Protein AF-0000000083313001 (afdb_homodimer)

Sequence (660 aa):
MSRSTLVTWAVFTALLSMALFVAACSSDLSGPALVGAEPVQAASQEAAEPAAADPAPQEEVAAEAAAEEEFPDEHFANLLELDPSQFDHATTIDNPWKPLKPGTQYVYEGITVENGEEIPHRIIFTVTDLTKVINGVRTVVILDQDISDDALVEAELTFFAQDNEGNVWHLGQYRETYDETEFVGGRVWLVDLPEGAKAGIMMKAHPEQDSSDYSQGYAPAPFNWTDRARVYEVGQQTCVPYDCFDNVLVIEEYNQEEPGAFQLKYYAQGVGVVRVGWRGDDSQQETLELVEVIELDEEALAEVRAHALELEERAYMYSRTQPAELLPAQMSRSTLVTWAVFTALLSMALFVAACSSDLSGPALVGAEPVQAASQEAAEPAAADPAPQEEVAAEAAAEEEFPDEHFANLLELDPSQFDHATTIDNPWKPLKPGTQYVYEGITVENGEEIPHRIIFTVTDLTKVINGVRTVVILDQDISDDALVEAELTFFAQDNEGNVWHLGQYRETYDETEFVGGRVWLVDLPEGAKAGIMMKAHPEQDSSDYSQGYAPAPFNWTDRARVYEVGQQTCVPYDCFDNVLVIEEYNQEEPGAFQLKYYAQGVGVVRVGWRGDDSQQETLELVEVIELDEEALAEVRAHALELEERAYMYSRTQPAELLPAQ

Foldseek 3Di:
DPCPPPPPPPDPPPPPPPPPCVDDDDDDDDDDDDDDDPPDDPDPPPPPPPPPPDPDPPPPPPQPVPPLPADDPVLLVPFDDDDQVQAPPWAQQPQQFDGQDAQKKWKKWDWKAAPNDTWIKMKIKHFAPDWDDAPNHIWTWIWIFIAINNATAKIKIWTWTAGNQNFIKTFWMKMWGDDRPDTPDIDIDGDCVPPPKGMWTPGDSDADQDPDKTFRIDDDPPVFRRKIKGFHDWQDWDAFQQGTATGKTWMWMDGNVDGQKIKIFITGGPPHTAWIAIGGPDNTTDIIGTNDMDRHDPVRSVVVVVVVVVSVCVVCVVVVDDDDDDDPDD/DPCPVPPPPPPPPPPPPPPPDPDDDDDDDDDDDDDDDPPDPPDCPPPPDPPPPPPDPPPPPPQPVPPLPADDPVLLVPFDDDDQVQAPPWAQQPQQFDGQDAQKKWKKWDWKAAPNDTWTKMKIKHFAPDWDDAPNHIWTWIWIFIAINNATAKIKIWTWTAGNQNFIKTFWMKMWGDDRPDTPDIDIDGDCVPPPKGMWTPGDSDADQDPDKTFRIDDDPPVFRRKIKGFHDWQDWDAFQVGTATGKTWMWMDGNVDGQKIKIFITGTPPHTAWIAIGGDDNTTDIIGTNDMDRHDPVRSVVVVVVVVVSVCVVCVVVVDDDDDDDPDD

Solvent-accessible surface area (backbone atoms only — not comparable to full-atom values): 36544 Å² total; per-residue (Å²): 135,72,82,66,76,58,80,72,82,79,78,82,79,82,78,81,76,80,76,78,77,70,83,75,86,81,87,83,86,82,79,88,84,78,87,76,82,74,73,78,80,74,78,71,76,75,75,75,69,76,75,72,73,68,76,71,74,73,73,70,74,71,77,65,79,68,73,78,63,75,76,59,76,72,66,77,62,64,69,56,83,89,59,52,86,44,37,84,54,16,58,62,31,70,34,55,52,52,41,51,54,64,34,36,33,40,34,30,43,40,34,32,33,51,94,86,39,78,36,50,30,36,37,42,42,29,29,35,56,36,22,32,52,55,85,76,33,50,17,34,34,29,42,37,36,36,28,46,72,89,30,56,39,33,41,29,43,36,33,34,30,16,36,76,80,35,32,31,30,26,42,35,38,41,36,35,36,33,56,74,78,36,54,58,14,39,38,71,41,31,46,54,34,55,81,79,12,26,32,17,51,72,40,63,57,75,79,55,77,38,91,62,66,47,35,37,24,35,32,56,80,52,61,62,38,51,38,29,34,27,36,67,44,66,66,36,72,52,75,38,82,60,49,72,43,66,60,20,36,31,36,38,32,38,39,78,91,43,67,37,24,34,40,32,40,31,26,30,71,75,61,10,76,41,34,35,37,61,46,72,67,42,71,56,39,41,38,34,27,28,52,45,79,42,78,49,50,72,69,57,39,50,53,51,44,53,52,49,50,51,55,50,49,62,51,37,50,63,54,77,48,62,76,68,38,70,55,70,84,127,134,72,82,65,75,60,77,66,77,79,77,80,74,80,75,79,71,78,72,82,74,76,82,86,78,88,80,88,87,82,81,83,80,84,83,76,81,75,74,76,80,74,79,74,75,79,74,77,69,76,77,74,76,72,75,74,74,75,72,72,74,70,78,64,79,67,70,77,61,74,76,60,75,72,65,77,62,68,69,55,82,88,58,52,86,44,37,85,55,17,59,63,31,71,34,55,51,54,41,53,56,62,32,35,35,39,35,31,43,40,34,33,34,51,95,87,40,77,38,50,31,36,37,42,41,29,30,36,58,36,23,33,51,54,85,78,34,52,16,34,34,30,41,38,38,36,28,48,73,91,31,56,39,32,41,29,42,36,32,36,29,17,37,76,81,35,30,32,31,27,42,35,37,42,36,36,36,32,56,74,78,34,52,58,15,37,37,70,40,30,47,54,34,54,80,80,14,27,32,17,51,72,40,61,58,75,78,56,77,39,91,62,68,45,36,37,25,35,30,55,80,51,61,63,38,50,38,28,35,26,36,67,43,67,67,35,70,54,74,40,81,60,50,71,44,66,59,22,36,30,35,37,31,38,41,76,90,44,65,38,25,33,39,32,39,31,24,30,72,75,62,10,76,42,34,36,38,62,47,71,66,44,72,56,39,40,39,35,28,28,53,46,78,43,77,49,50,72,70,57,39,49,52,52,44,52,51,49,48,52,54,51,50,62,49,38,48,64,53,77,47,63,77,69,38,68,56,72,84,127

Organism: NCBI:txid1204385

Secondary structure (DSSP, 8-state):
---------------------------------------------------------------------PPPGGGGG--PPP-GGG-TTTT----TTS---TTEEEEEEEEEEETTEEEEEEEEEEEEEEEEEETTEEEEEEEEEEEETTEEEEEEEEEEEE-TTSPEEEEEEEEEEEETTEEEEEEEEETTBSTT-EEEEEE-SS----S--EESEEB-TTT-B--EEEEEEEEEEEEETTEEEEEEEEEEEE-SSSTTEEEEEEEETTTEEEEEEEEES-TT-EEEEEEEEEE--HHHHHHHHHHHHHHHHHHHGGGGSPPPEEPP--/---------------------------------------------------------------------PPPGGGGG--PPP-GGG-TTTT----TTS---TTEEEEEEEEEEETTEEEEEEEEEEEEEEEEEETTEEEEEEEEEEEETTEEEEEEEEEEEE-TTSPEEEEEEEEEEEETTEEEEEEEEETTBSTT-EEEEEE-SS----S--EESEEB-TTT-B--EEEEEEEEEEEEETTEEEEEEEEEEEE-SSSTTEEEEEEEETTTEEEEEEEEES-TT-EEEEEEEEEE--HHHHHHHHHHHHHHHHHHHGGGGSPPPEEPP--

Nearest PDB structures (foldseek):
  3iaq-assembly1_C  TM=2.498E-01  e=2.245E+00  Escherichia coli K-12
  3t2o-assembly1_B  TM=2.637E-01  e=3.783E+00  Escherichia coli K-12
  3i3e-assembly1_C  TM=2.592E-01  e=6.375E+00  Escherichia coli K-12
  3muz-assembly1_4  TM=2.576E-01  e=7.456E+00  Escherichia coli K-12
  3iap-assembly1_C  TM=2.568E-01  e=8.276E+00  Escherichia coli K-12

pLDDT: mean 80.99, std 28.74, range [15.64, 99.0]

Structure (mmCIF, N/CA/C/O backbone):
data_AF-0000000083313001-model_v1
#
loop_
_entity.id
_entity.type
_entity.pdbx_description
1 polymer 'Uncharacterized protein'
#
loop_
_atom_site.group_PDB
_atom_site.id
_atom_site.type_symbol
_atom_site.label_atom_id
_atom_site.label_alt_id
_atom_site.label_comp_id
_atom_site.label_asym_id
_atom_site.label_entity_id
_atom_site.label_seq_id
_atom_site.pdbx_PDB_ins_code
_atom_site.Cartn_x
_atom_site.Cartn_y
_atom_site.Cartn_z
_atom_site.occupancy
_atom_site.B_iso_or_equiv
_atom_site.auth_seq_id
_atom_site.auth_comp_id
_atom_site.auth_asym_id
_atom_site.auth_atom_id
_atom_site.pdbx_PDB_model_num
ATOM 1 N N . MET A 1 1 ? -3.209 16.25 7.668 1 27.38 1 MET A N 1
ATOM 2 C CA . MET A 1 1 ? -4.609 16.141 7.277 1 27.38 1 MET A CA 1
ATOM 3 C C . MET A 1 1 ? -4.766 16.266 5.766 1 27.38 1 MET A C 1
ATOM 5 O O . MET A 1 1 ? -4.918 17.375 5.242 1 27.38 1 MET A O 1
ATOM 9 N N . SER A 1 2 ? -3.816 15.664 5.062 1 25.88 2 SER A N 1
ATOM 10 C CA . SER A 1 2 ? -3.729 15.766 3.607 1 25.88 2 SER A CA 1
ATOM 11 C C . SER A 1 2 ? -4.973 15.188 2.938 1 25.88 2 SER A C 1
ATOM 13 O O . SER A 1 2 ? -5.645 14.328 3.504 1 25.88 2 SER A O 1
ATOM 15 N N . ARG A 1 3 ? -5.535 16 2 1 31.22 3 ARG A N 1
ATOM 16 C CA . ARG A 1 3 ? -6.75 15.648 1.278 1 31.22 3 ARG A CA 1
ATOM 17 C C . ARG A 1 3 ? -6.621 14.273 0.633 1 31.22 3 ARG A C 1
ATOM 19 O O . ARG A 1 3 ? -5.844 14.094 -0.306 1 31.22 3 ARG A O 1
ATOM 26 N N . SER A 1 4 ? -6.551 13.328 1.381 1 28.05 4 SER A N 1
ATOM 27 C CA . SER A 1 4 ? -6.664 12.047 0.691 1 28.05 4 SER A CA 1
ATOM 28 C C . SER A 1 4 ? -7.945 11.977 -0.131 1 28.05 4 SER A C 1
ATOM 30 O O . SER A 1 4 ? -9.031 12.273 0.373 1 28.05 4 SER A O 1
ATOM 32 N N . THR A 1 5 ? -7.801 12.312 -1.338 1 28.53 5 THR A N 1
ATOM 33 C CA . THR A 1 5 ? -8.922 12.203 -2.266 1 28.53 5 THR A CA 1
ATOM 34 C C . THR A 1 5 ? -9.664 10.883 -2.07 1 28.53 5 THR A C 1
ATOM 36 O O . THR A 1 5 ? -9.086 9.812 -2.248 1 28.53 5 THR A O 1
ATOM 39 N N . LEU A 1 6 ? -10.555 10.953 -1.183 1 28.72 6 LEU A N 1
ATOM 40 C CA . LEU A 1 6 ? -11.445 9.805 -1.073 1 28.72 6 LEU A CA 1
ATOM 41 C C . LEU A 1 6 ? -12.133 9.516 -2.404 1 28.72 6 LEU A C 1
ATOM 43 O O . LEU A 1 6 ? -12.75 10.406 -2.99 1 28.72 6 LEU A O 1
ATOM 47 N N . VAL A 1 7 ? -11.547 8.695 -3.18 1 26.52 7 VAL A N 1
ATOM 48 C CA . VAL A 1 7 ? -12.031 8.242 -4.477 1 26.52 7 VAL A CA 1
ATOM 49 C C . VAL A 1 7 ? -13.461 7.715 -4.34 1 26.52 7 VAL A C 1
ATOM 51 O O . VAL A 1 7 ? -13.695 6.715 -3.66 1 26.52 7 VAL A O 1
ATOM 54 N N . THR A 1 8 ? -14.359 8.688 -4.316 1 26.62 8 THR A N 1
ATOM 55 C CA . THR A 1 8 ? -15.773 8.336 -4.312 1 26.62 8 THR A CA 1
ATOM 56 C C . THR A 1 8 ? -16.172 7.629 -5.605 1 26.62 8 THR A C 1
ATOM 58 O O . THR A 1 8 ? -16 8.18 -6.695 1 26.62 8 THR A O 1
ATOM 61 N N . TRP A 1 9 ? -16.047 6.352 -5.746 1 27.31 9 TRP A N 1
ATOM 62 C CA . TRP A 1 9 ? -16.453 5.535 -6.883 1 27.31 9 TRP A CA 1
ATOM 63 C C . TRP A 1 9 ? -17.953 5.668 -7.129 1 27.31 9 TRP A C 1
ATOM 65 O O . TRP A 1 9 ? -18.766 5.406 -6.234 1 27.31 9 TRP A O 1
ATOM 75 N N . ALA A 1 10 ? -18.422 6.621 -8.008 1 24.86 10 ALA A N 1
ATOM 76 C CA . ALA A 1 10 ? -19.781 6.965 -8.461 1 24.86 10 ALA A CA 1
ATOM 77 C C . ALA A 1 10 ? -20.469 5.758 -9.094 1 24.86 10 ALA A C 1
ATOM 79 O O . ALA A 1 10 ? -19.969 5.207 -10.086 1 24.86 10 ALA A O 1
ATOM 80 N N . VAL A 1 11 ? -21.156 4.93 -8.414 1 24.27 11 VAL A N 1
ATOM 81 C CA . VAL A 1 11 ? -21.953 3.785 -8.844 1 24.27 11 VAL A CA 1
ATOM 82 C C . VAL A 1 11 ? -23.125 4.266 -9.711 1 24.27 11 VAL A C 1
ATOM 84 O O . VAL A 1 11 ? -23.922 5.086 -9.273 1 24.27 11 VAL A O 1
ATOM 87 N N . PHE A 1 12 ? -23.031 4.277 -11.055 1 24.78 12 PHE A N 1
ATOM 88 C CA . PHE A 1 12 ? -23.969 4.621 -12.109 1 24.78 12 PHE A CA 1
ATOM 89 C C . PHE A 1 12 ? -25.203 3.734 -12.055 1 24.78 12 PHE A C 1
ATOM 91 O O . PHE A 1 12 ? -25.109 2.51 -12.141 1 24.78 12 PHE A O 1
ATOM 98 N N . THR A 1 13 ? -26.234 4.062 -11.305 1 22.67 13 THR A N 1
ATOM 99 C CA . THR A 1 13 ? -27.531 3.404 -11.203 1 22.67 13 THR A CA 1
ATOM 100 C C . THR A 1 13 ? -28.281 3.506 -12.523 1 22.67 13 THR A C 1
ATOM 102 O O . THR A 1 13 ? -28.531 4.605 -13.023 1 22.67 13 THR A O 1
ATOM 105 N N . ALA A 1 14 ? -28.156 2.494 -13.406 1 24.78 14 ALA A N 1
ATOM 106 C CA . ALA A 1 14 ? -28.828 2.277 -14.688 1 24.78 14 ALA A CA 1
ATOM 107 C C . ALA A 1 14 ? -30.344 2.275 -14.531 1 24.78 14 ALA A C 1
ATOM 109 O O . ALA A 1 14 ? -30.906 1.398 -13.867 1 24.78 14 ALA A O 1
ATOM 110 N N . LEU A 1 15 ? -31.016 3.428 -14.414 1 22.33 15 LEU A N 1
ATOM 111 C CA . LEU A 1 15 ? -32.469 3.486 -14.344 1 22.33 15 LEU A CA 1
ATOM 112 C C . LEU A 1 15 ? -33.094 3.035 -15.656 1 22.33 15 LEU A C 1
ATOM 114 O O . LEU A 1 15 ? -32.812 3.607 -16.719 1 22.33 15 LEU A O 1
ATOM 118 N N . LEU A 1 16 ? -33.438 1.769 -15.836 1 23.16 16 LEU A N 1
ATOM 119 C CA . LEU A 1 16 ? -34.094 1.031 -16.906 1 23.16 16 LEU A CA 1
ATOM 120 C C . LEU A 1 16 ? -35.469 1.65 -17.219 1 23.16 16 LEU A C 1
ATOM 122 O O . LEU A 1 16 ? -36.375 1.573 -16.406 1 23.16 16 LEU A O 1
ATOM 126 N N . SER A 1 17 ? -35.469 2.861 -17.797 1 19.02 17 SER A N 1
ATOM 127 C CA . SER A 1 17 ? -36.781 3.414 -18.094 1 19.02 17 SER A CA 1
ATOM 128 C C . SER A 1 17 ? -37.469 2.615 -19.188 1 19.02 17 SER A C 1
ATOM 130 O O . SER A 1 17 ? -36.875 2.357 -20.25 1 19.02 17 SER A O 1
ATOM 132 N N . MET A 1 18 ? -38.438 1.802 -18.922 1 21.3 18 MET A N 1
ATOM 133 C CA . MET A 1 18 ? -39.344 0.921 -19.641 1 21.3 18 MET A CA 1
ATOM 134 C C . MET A 1 18 ? -40.219 1.717 -20.594 1 21.3 18 MET A C 1
ATOM 136 O O . MET A 1 18 ? -41.125 2.43 -20.172 1 21.3 18 MET A O 1
ATOM 140 N N . ALA A 1 19 ? -39.562 2.512 -21.516 1 18.33 19 ALA A N 1
ATOM 141 C CA . ALA A 1 19 ? -40.531 3.318 -22.25 1 18.33 19 ALA A CA 1
ATOM 142 C C . ALA A 1 19 ? -41.406 2.439 -23.125 1 18.33 19 ALA A C 1
ATOM 144 O O . ALA A 1 19 ? -40.906 1.59 -23.859 1 18.33 19 ALA A O 1
ATOM 145 N N . LEU A 1 20 ? -42.688 2.385 -22.844 1 20.56 20 LEU A N 1
ATOM 146 C CA . LEU A 1 20 ? -43.906 1.7 -23.312 1 20.56 20 LEU A CA 1
ATOM 147 C C . LEU A 1 20 ? -44.281 2.166 -24.719 1 20.56 20 LEU A C 1
ATOM 149 O O . LEU A 1 20 ? -44.781 3.285 -24.891 1 20.56 20 LEU A O 1
ATOM 153 N N . PHE A 1 21 ? -43.281 2.088 -25.672 1 18.48 21 PHE A N 1
ATOM 154 C CA . PHE A 1 21 ? -43.688 2.707 -26.906 1 18.48 21 PHE A CA 1
ATOM 155 C C . PHE A 1 21 ? -44.844 1.926 -27.531 1 18.48 21 PHE A C 1
ATOM 157 O O . PHE A 1 21 ? -44.688 0.759 -27.891 1 18.48 21 PHE A O 1
ATOM 164 N N . VAL A 1 22 ? -46 2.352 -27.312 1 18.89 22 VAL A N 1
ATOM 165 C CA . VAL A 1 22 ? -47.281 1.75 -27.703 1 18.89 22 VAL A CA 1
ATOM 166 C C . VAL A 1 22 ? -47.5 1.945 -29.188 1 18.89 22 VAL A C 1
ATOM 168 O O . VAL A 1 22 ? -48.5 1.477 -29.734 1 18.89 22 VAL A O 1
ATOM 171 N N . ALA A 1 23 ? -46.469 2.412 -29.906 1 17.05 23 ALA A N 1
ATOM 172 C CA . ALA A 1 23 ? -47.156 3.078 -31.016 1 17.05 23 ALA A CA 1
ATOM 173 C C . ALA A 1 23 ? -47.938 2.076 -31.859 1 17.05 23 ALA A C 1
ATOM 175 O O . ALA A 1 23 ? -47.438 0.995 -32.188 1 17.05 23 ALA A O 1
ATOM 176 N N . ALA A 1 24 ? -49.094 2.654 -32.312 1 16.55 24 ALA A N 1
ATOM 177 C CA . ALA A 1 24 ? -50.406 2.174 -32.75 1 16.55 24 ALA A CA 1
ATOM 178 C C . ALA A 1 24 ? -50.344 1.574 -34.156 1 16.55 24 ALA A C 1
ATOM 180 O O . ALA A 1 24 ? -50.75 0.425 -34.375 1 16.55 24 ALA A O 1
ATOM 181 N N . CYS A 1 25 ? -50.531 2.467 -35.188 1 17.34 25 CYS A N 1
ATOM 182 C CA . CYS A 1 25 ? -51.812 2.324 -35.875 1 17.34 25 CYS A CA 1
ATOM 183 C C . CYS A 1 25 ? -51.688 1.417 -37.094 1 17.34 25 CYS A C 1
ATOM 185 O O . CYS A 1 25 ? -50.562 1.076 -37.5 1 17.34 25 CYS A O 1
ATOM 187 N N . SER A 1 26 ? -52.188 2.014 -38.25 1 15.64 26 SER A N 1
ATOM 188 C CA . SER A 1 26 ? -53.375 1.549 -38.938 1 15.64 26 SER A CA 1
ATOM 189 C C . SER A 1 26 ? -53 0.707 -40.156 1 15.64 26 SER A C 1
ATOM 191 O O . SER A 1 26 ? -53.469 -0.437 -40.281 1 15.64 26 SER A O 1
ATOM 193 N N . SER A 1 27 ? -52.719 1.424 -41.375 1 16.28 27 SER A N 1
ATOM 194 C CA . SER A 1 27 ? -53.75 1.297 -42.375 1 16.28 27 SER A CA 1
ATOM 195 C C . SER A 1 27 ? -53.438 0.157 -43.344 1 16.28 27 SER A C 1
ATOM 197 O O . SER A 1 27 ? -52.281 -0.266 -43.469 1 16.28 27 SER A O 1
ATOM 199 N N . ASP A 1 28 ? -54.344 0.052 -44.312 1 16.11 28 ASP A N 1
ATOM 200 C CA . ASP A 1 28 ? -55.156 -1.007 -44.938 1 16.11 28 ASP A CA 1
ATOM 201 C C . ASP A 1 28 ? -54.469 -1.565 -46.188 1 16.11 28 ASP A C 1
ATOM 203 O O . ASP A 1 28 ? -54.406 -2.781 -46.375 1 16.11 28 ASP A O 1
ATOM 207 N N . LEU A 1 29 ? -54.062 -0.638 -47.219 1 16.45 29 LEU A N 1
ATOM 208 C CA . LEU A 1 29 ? -54.938 -0.871 -48.375 1 16.45 29 LEU A CA 1
ATOM 209 C C . LEU A 1 29 ? -54.375 -2.004 -49.25 1 16.45 29 LEU A C 1
ATOM 211 O O . LEU A 1 29 ? -53.219 -2.346 -49.156 1 16.45 29 LEU A O 1
ATOM 215 N N . SER A 1 30 ? -54.906 -2.045 -50.594 1 15.8 30 SER A N 1
ATOM 216 C CA . SER A 1 30 ? -55.656 -3.059 -51.312 1 15.8 30 SER A CA 1
ATOM 217 C C . SER A 1 30 ? -54.75 -3.818 -52.281 1 15.8 30 SER A C 1
ATOM 219 O O . SER A 1 30 ? -54.812 -5.043 -52.406 1 15.8 30 SER A O 1
ATOM 221 N N . GLY A 1 31 ? -53.906 -3.076 -53.125 1 16.7 31 GLY A N 1
ATOM 222 C CA . GLY A 1 31 ? -54.438 -3.371 -54.469 1 16.7 31 GLY A CA 1
ATOM 223 C C . GLY A 1 31 ? -53.906 -4.676 -55.031 1 16.7 31 GLY A C 1
ATOM 224 O O . GLY A 1 31 ? -52.969 -5.258 -54.5 1 16.7 31 GLY A O 1
ATOM 225 N N . PRO A 1 32 ? -53.625 -4.613 -56.375 1 17.41 32 PRO A N 1
ATOM 226 C CA . PRO A 1 32 ? -54.156 -5.527 -57.406 1 17.41 32 PRO A CA 1
ATOM 227 C C . PRO A 1 32 ? -53.281 -6.754 -57.625 1 17.41 32 PRO A C 1
ATOM 229 O O . PRO A 1 32 ? -52.125 -6.789 -57.125 1 17.41 32 PRO A O 1
ATOM 232 N N . ALA A 1 33 ? -53.469 -7.32 -58.812 1 17.25 33 ALA A N 1
ATOM 233 C CA . ALA A 1 33 ? -53.875 -8.625 -59.312 1 17.25 33 ALA A CA 1
ATOM 234 C C . ALA A 1 33 ? -52.656 -9.531 -59.562 1 17.25 33 ALA A C 1
ATOM 236 O O . ALA A 1 33 ? -52.594 -10.648 -59.031 1 17.25 33 ALA A O 1
ATOM 237 N N . LEU A 1 34 ? -52.406 -9.734 -60.906 1 16.78 34 LEU A N 1
ATOM 238 C CA . LEU A 1 34 ? -52.781 -10.953 -61.594 1 16.78 34 LEU A CA 1
ATOM 239 C C . LEU A 1 34 ? -51.594 -11.898 -61.75 1 16.78 34 LEU A C 1
ATOM 241 O O . LEU A 1 34 ? -51.688 -13.086 -61.406 1 16.78 34 LEU A O 1
ATOM 245 N N . VAL A 1 35 ? -50.812 -11.688 -62.906 1 19.33 35 VAL A N 1
ATOM 246 C CA . VAL A 1 35 ? -50.938 -12.766 -63.875 1 19.33 35 VAL A CA 1
ATOM 247 C C . VAL A 1 35 ? -49.969 -13.891 -63.531 1 19.33 35 VAL A C 1
ATOM 249 O O . VAL A 1 35 ? -49.031 -13.695 -62.75 1 19.33 35 VAL A O 1
ATOM 252 N N . GLY A 1 36 ? -49.594 -14.664 -64.625 1 17.92 36 GLY A N 1
ATOM 253 C CA . GLY A 1 36 ? -49.781 -16.047 -65 1 17.92 36 GLY A CA 1
ATOM 254 C C . GLY A 1 36 ? -48.594 -16.922 -64.75 1 17.92 36 GLY A C 1
ATOM 255 O O . GLY A 1 36 ? -48.719 -18.141 -64.688 1 17.92 36 GLY A O 1
ATOM 256 N N . ALA A 1 37 ? -47.375 -16.172 -65.188 1 20.89 37 ALA A N 1
ATOM 257 C CA . ALA A 1 37 ? -46.531 -17.062 -66 1 20.89 37 ALA A CA 1
ATOM 258 C C . ALA A 1 37 ? -46.031 -18.219 -65.125 1 20.89 37 ALA A C 1
ATOM 260 O O . ALA A 1 37 ? -45.812 -18.062 -63.938 1 20.89 37 ALA A O 1
ATOM 261 N N . GLU A 1 38 ? -46.031 -19.5 -65.688 1 22.8 38 GLU A N 1
ATOM 262 C CA . GLU A 1 38 ? -46.062 -20.906 -65.312 1 22.8 38 GLU A CA 1
ATOM 263 C C . GLU A 1 38 ? -44.719 -21.344 -64.688 1 22.8 38 GLU A C 1
ATOM 265 O O . GLU A 1 38 ? -44.562 -22.516 -64.312 1 22.8 38 GLU A O 1
ATOM 270 N N . PRO A 1 39 ? -43.906 -20.469 -64.125 1 22.19 39 PRO A N 1
ATOM 271 C CA . PRO A 1 39 ? -42.5 -20.891 -64.188 1 22.19 39 PRO A CA 1
ATOM 272 C C . PRO A 1 39 ? -42.281 -22.297 -63.625 1 22.19 39 PRO A C 1
ATOM 274 O O . PRO A 1 39 ? -43.031 -22.75 -62.75 1 22.19 39 PRO A O 1
ATOM 277 N N . VAL A 1 40 ? -41.719 -23.094 -64.438 1 23.98 40 VAL A N 1
ATOM 278 C CA . VAL A 1 40 ? -41.375 -24.516 -64.312 1 23.98 40 VAL A CA 1
ATOM 279 C C . VAL A 1 40 ? -40.719 -24.766 -62.938 1 23.98 40 VAL A C 1
ATOM 281 O O . VAL A 1 40 ? -40 -23.906 -62.438 1 23.98 40 VAL A O 1
ATOM 284 N N . GLN A 1 41 ? -41.25 -25.781 -62.281 1 22.05 41 GLN A N 1
ATOM 285 C CA . GLN A 1 41 ? -41.219 -26.297 -60.906 1 22.05 41 GLN A CA 1
ATOM 286 C C . GLN A 1 41 ? -39.812 -26.812 -60.562 1 22.05 41 GLN A C 1
ATOM 288 O O . GLN A 1 41 ? -39.375 -27.844 -61.062 1 22.05 41 GLN A O 1
ATOM 293 N N . ALA A 1 42 ? -38.719 -25.984 -60.906 1 27.75 42 ALA A N 1
ATOM 294 C CA . ALA A 1 42 ? -37.438 -26.609 -60.562 1 27.75 42 ALA A CA 1
ATOM 295 C C . ALA A 1 42 ? -37.469 -27.188 -59.156 1 27.75 42 ALA A C 1
ATOM 297 O O . ALA A 1 42 ? -37.938 -26.547 -58.219 1 27.75 42 ALA A O 1
ATOM 298 N N . ALA A 1 43 ? -37.344 -28.531 -59.031 1 25.53 43 ALA A N 1
ATOM 299 C CA . ALA A 1 43 ? -37.375 -29.453 -57.906 1 25.53 43 ALA A CA 1
ATOM 300 C C . ALA A 1 43 ? -36.469 -29 -56.781 1 25.53 43 ALA A C 1
ATOM 302 O O . ALA A 1 43 ? -35.25 -28.812 -57 1 25.53 43 ALA A O 1
ATOM 303 N N . SER A 1 44 ? -36.844 -28.234 -55.844 1 24.28 44 SER A N 1
ATOM 304 C CA . SER A 1 44 ? -36.125 -27.641 -54.719 1 24.28 44 SER A CA 1
ATOM 305 C C . SER A 1 44 ? -35.5 -28.703 -53.844 1 24.28 44 SER A C 1
ATOM 307 O O . SER A 1 44 ? -36.219 -29.484 -53.188 1 24.28 44 SER A O 1
ATOM 309 N N . GLN A 1 45 ? -34.531 -29.516 -54.344 1 21.56 45 GLN A N 1
ATOM 310 C CA . GLN A 1 45 ? -34.031 -30.5 -53.375 1 21.56 45 GLN A CA 1
ATOM 311 C C . GLN A 1 45 ? -33.812 -29.875 -52 1 21.56 45 GLN A C 1
ATOM 313 O O . GLN A 1 45 ? -33.219 -28.797 -51.906 1 21.56 45 GLN A O 1
ATOM 318 N N . GLU A 1 46 ? -34.719 -30.094 -51.125 1 25.09 46 GLU A N 1
ATOM 319 C CA . GLU A 1 46 ? -34.781 -29.688 -49.719 1 25.09 46 GLU A CA 1
ATOM 320 C C . GLU A 1 46 ? -33.438 -29.906 -49.031 1 25.09 46 GLU A C 1
ATOM 322 O O . GLU A 1 46 ? -32.906 -31.031 -49.031 1 25.09 46 GLU A O 1
ATOM 327 N N . ALA A 1 47 ? -32.5 -28.891 -49.219 1 30.33 47 ALA A N 1
ATOM 328 C CA . ALA A 1 47 ? -31.297 -28.875 -48.406 1 30.33 47 ALA A CA 1
ATOM 329 C C . ALA A 1 47 ? -31.594 -29.25 -46.969 1 30.33 47 ALA A C 1
ATOM 331 O O . ALA A 1 47 ? -32.375 -28.547 -46.281 1 30.33 47 ALA A O 1
ATOM 332 N N . ALA A 1 48 ? -31.672 -30.562 -46.594 1 26.02 48 ALA A N 1
ATOM 333 C CA . ALA A 1 48 ? -31.875 -31 -45.219 1 26.02 48 ALA A CA 1
ATOM 334 C C . ALA A 1 48 ? -31.031 -30.172 -44.25 1 26.02 48 ALA A C 1
ATOM 336 O O . ALA A 1 48 ? -29.828 -30.031 -44.438 1 26.02 48 ALA A O 1
ATOM 337 N N . GLU A 1 49 ? -31.562 -29.094 -43.719 1 30.81 49 GLU A N 1
ATOM 338 C CA . GLU A 1 49 ? -30.906 -28.266 -42.719 1 30.81 49 GLU A CA 1
ATOM 339 C C . GLU A 1 49 ? -30.25 -29.125 -41.625 1 30.81 49 GLU A C 1
ATOM 341 O O . GLU A 1 49 ? -30.875 -30.031 -41.094 1 30.81 49 GLU A O 1
ATOM 346 N N . PRO A 1 50 ? -28.922 -29.312 -41.719 1 28.03 50 PRO A N 1
ATOM 347 C CA . PRO A 1 50 ? -28.344 -30.094 -40.625 1 28.03 50 PRO A CA 1
ATOM 348 C C . PRO A 1 50 ? -28.938 -29.719 -39.25 1 28.03 50 PRO A C 1
ATOM 350 O O . PRO A 1 50 ? -29.219 -28.547 -39 1 28.03 50 PRO A O 1
ATOM 353 N N . ALA A 1 51 ? -29.75 -30.609 -38.719 1 29.97 51 ALA A N 1
ATOM 354 C CA . ALA A 1 51 ? -30.297 -30.469 -37.375 1 29.97 51 ALA A CA 1
ATOM 355 C C . ALA A 1 51 ? -29.25 -29.875 -36.406 1 29.97 51 ALA A C 1
ATOM 357 O O . ALA A 1 51 ? -28.109 -30.344 -36.344 1 29.97 51 ALA A O 1
ATOM 358 N N . ALA A 1 52 ? -29.266 -28.562 -36.219 1 32.12 52 ALA A N 1
ATOM 359 C CA . ALA A 1 52 ? -28.531 -27.922 -35.125 1 32.12 52 ALA A CA 1
ATOM 360 C C . ALA A 1 52 ? -28.641 -28.734 -33.844 1 32.12 52 ALA A C 1
ATOM 362 O O . ALA A 1 52 ? -29.734 -28.984 -33.344 1 32.12 52 ALA A O 1
ATOM 363 N N . ALA A 1 53 ? -27.75 -29.719 -33.656 1 33.56 53 ALA A N 1
ATOM 364 C CA . ALA A 1 53 ? -27.734 -30.375 -32.344 1 33.56 53 ALA A CA 1
ATOM 365 C C . ALA A 1 53 ? -27.969 -29.375 -31.234 1 33.56 53 ALA A C 1
ATOM 367 O O . ALA A 1 53 ? -27.422 -28.266 -31.25 1 33.56 53 ALA A O 1
ATOM 368 N N . ASP A 1 54 ? -29.219 -29.328 -30.672 1 32.03 54 ASP A N 1
ATOM 369 C CA . ASP A 1 54 ? -29.562 -28.547 -29.484 1 32.03 54 ASP A CA 1
ATOM 370 C C . ASP A 1 54 ? -28.391 -28.484 -28.5 1 32.03 54 ASP A C 1
ATOM 372 O O . ASP A 1 54 ? -27.703 -29.484 -28.281 1 32.03 54 ASP A O 1
ATOM 376 N N . PRO A 1 55 ? -27.766 -27.328 -28.359 1 34.78 55 PRO A N 1
ATOM 377 C CA . PRO A 1 55 ? -26.75 -27.312 -27.297 1 34.78 55 PRO A CA 1
ATOM 378 C C . PRO A 1 55 ? -27.203 -28.062 -26.047 1 34.78 55 PRO A C 1
ATOM 380 O O . PRO A 1 55 ? -28.375 -27.984 -25.656 1 34.78 55 PRO A O 1
ATOM 383 N N . ALA A 1 56 ? -26.641 -29.281 -25.875 1 34.88 56 ALA A N 1
ATOM 384 C CA . ALA A 1 56 ? -26.891 -30.016 -24.641 1 34.88 56 ALA A CA 1
ATOM 385 C C . ALA A 1 56 ? -27.094 -29.062 -23.469 1 34.88 56 ALA A C 1
ATOM 387 O O . ALA A 1 56 ? -26.516 -27.984 -23.422 1 34.88 56 ALA A O 1
ATOM 388 N N . PRO A 1 57 ? -28.297 -29.094 -22.875 1 33.38 57 PRO A N 1
ATOM 389 C CA . PRO A 1 57 ? -28.547 -28.266 -21.703 1 33.38 57 PRO A CA 1
ATOM 390 C C . PRO A 1 57 ? -27.328 -28.203 -20.766 1 33.38 57 PRO A C 1
ATOM 392 O O . PRO A 1 57 ? -26.688 -29.219 -20.5 1 33.38 57 PRO A O 1
ATOM 395 N N . GLN A 1 58 ? -26.625 -27.078 -20.719 1 33.97 58 GLN A N 1
ATOM 396 C CA . GLN A 1 58 ? -25.75 -26.875 -19.578 1 33.97 58 GLN A CA 1
ATOM 397 C C . GLN A 1 58 ? -26.391 -27.375 -18.281 1 33.97 58 GLN A C 1
ATOM 399 O O . GLN A 1 58 ? -27.453 -26.891 -17.891 1 33.97 58 GLN A O 1
ATOM 404 N N . GLU A 1 59 ? -26.422 -28.703 -18.078 1 32.81 59 GLU A N 1
ATOM 405 C CA . GLU A 1 59 ? -26.891 -29.109 -16.75 1 32.81 59 GLU A CA 1
ATOM 406 C C . GLU A 1 59 ? -26.547 -28.047 -15.711 1 32.81 59 GLU A C 1
ATOM 408 O O . GLU A 1 59 ? -25.375 -27.672 -15.555 1 32.81 59 GLU A O 1
ATOM 413 N N . GLU A 1 60 ? -27.453 -27.125 -15.484 1 34.06 60 GLU A N 1
ATOM 414 C CA . GLU A 1 60 ? -27.312 -26.344 -14.25 1 34.06 60 GLU A CA 1
ATOM 415 C C . GLU A 1 60 ? -26.781 -27.203 -13.117 1 34.06 60 GLU A C 1
ATOM 417 O O . GLU A 1 60 ? -27.438 -28.141 -12.664 1 34.06 60 GLU A O 1
ATOM 422 N N . VAL A 1 61 ? -25.594 -27.438 -13.047 1 36.16 61 VAL A N 1
ATOM 423 C CA . VAL A 1 61 ? -25.094 -27.953 -11.773 1 36.16 61 VAL A CA 1
ATOM 424 C C . VAL A 1 61 ? -25.891 -27.344 -10.625 1 36.16 61 VAL A C 1
ATOM 426 O O . VAL A 1 61 ? -25.922 -26.125 -10.469 1 36.16 61 VAL A O 1
ATOM 429 N N . ALA A 1 62 ? -27.016 -27.938 -10.242 1 36.47 62 ALA A N 1
ATOM 430 C CA . ALA A 1 62 ? -27.734 -27.578 -9.023 1 36.47 62 ALA A CA 1
ATOM 431 C C . ALA A 1 62 ? -26.781 -27.125 -7.934 1 36.47 62 ALA A C 1
ATOM 433 O O . ALA A 1 62 ? -25.797 -27.812 -7.629 1 36.47 62 ALA A O 1
ATOM 434 N N . ALA A 1 63 ? -26.922 -25.922 -7.582 1 38.97 63 ALA A N 1
ATOM 435 C CA . ALA A 1 63 ? -26.266 -25.375 -6.398 1 38.97 63 ALA A CA 1
ATOM 436 C C . ALA A 1 63 ? -26.578 -26.219 -5.164 1 38.97 63 ALA A C 1
ATOM 438 O O . ALA A 1 63 ? -27.672 -26.125 -4.602 1 38.97 63 ALA A O 1
ATOM 439 N N . GLU A 1 64 ? -26.406 -27.594 -5.113 1 35.91 64 GLU A N 1
ATOM 440 C CA . GLU A 1 64 ? -26.547 -28.062 -3.738 1 35.91 64 GLU A CA 1
ATOM 441 C C . GLU A 1 64 ? -26.031 -27.016 -2.748 1 35.91 64 GLU A C 1
ATOM 443 O O . GLU A 1 64 ? -24.969 -26.438 -2.945 1 35.91 64 GLU A O 1
ATOM 448 N N . ALA A 1 65 ? -26.922 -26.578 -1.938 1 41.81 65 ALA A N 1
ATOM 449 C CA . ALA A 1 65 ? -26.531 -25.734 -0.819 1 41.81 65 ALA A CA 1
ATOM 450 C C . ALA A 1 65 ? -25.203 -26.188 -0.207 1 41.81 65 ALA A C 1
ATOM 452 O O . ALA A 1 65 ? -25.141 -27.266 0.388 1 41.81 65 ALA A O 1
ATOM 453 N N . ALA A 1 66 ? -24.141 -25.984 -0.859 1 43.88 66 ALA A N 1
ATOM 454 C CA . ALA A 1 66 ? -22.859 -26.203 -0.195 1 43.88 66 ALA A CA 1
ATOM 455 C C . ALA A 1 66 ? -22.938 -25.828 1.282 1 43.88 66 ALA A C 1
ATOM 457 O O . ALA A 1 66 ? -23.25 -24.688 1.623 1 43.88 66 ALA A O 1
ATOM 458 N N . ALA A 1 67 ? -23.125 -26.688 2.279 1 45.56 67 ALA A N 1
ATOM 459 C CA . ALA A 1 67 ? -22.953 -26.438 3.709 1 45.56 67 ALA A CA 1
ATOM 460 C C . ALA A 1 67 ? -21.781 -25.5 3.961 1 45.56 67 ALA A C 1
ATOM 462 O O . ALA A 1 67 ? -20.766 -25.562 3.268 1 45.56 67 ALA A O 1
ATOM 463 N N . GLU A 1 68 ? -21.953 -24.312 4.645 1 55.12 68 GLU A N 1
ATOM 464 C CA . GLU A 1 68 ? -20.953 -23.359 5.148 1 55.12 68 GLU A CA 1
ATOM 465 C C . GLU A 1 68 ? -19.766 -24.078 5.762 1 55.12 68 GLU A C 1
ATOM 467 O O . GLU A 1 68 ? -19.844 -24.562 6.895 1 55.12 68 GLU A O 1
ATOM 472 N N . GLU A 1 69 ? -19.047 -24.734 4.934 1 63.19 69 GLU A N 1
ATOM 473 C CA . GLU A 1 69 ? -17.859 -25.328 5.543 1 63.19 69 GLU A CA 1
ATOM 474 C C . GLU A 1 69 ? -16.984 -24.281 6.223 1 63.19 69 GLU A C 1
ATOM 476 O O . GLU A 1 69 ? -16.422 -23.406 5.559 1 63.19 69 GLU A O 1
ATOM 481 N N . GLU A 1 70 ? -17.203 -24 7.504 1 64.81 70 GLU A N 1
ATOM 482 C CA . GLU A 1 70 ? -16.328 -23.172 8.328 1 64.81 70 GLU A CA 1
ATOM 483 C C . GLU A 1 70 ? -15.117 -23.953 8.828 1 64.81 70 GLU A C 1
ATOM 485 O O . GLU A 1 70 ? -15.258 -25.094 9.281 1 64.81 70 GLU A O 1
ATOM 490 N N . PHE A 1 71 ? -13.938 -23.422 8.422 1 70.75 71 PHE A N 1
ATOM 491 C CA . PHE A 1 71 ? -12.703 -24.031 8.906 1 70.75 71 PHE A CA 1
ATOM 492 C C . PHE A 1 71 ? -12.25 -23.375 10.203 1 70.75 71 PHE A C 1
ATOM 494 O O . PHE A 1 71 ? -12.273 -22.141 10.328 1 70.75 71 PHE A O 1
ATOM 501 N N . PRO A 1 72 ? -11.93 -24.219 11.133 1 67.5 72 PRO A N 1
ATOM 502 C CA . PRO A 1 72 ? -11.383 -23.641 12.359 1 67.5 72 PRO A CA 1
ATOM 503 C C . PRO A 1 72 ? -10.047 -22.938 12.133 1 67.5 72 PRO A C 1
ATOM 505 O O . PRO A 1 72 ? -9.32 -23.266 11.195 1 67.5 72 PRO A O 1
ATOM 508 N N . ASP A 1 73 ? -9.672 -21.969 12.961 1 69.38 73 ASP A N 1
ATOM 509 C CA . ASP A 1 73 ? -8.445 -21.172 12.883 1 69.38 73 ASP A CA 1
ATOM 510 C C . ASP A 1 73 ? -7.215 -22.094 12.859 1 69.38 73 ASP A C 1
ATOM 512 O O . ASP A 1 73 ? -6.262 -21.828 12.125 1 69.38 73 ASP A O 1
ATOM 516 N N . GLU A 1 74 ? -7.258 -23.156 13.578 1 69.94 74 GLU A N 1
ATOM 517 C CA . GLU A 1 74 ? -6.148 -24.094 13.672 1 69.94 74 GLU A CA 1
ATOM 518 C C . GLU A 1 74 ? -5.848 -24.734 12.32 1 69.94 74 GLU A C 1
ATOM 520 O O . GLU A 1 74 ? -4.727 -25.172 12.07 1 69.94 74 GLU A O 1
ATOM 525 N N . HIS A 1 75 ? -6.836 -24.719 11.523 1 73.25 75 HIS A N 1
ATOM 526 C CA . HIS A 1 75 ? -6.707 -25.281 10.18 1 73.25 75 HIS A CA 1
ATOM 527 C C . HIS A 1 75 ? -5.668 -24.5 9.367 1 73.25 75 HIS A C 1
ATOM 529 O O . HIS A 1 75 ? -4.895 -25.109 8.617 1 73.25 75 HIS A O 1
ATOM 535 N N . PHE A 1 76 ? -5.586 -23.312 9.68 1 76.19 76 PHE A N 1
ATOM 536 C CA . PHE A 1 76 ? -4.727 -22.453 8.883 1 76.19 76 PHE A CA 1
ATOM 537 C C . PHE A 1 76 ? -3.326 -22.375 9.484 1 76.19 76 PHE A C 1
ATOM 539 O O . PHE A 1 76 ? -2.457 -21.688 8.961 1 76.19 76 PHE A O 1
ATOM 546 N N . ALA A 1 77 ? -3.07 -23.312 10.383 1 71.19 77 ALA A N 1
ATOM 547 C CA . ALA A 1 77 ? -1.763 -23.359 11.031 1 71.19 77 ALA A CA 1
ATOM 548 C C . ALA A 1 77 ? -0.892 -24.453 10.438 1 71.19 77 ALA A C 1
ATOM 550 O O . ALA A 1 77 ? 0.287 -24.578 10.773 1 71.19 77 ALA A O 1
ATOM 551 N N . ASN A 1 78 ? -1.412 -25.344 9.539 1 84.69 78 ASN A N 1
ATOM 552 C CA . ASN A 1 78 ? -0.608 -26.359 8.867 1 84.69 78 ASN A CA 1
ATOM 553 C C . ASN A 1 78 ? 0.238 -25.75 7.75 1 84.69 78 ASN A C 1
ATOM 555 O O . ASN A 1 78 ? -0.147 -25.781 6.582 1 84.69 78 ASN A O 1
ATOM 559 N N . LEU A 1 79 ? 1.337 -25.281 8.203 1 92.12 79 LEU A N 1
ATOM 560 C CA . LEU A 1 79 ? 2.223 -24.516 7.324 1 92.12 79 LEU A CA 1
ATOM 561 C C . LEU A 1 79 ? 3.461 -25.344 6.969 1 92.12 79 LEU A C 1
ATOM 563 O O . LEU A 1 79 ? 3.787 -26.312 7.652 1 92.12 79 LEU A O 1
ATOM 567 N N . LEU A 1 80 ? 4.008 -25.047 5.91 1 94.94 80 LEU A N 1
ATOM 568 C CA . LEU A 1 80 ? 5.152 -25.797 5.391 1 94.94 80 LEU A CA 1
ATOM 569 C C . LEU A 1 80 ? 6.461 -25.094 5.758 1 94.94 80 LEU A C 1
ATOM 571 O O . LEU A 1 80 ? 6.488 -23.875 5.965 1 94.94 80 LEU A O 1
ATOM 575 N N . GLU A 1 81 ? 7.488 -25.906 5.875 1 95.56 81 GLU A N 1
ATOM 576 C CA . GLU A 1 81 ? 8.836 -25.391 6.047 1 95.56 81 GLU A CA 1
ATOM 577 C C . GLU A 1 81 ? 9.633 -25.469 4.742 1 95.56 81 GLU A C 1
ATOM 579 O O . GLU A 1 81 ? 9.648 -26.5 4.082 1 95.56 81 GLU A O 1
ATOM 584 N N . LEU A 1 82 ? 10.234 -24.391 4.445 1 97.75 82 LEU A N 1
ATOM 585 C CA . LEU A 1 82 ? 11.055 -24.328 3.236 1 97.75 82 LEU A CA 1
ATOM 586 C C . LEU A 1 82 ? 12.469 -24.828 3.508 1 97.75 82 LEU A C 1
ATOM 588 O O . LEU A 1 82 ? 13.094 -24.422 4.492 1 97.75 82 LEU A O 1
ATOM 592 N N . ASP A 1 83 ? 12.914 -25.703 2.666 1 98.19 83 ASP A N 1
ATOM 593 C CA . ASP A 1 83 ? 14.297 -26.188 2.686 1 98.19 83 ASP A CA 1
ATOM 594 C C . ASP A 1 83 ? 15 -25.875 1.365 1 98.19 83 ASP A C 1
ATOM 596 O O . ASP A 1 83 ? 14.797 -26.578 0.371 1 98.19 83 ASP A O 1
ATOM 600 N N . PRO A 1 84 ? 15.875 -24.922 1.38 1 98.19 84 PRO A N 1
ATOM 601 C CA . PRO A 1 84 ? 16.5 -24.469 0.133 1 98.19 84 PRO A CA 1
ATOM 602 C C . PRO A 1 84 ? 17.312 -25.578 -0.543 1 98.19 84 PRO A C 1
ATOM 604 O O . PRO A 1 84 ? 17.531 -25.531 -1.756 1 98.19 84 PRO A O 1
ATOM 607 N N . SER A 1 85 ? 17.688 -26.562 0.179 1 98.44 85 SER A N 1
ATOM 608 C CA . SER A 1 85 ? 18.516 -27.625 -0.385 1 98.44 85 SER A CA 1
ATOM 609 C C . SER A 1 85 ? 17.688 -28.516 -1.306 1 98.44 85 SER A C 1
ATOM 611 O O . SER A 1 85 ? 18.25 -29.328 -2.049 1 98.44 85 SER A O 1
ATOM 613 N N . GLN A 1 86 ? 16.453 -28.375 -1.295 1 98.56 86 GLN A N 1
ATOM 614 C CA . GLN A 1 86 ? 15.586 -29.203 -2.115 1 98.56 86 GLN A CA 1
ATOM 615 C C . GLN A 1 86 ? 15.289 -28.547 -3.455 1 98.56 86 GLN A C 1
ATOM 617 O O . GLN A 1 86 ? 14.367 -28.953 -4.168 1 98.56 86 GLN A O 1
ATOM 622 N N . PHE A 1 87 ? 16.094 -27.547 -3.791 1 98.62 87 PHE A N 1
ATOM 623 C CA . PHE A 1 87 ? 15.844 -26.766 -4.996 1 98.62 87 PHE A CA 1
ATOM 624 C C . PHE A 1 87 ? 17.094 -26.688 -5.871 1 98.62 87 PHE A C 1
ATOM 626 O O . PHE A 1 87 ? 17.625 -25.609 -6.098 1 98.62 87 PHE A O 1
ATOM 633 N N . ASP A 1 88 ? 17.422 -27.766 -6.523 1 98.06 88 ASP A N 1
ATOM 634 C CA . ASP A 1 88 ? 18.641 -27.828 -7.312 1 98.06 88 ASP A CA 1
ATOM 635 C C . ASP A 1 88 ? 18.469 -27.125 -8.656 1 98.06 88 ASP A C 1
ATOM 637 O O . ASP A 1 88 ? 19.422 -26.547 -9.188 1 98.06 88 ASP A O 1
ATOM 641 N N . HIS A 1 89 ? 17.297 -27.172 -9.227 1 97.56 89 HIS A N 1
ATOM 642 C CA . HIS A 1 89 ? 16.953 -26.531 -10.492 1 97.56 89 HIS A CA 1
ATOM 643 C C . HIS A 1 89 ? 15.68 -25.703 -10.352 1 97.56 89 HIS A C 1
ATOM 645 O O . HIS A 1 89 ? 14.766 -25.844 -11.172 1 97.56 89 HIS A O 1
ATOM 651 N N . ALA A 1 90 ? 15.727 -24.828 -9.414 1 98.38 90 ALA A N 1
ATOM 652 C CA . ALA A 1 90 ? 14.531 -24.156 -8.891 1 98.38 90 ALA A CA 1
ATOM 653 C C . ALA A 1 90 ? 13.836 -23.359 -9.977 1 98.38 90 ALA A C 1
ATOM 655 O O . ALA A 1 90 ? 12.609 -23.219 -9.969 1 98.38 90 ALA A O 1
ATOM 656 N N . THR A 1 91 ? 14.531 -22.797 -10.984 1 98.44 91 THR A N 1
ATOM 657 C CA . THR A 1 91 ? 13.953 -21.844 -11.938 1 98.44 91 THR A CA 1
ATOM 658 C C . THR A 1 91 ? 13.453 -22.578 -13.188 1 98.44 91 THR A C 1
ATOM 660 O O . THR A 1 91 ? 12.836 -21.969 -14.055 1 98.44 91 THR A O 1
ATOM 663 N N . THR A 1 92 ? 13.844 -23.828 -13.297 1 98.31 92 THR A N 1
ATOM 664 C CA . THR A 1 92 ? 13.211 -24.656 -14.32 1 98.31 92 THR A CA 1
ATOM 665 C C . THR A 1 92 ? 11.891 -25.219 -13.812 1 98.31 92 THR A C 1
ATOM 667 O O . THR A 1 92 ? 11.859 -26.234 -13.117 1 98.31 92 THR A O 1
ATOM 670 N N . ILE A 1 93 ? 10.883 -24.547 -14.195 1 98.75 93 ILE A N 1
ATOM 671 C CA . ILE A 1 93 ? 9.562 -24.969 -13.727 1 98.75 93 ILE A CA 1
ATOM 672 C C . ILE A 1 93 ? 8.797 -25.641 -14.859 1 98.75 93 ILE A C 1
ATOM 674 O O . ILE A 1 93 ? 8.141 -24.969 -15.656 1 98.75 93 ILE A O 1
ATOM 678 N N . ASP A 1 94 ? 8.891 -26.922 -14.844 1 98.69 94 ASP A N 1
ATOM 679 C CA . ASP A 1 94 ? 8.305 -27.719 -15.914 1 98.69 94 ASP A CA 1
ATOM 680 C C . ASP A 1 94 ? 7.211 -28.641 -15.375 1 98.69 94 ASP A C 1
ATOM 682 O O . ASP A 1 94 ? 6.879 -29.641 -16 1 98.69 94 ASP A O 1
ATOM 686 N N . ASN A 1 95 ? 6.652 -28.344 -14.172 1 98.88 95 ASN A N 1
ATOM 687 C CA . ASN A 1 95 ? 5.484 -29.062 -13.695 1 98.88 95 ASN A CA 1
ATOM 688 C C . ASN A 1 95 ? 4.426 -29.219 -14.781 1 98.88 95 ASN A C 1
ATOM 690 O O . ASN A 1 95 ? 4.062 -28.234 -15.438 1 98.88 95 ASN A O 1
ATOM 694 N N . PRO A 1 96 ? 3.895 -30.359 -14.984 1 98.44 96 PRO A N 1
ATOM 695 C CA . PRO A 1 96 ? 2.99 -30.578 -16.125 1 98.44 96 PRO A CA 1
ATOM 696 C C . PRO A 1 96 ? 1.732 -29.719 -16.047 1 98.44 96 PRO A C 1
ATOM 698 O O . PRO A 1 96 ? 1.14 -29.391 -17.078 1 98.44 96 PRO A O 1
ATOM 701 N N . TRP A 1 97 ? 1.323 -29.359 -14.867 1 98.69 97 TRP A N 1
ATOM 702 C CA . TRP A 1 97 ? 0.073 -28.641 -14.672 1 98.69 97 TRP A CA 1
ATOM 703 C C . TRP A 1 97 ? 0.327 -27.141 -14.578 1 98.69 97 TRP A C 1
ATOM 705 O O . TRP A 1 97 ? -0.605 -26.328 -14.68 1 98.69 97 TRP A O 1
ATOM 715 N N . LYS A 1 98 ? 1.535 -26.734 -14.367 1 98.75 98 LYS A N 1
ATOM 716 C CA . LYS A 1 98 ? 1.864 -25.312 -14.211 1 98.75 98 LYS A CA 1
ATOM 717 C C . LYS A 1 98 ? 3.273 -25.016 -14.719 1 98.75 98 LYS A C 1
ATOM 719 O O . LYS A 1 98 ? 4.129 -24.562 -13.953 1 98.75 98 LYS A O 1
ATOM 724 N N . PRO A 1 99 ? 3.471 -25.297 -15.992 1 98.81 99 PRO A N 1
ATOM 725 C CA . PRO A 1 99 ? 4.758 -24.875 -16.547 1 98.81 99 PRO A CA 1
ATOM 726 C C . PRO A 1 99 ? 4.914 -23.359 -16.609 1 98.81 99 PRO A C 1
ATOM 728 O O . PRO A 1 99 ? 3.967 -22.641 -16.938 1 98.81 99 PRO A O 1
ATOM 731 N N . LEU A 1 100 ? 6.047 -22.859 -16.172 1 98.75 100 LEU A N 1
ATOM 732 C CA . LEU A 1 100 ? 6.316 -21.422 -16.172 1 98.75 100 LEU A CA 1
ATOM 733 C C . LEU A 1 100 ? 7.586 -21.109 -16.969 1 98.75 100 LEU A C 1
ATOM 735 O O . LEU A 1 100 ? 8.609 -20.75 -16.391 1 98.75 100 LEU A O 1
ATOM 739 N N . LYS A 1 101 ? 7.402 -21.203 -18.281 1 98.38 101 LYS A N 1
ATOM 740 C CA . LYS A 1 101 ? 8.516 -20.906 -19.188 1 98.38 101 LYS A CA 1
ATOM 741 C C . LYS A 1 101 ? 8.711 -19.406 -19.328 1 98.38 101 LYS A C 1
ATOM 743 O O . LYS A 1 101 ? 7.797 -18.688 -19.734 1 98.38 101 LYS A O 1
ATOM 748 N N . PRO A 1 102 ? 9.891 -18.922 -19.078 1 98.38 102 PRO A N 1
ATOM 749 C CA . PRO A 1 102 ? 10.141 -17.484 -19.25 1 98.38 102 PRO A CA 1
ATOM 750 C C . PRO A 1 102 ? 9.758 -16.984 -20.641 1 98.38 102 PRO A C 1
ATOM 752 O O . PRO A 1 102 ? 10.023 -17.641 -21.641 1 98.38 102 PRO A O 1
ATOM 755 N N . GLY A 1 103 ? 9.07 -15.812 -20.656 1 98.5 103 GLY A N 1
ATOM 756 C CA . GLY A 1 103 ? 8.672 -15.203 -21.922 1 98.5 103 GLY A CA 1
ATOM 757 C C . GLY A 1 103 ? 7.258 -15.578 -22.344 1 98.5 103 GLY A C 1
ATOM 758 O O . GLY A 1 103 ? 6.758 -15.078 -23.359 1 98.5 103 GLY A O 1
ATOM 759 N N . THR A 1 104 ? 6.594 -16.422 -21.609 1 98.88 104 THR A N 1
ATOM 760 C CA . THR A 1 104 ? 5.215 -16.797 -21.922 1 98.88 104 THR A CA 1
ATOM 761 C C . THR A 1 104 ? 4.234 -15.852 -21.219 1 98.88 104 THR A C 1
ATOM 763 O O . THR A 1 104 ? 4.383 -15.547 -20.031 1 98.88 104 THR A O 1
ATOM 766 N N . GLN A 1 105 ? 3.252 -15.344 -21.953 1 98.94 105 GLN A N 1
ATOM 767 C CA . GLN A 1 105 ? 2.203 -14.477 -21.438 1 98.94 105 GLN A CA 1
ATOM 768 C C . GLN A 1 105 ? 0.823 -15.094 -21.641 1 98.94 105 GLN A C 1
ATOM 770 O O . GLN A 1 105 ? 0.505 -15.57 -22.719 1 98.94 105 GLN A O 1
ATOM 775 N N . TYR A 1 106 ? 0.067 -15.148 -20.594 1 98.94 106 TYR A N 1
ATOM 776 C CA . TYR A 1 106 ? -1.312 -15.625 -20.625 1 98.94 106 TYR A CA 1
ATOM 777 C C . TYR A 1 106 ? -2.289 -14.469 -20.422 1 98.94 106 TYR A C 1
ATOM 779 O O . TYR A 1 106 ? -2.127 -13.664 -19.5 1 98.94 106 TYR A O 1
ATOM 787 N N . VAL A 1 107 ? -3.24 -14.383 -21.234 1 98.94 107 VAL A N 1
ATOM 788 C CA . VAL A 1 107 ? -4.277 -13.359 -21.125 1 98.94 107 VAL A CA 1
ATOM 789 C C . VAL A 1 107 ? -5.621 -14.016 -20.812 1 98.94 107 VAL A C 1
ATOM 791 O O . VAL A 1 107 ? -6.059 -14.922 -21.531 1 98.94 107 VAL A O 1
ATOM 794 N N . TYR A 1 108 ? -6.242 -13.602 -19.781 1 98.94 108 TYR A N 1
ATOM 795 C CA . TYR A 1 108 ? -7.562 -14.07 -19.375 1 98.94 108 TYR A CA 1
ATOM 796 C C . TYR A 1 108 ? -8.578 -12.938 -19.438 1 98.94 108 TYR A C 1
ATOM 798 O O . TYR A 1 108 ? -8.266 -11.789 -19.109 1 98.94 108 TYR A O 1
ATOM 806 N N . GLU A 1 109 ? -9.75 -13.266 -19.812 1 98.81 109 GLU A N 1
ATOM 807 C CA . GLU A 1 109 ? -10.852 -12.305 -19.828 1 98.81 109 GLU A CA 1
ATOM 808 C C . GLU A 1 109 ? -12.117 -12.906 -19.219 1 98.81 109 GLU A C 1
ATOM 810 O O . GLU A 1 109 ? -12.344 -14.117 -19.328 1 98.81 109 GLU A O 1
ATOM 815 N N . GLY A 1 110 ? -12.898 -12.062 -18.578 1 98.56 110 GLY A N 1
ATOM 816 C CA . GLY A 1 110 ? -14.164 -12.438 -17.969 1 98.56 110 GLY A CA 1
ATOM 817 C C . GLY A 1 110 ? -14.836 -11.289 -17.234 1 98.56 110 GLY A C 1
ATOM 818 O O . GLY A 1 110 ? -14.867 -10.164 -17.734 1 98.56 110 GLY A O 1
ATOM 819 N N . ILE A 1 111 ? -15.453 -11.664 -16.109 1 97.69 111 ILE A N 1
ATOM 820 C CA . ILE A 1 111 ? -16.188 -10.641 -15.383 1 97.69 111 ILE A CA 1
ATOM 821 C C . ILE A 1 111 ? -16.031 -10.875 -13.883 1 97.69 111 ILE A C 1
ATOM 823 O O . ILE A 1 111 ? -15.734 -11.984 -13.445 1 97.69 111 ILE A O 1
ATOM 827 N N . THR A 1 112 ? -16.172 -9.867 -13.195 1 96.38 112 THR A N 1
ATOM 828 C CA . THR A 1 112 ? -16.469 -9.906 -11.773 1 96.38 112 THR A CA 1
ATOM 829 C C . THR A 1 112 ? -17.875 -9.344 -11.5 1 96.38 112 THR A C 1
ATOM 831 O O . THR A 1 112 ? -18.344 -8.461 -12.219 1 96.38 112 THR A O 1
ATOM 834 N N . VAL A 1 113 ? -18.484 -9.93 -10.516 1 93.12 113 VAL A N 1
ATOM 835 C CA . VAL A 1 113 ? -19.797 -9.422 -10.117 1 93.12 113 VAL A CA 1
ATOM 836 C C . VAL A 1 113 ? -19.688 -8.719 -8.758 1 93.12 113 VAL A C 1
ATOM 838 O O . VAL A 1 113 ? -19.312 -9.344 -7.766 1 93.12 113 VAL A O 1
ATOM 841 N N . GLU A 1 114 ? -19.891 -7.496 -8.758 1 82.94 114 GLU A N 1
ATOM 842 C CA . GLU A 1 114 ? -19.906 -6.684 -7.551 1 82.94 114 GLU A CA 1
ATOM 843 C C . GLU A 1 114 ? -21.234 -5.953 -7.379 1 82.94 114 GLU A C 1
ATOM 845 O O . GLU A 1 114 ? -21.656 -5.219 -8.266 1 82.94 114 GLU A O 1
ATOM 850 N N . ASN A 1 115 ? -21.812 -6.145 -6.27 1 81.81 115 ASN A N 1
ATOM 851 C CA . ASN A 1 115 ? -23.109 -5.547 -5.996 1 81.81 115 ASN A CA 1
ATOM 852 C C . ASN A 1 115 ? -24.094 -5.797 -7.141 1 81.81 115 ASN A C 1
ATOM 854 O O . ASN A 1 115 ? -24.766 -4.875 -7.594 1 81.81 115 ASN A O 1
ATOM 858 N N . GLY A 1 116 ? -24.016 -6.926 -7.691 1 85.75 116 GLY A N 1
ATOM 859 C CA . GLY A 1 116 ? -24.938 -7.352 -8.727 1 85.75 116 GLY A CA 1
ATOM 860 C C . GLY A 1 116 ? -24.562 -6.859 -10.109 1 85.75 116 GLY A C 1
ATOM 861 O O . GLY A 1 116 ? -25.219 -7.176 -11.102 1 85.75 116 GLY A O 1
ATOM 862 N N . GLU A 1 117 ? -23.562 -6.098 -10.188 1 92 117 GLU A N 1
ATOM 863 C CA . GLU A 1 117 ? -23.125 -5.566 -11.477 1 92 117 GLU A CA 1
ATOM 864 C C . GLU A 1 117 ? -21.938 -6.355 -12.023 1 92 117 GLU A C 1
ATOM 866 O O . GLU A 1 117 ? -21 -6.652 -11.289 1 92 117 GLU A O 1
ATOM 871 N N . GLU A 1 118 ? -22.047 -6.656 -13.289 1 95.94 118 GLU A N 1
ATOM 872 C CA . GLU A 1 118 ? -20.938 -7.332 -13.961 1 95.94 118 GLU A CA 1
ATOM 873 C C . GLU A 1 118 ? -19.906 -6.328 -14.445 1 95.94 118 GLU A C 1
ATOM 875 O O . GLU A 1 118 ? -20.234 -5.379 -15.156 1 95.94 118 GLU A O 1
ATOM 880 N N . ILE A 1 119 ? -18.734 -6.512 -14.078 1 96.81 119 ILE A N 1
ATOM 881 C CA . ILE A 1 119 ? -17.625 -5.641 -14.461 1 96.81 119 ILE A CA 1
ATOM 882 C C . ILE A 1 119 ? -16.625 -6.426 -15.297 1 96.81 119 ILE A C 1
ATOM 884 O O . ILE A 1 119 ? -16.109 -7.461 -14.859 1 96.81 119 ILE A O 1
ATOM 888 N N . PRO A 1 120 ? -16.328 -5.906 -16.5 1 98.06 120 PRO A N 1
ATOM 889 C CA . PRO A 1 120 ? -15.305 -6.594 -17.297 1 98.06 120 PRO A CA 1
ATOM 890 C C . PRO A 1 120 ? -13.977 -6.719 -16.547 1 98.06 120 PRO A C 1
ATOM 892 O O . PRO A 1 120 ? -13.547 -5.777 -15.875 1 98.06 120 PRO A O 1
ATOM 895 N N . HIS A 1 121 ? -13.391 -7.84 -16.672 1 97.88 121 HIS A N 1
ATOM 896 C CA . HIS A 1 121 ? -12.172 -8.172 -15.953 1 97.88 121 HIS A CA 1
ATOM 897 C C . HIS A 1 121 ? -11.156 -8.852 -16.859 1 97.88 121 HIS A C 1
ATOM 899 O O . HIS A 1 121 ? -11.523 -9.719 -17.672 1 97.88 121 HIS A O 1
ATOM 905 N N . ARG A 1 122 ? -9.93 -8.438 -16.797 1 98.62 122 ARG A N 1
ATOM 906 C CA . ARG A 1 122 ? -8.836 -8.992 -17.578 1 98.62 122 ARG A CA 1
ATOM 907 C C . ARG A 1 122 ? -7.594 -9.211 -16.719 1 98.62 122 ARG A C 1
ATOM 909 O O . ARG A 1 122 ? -7.254 -8.367 -15.898 1 98.62 122 ARG A O 1
ATOM 916 N N . ILE A 1 123 ? -6.965 -10.336 -16.859 1 98.88 123 ILE A N 1
ATOM 917 C CA . ILE A 1 123 ? -5.707 -10.633 -16.188 1 98.88 123 ILE A CA 1
ATOM 918 C C . ILE A 1 123 ? -4.621 -10.906 -17.219 1 98.88 123 ILE A C 1
ATOM 920 O O . ILE A 1 123 ? -4.84 -11.648 -18.188 1 98.88 123 ILE A O 1
ATOM 924 N N . ILE A 1 124 ? -3.512 -10.289 -17.094 1 98.94 124 ILE A N 1
ATOM 925 C CA . ILE A 1 124 ? -2.324 -10.57 -17.891 1 98.94 124 ILE A CA 1
ATOM 926 C C . ILE A 1 124 ? -1.233 -11.164 -17 1 98.94 124 ILE A C 1
ATOM 928 O O . ILE A 1 124 ? -0.641 -10.453 -16.188 1 98.94 124 ILE A O 1
ATOM 932 N N . PHE A 1 125 ? -1.06 -12.438 -17.125 1 98.94 125 PHE A N 1
ATOM 933 C CA . PHE A 1 125 ? -0.077 -13.203 -16.375 1 98.94 125 PHE A CA 1
ATOM 934 C C . PHE A 1 125 ? 1.165 -13.469 -17.219 1 98.94 125 PHE A C 1
ATOM 936 O O . PHE A 1 125 ? 1.101 -14.195 -18.203 1 98.94 125 PHE A O 1
ATOM 943 N N . THR A 1 126 ? 2.326 -12.93 -16.828 1 99 126 THR A N 1
ATOM 944 C CA . THR A 1 126 ? 3.523 -13.047 -17.656 1 99 126 THR A CA 1
ATOM 945 C C . THR A 1 126 ? 4.664 -13.688 -16.859 1 99 126 THR A C 1
ATOM 947 O O . THR A 1 126 ? 5.004 -13.219 -15.773 1 99 126 THR A O 1
ATOM 950 N N . VAL A 1 127 ? 5.18 -14.734 -17.391 1 98.94 127 VAL A N 1
ATOM 951 C CA . VAL A 1 127 ? 6.441 -15.266 -16.891 1 98.94 127 VAL A CA 1
ATOM 952 C C . VAL A 1 127 ? 7.605 -14.438 -17.422 1 98.94 127 VAL A C 1
ATOM 954 O O . VAL A 1 127 ? 7.938 -14.516 -18.609 1 98.94 127 VAL A O 1
ATOM 957 N N . THR A 1 128 ? 8.234 -13.664 -16.578 1 98.88 128 THR A N 1
ATOM 958 C CA . THR A 1 128 ? 9.312 -12.797 -17.047 1 98.88 128 THR A CA 1
ATOM 959 C C . THR A 1 128 ? 10.602 -13.586 -17.219 1 98.88 128 THR A C 1
ATOM 961 O O . THR A 1 128 ? 10.617 -14.812 -17.047 1 98.88 128 THR A O 1
ATOM 964 N N . ASP A 1 129 ? 11.648 -12.844 -17.594 1 98.56 129 ASP A N 1
ATOM 965 C CA . ASP A 1 129 ? 12.977 -13.461 -17.641 1 98.56 129 ASP A CA 1
ATOM 966 C C . ASP A 1 129 ? 13.828 -13.016 -16.453 1 98.56 129 ASP A C 1
ATOM 968 O O . ASP A 1 129 ? 15.062 -13.07 -16.516 1 98.56 129 ASP A O 1
ATOM 972 N N . LEU A 1 130 ? 13.195 -12.539 -15.445 1 98.88 130 LEU A N 1
ATOM 973 C CA . LEU A 1 130 ? 13.867 -12.172 -14.203 1 98.88 130 LEU A CA 1
ATOM 974 C C . LEU A 1 130 ? 13.82 -13.32 -13.195 1 98.88 130 LEU A C 1
ATOM 976 O O . LEU A 1 130 ? 12.891 -14.133 -13.219 1 98.88 130 LEU A O 1
ATOM 980 N N . THR A 1 131 ? 14.82 -13.383 -12.352 1 98.75 131 THR A N 1
ATOM 981 C CA . THR A 1 131 ? 14.852 -14.25 -11.18 1 98.75 131 THR A CA 1
ATOM 982 C C . THR A 1 131 ? 15.18 -13.438 -9.922 1 98.75 131 THR A C 1
ATOM 984 O O . THR A 1 131 ? 15.656 -12.305 -10.008 1 98.75 131 THR A O 1
ATOM 987 N N . LYS A 1 132 ? 14.891 -14 -8.852 1 98.31 132 LYS A N 1
ATOM 988 C CA . LYS A 1 132 ? 15.172 -13.375 -7.559 1 98.31 132 LYS A CA 1
ATOM 989 C C . LYS A 1 132 ? 15.414 -14.43 -6.484 1 98.31 132 LYS A C 1
ATOM 991 O O . LYS A 1 132 ? 14.711 -15.438 -6.422 1 98.31 132 LYS A O 1
ATOM 996 N N . VAL A 1 133 ? 16.391 -14.18 -5.633 1 98.06 133 VAL A N 1
ATOM 997 C CA . VAL A 1 133 ? 16.656 -15.094 -4.527 1 98.06 133 VAL A CA 1
ATOM 998 C C . VAL A 1 133 ? 15.805 -14.719 -3.32 1 98.06 133 VAL A C 1
ATOM 1000 O O . VAL A 1 133 ? 15.883 -13.594 -2.824 1 98.06 133 VAL A O 1
ATOM 1003 N N . ILE A 1 134 ? 15.023 -15.609 -2.939 1 98 134 ILE A N 1
ATOM 1004 C CA . ILE A 1 134 ? 14.188 -15.477 -1.747 1 98 134 ILE A CA 1
ATOM 1005 C C . ILE A 1 134 ? 14.539 -16.578 -0.75 1 98 134 ILE A C 1
ATOM 1007 O O . ILE A 1 134 ? 14.312 -17.766 -1.019 1 98 134 ILE A O 1
ATOM 1011 N N . ASN A 1 135 ? 15.078 -16.172 0.394 1 96.88 135 ASN A N 1
ATOM 1012 C CA . ASN A 1 135 ? 15.438 -17.109 1.463 1 96.88 135 ASN A CA 1
ATOM 1013 C C . ASN A 1 135 ? 16.266 -18.266 0.938 1 96.88 135 ASN A C 1
ATOM 1015 O O . ASN A 1 135 ? 15.984 -19.422 1.24 1 96.88 135 ASN A O 1
ATOM 1019 N N . GLY A 1 136 ? 17.156 -18 0.067 1 97.38 136 GLY A N 1
ATOM 1020 C CA . GLY A 1 136 ? 18.141 -18.969 -0.392 1 97.38 136 GLY A CA 1
ATOM 1021 C C . GLY A 1 136 ? 17.688 -19.719 -1.629 1 97.38 136 GLY A C 1
ATOM 1022 O O . GLY A 1 136 ? 18.438 -20.531 -2.164 1 97.38 136 GLY A O 1
ATOM 1023 N N . VAL A 1 137 ? 16.516 -19.531 -2.135 1 98.44 137 VAL A N 1
ATOM 1024 C CA . VAL A 1 137 ? 15.992 -20.203 -3.318 1 98.44 137 VAL A CA 1
ATOM 1025 C C . VAL A 1 137 ? 15.875 -19.219 -4.469 1 98.44 137 VAL A C 1
ATOM 1027 O O . VAL A 1 137 ? 15.266 -18.156 -4.32 1 98.44 137 VAL A O 1
ATOM 1030 N N . ARG A 1 138 ? 16.422 -19.453 -5.59 1 98.19 138 ARG A N 1
ATOM 1031 C CA . ARG A 1 138 ? 16.219 -18.609 -6.766 1 98.19 138 ARG A CA 1
ATOM 1032 C C . ARG A 1 138 ? 14.859 -18.875 -7.402 1 98.19 138 ARG A C 1
ATOM 1034 O O . ARG A 1 138 ? 14.539 -20.016 -7.75 1 98.19 138 ARG A O 1
ATOM 1041 N N . THR A 1 139 ? 14.148 -17.875 -7.547 1 98.69 139 THR A N 1
ATOM 1042 C CA . THR A 1 139 ? 12.773 -17.984 -8.023 1 98.69 139 THR A CA 1
ATOM 1043 C C . THR A 1 139 ? 12.625 -17.375 -9.406 1 98.69 139 THR A C 1
ATOM 1045 O O . THR A 1 139 ? 13.445 -16.547 -9.82 1 98.69 139 THR A O 1
ATOM 1048 N N . VAL A 1 140 ? 11.602 -17.859 -10.117 1 98.81 140 VAL A N 1
ATOM 1049 C CA . VAL A 1 140 ? 11.125 -17.156 -11.305 1 98.81 140 VAL A CA 1
ATOM 1050 C C . VAL A 1 140 ? 10.188 -16.031 -10.898 1 98.81 140 VAL A C 1
ATOM 1052 O O . VAL A 1 140 ? 9.312 -16.203 -10.047 1 98.81 140 VAL A O 1
ATOM 1055 N N . VAL A 1 141 ? 10.391 -14.859 -11.539 1 98.94 141 VAL A N 1
ATOM 1056 C CA . VAL A 1 141 ? 9.57 -13.688 -11.234 1 98.94 141 VAL A CA 1
ATOM 1057 C C . VAL A 1 141 ? 8.406 -13.602 -12.211 1 98.94 141 VAL A C 1
ATOM 1059 O O . VAL A 1 141 ? 8.609 -13.578 -13.43 1 98.94 141 VAL A O 1
ATOM 1062 N N . ILE A 1 142 ? 7.215 -13.531 -11.68 1 98.94 142 ILE A N 1
ATOM 1063 C CA . ILE A 1 142 ? 6 -13.359 -12.469 1 98.94 142 ILE A CA 1
ATOM 1064 C C . ILE A 1 142 ? 5.516 -11.914 -12.359 1 98.94 142 ILE A C 1
ATOM 1066 O O . ILE A 1 142 ? 5.547 -11.32 -11.281 1 98.94 142 ILE A O 1
ATOM 1070 N N . LEU A 1 143 ? 5.094 -11.336 -13.453 1 98.94 143 LEU A N 1
ATOM 1071 C CA . LEU A 1 143 ? 4.312 -10.102 -13.445 1 98.94 143 LEU A CA 1
ATOM 1072 C C . LEU A 1 143 ? 2.844 -10.383 -13.742 1 98.94 143 LEU A C 1
ATOM 1074 O O . LEU A 1 143 ? 2.504 -10.844 -14.836 1 98.94 143 LEU A O 1
ATOM 1078 N N . ASP A 1 144 ? 2.041 -10.156 -12.758 1 98.88 144 ASP A N 1
ATOM 1079 C CA . ASP A 1 144 ? 0.598 -10.359 -12.852 1 98.88 144 ASP A CA 1
ATOM 1080 C C . ASP A 1 144 ? -0.151 -9.031 -12.781 1 98.88 144 ASP A C 1
ATOM 1082 O O . ASP A 1 144 ? -0.021 -8.289 -11.805 1 98.88 144 ASP A O 1
ATOM 1086 N N . GLN A 1 145 ? -0.916 -8.703 -13.82 1 98.75 145 GLN A N 1
ATOM 1087 C CA . GLN A 1 145 ? -1.649 -7.441 -13.906 1 98.75 145 GLN A CA 1
ATOM 1088 C C . GLN A 1 145 ? -3.156 -7.688 -13.953 1 98.75 145 GLN A C 1
ATOM 1090 O O . GLN A 1 145 ? -3.639 -8.461 -14.781 1 98.75 145 GLN A O 1
ATOM 1095 N N . ASP A 1 146 ? -3.834 -7.086 -13.102 1 98.38 146 ASP A N 1
ATOM 1096 C CA . ASP A 1 146 ? -5.285 -7.156 -12.977 1 98.38 146 ASP A CA 1
ATOM 1097 C C . ASP A 1 146 ? -5.941 -5.879 -13.5 1 98.38 146 ASP A C 1
ATOM 1099 O O . ASP A 1 146 ? -5.723 -4.797 -12.953 1 98.38 146 ASP A O 1
ATOM 1103 N N . ILE A 1 147 ? -6.711 -5.969 -14.492 1 97.81 147 ILE A N 1
ATOM 1104 C CA . ILE A 1 147 ? -7.371 -4.844 -15.156 1 97.81 147 ILE A CA 1
ATOM 1105 C C . ILE A 1 147 ? -8.883 -4.969 -14.992 1 97.81 147 ILE A C 1
ATOM 1107 O O . ILE A 1 147 ? -9.477 -5.98 -15.375 1 97.81 147 ILE A O 1
ATOM 1111 N N . SER A 1 148 ? -9.5 -4.086 -14.406 1 96.38 148 SER A N 1
ATOM 1112 C CA . SER A 1 148 ? -10.945 -4 -14.219 1 96.38 148 SER A CA 1
ATOM 1113 C C . SER A 1 148 ? -11.523 -2.795 -14.945 1 96.38 148 SER A C 1
ATOM 1115 O O . SER A 1 148 ? -11.102 -1.661 -14.719 1 96.38 148 SER A O 1
ATOM 1117 N N . ASP A 1 149 ? -12.492 -3.055 -15.82 1 94.75 149 ASP A N 1
ATOM 1118 C CA . ASP A 1 149 ? -13.117 -2 -16.609 1 94.75 149 ASP A CA 1
ATOM 1119 C C . ASP A 1 149 ? -12.062 -1.103 -17.25 1 94.75 149 ASP A C 1
ATOM 1121 O O . ASP A 1 149 ? -12.094 0.118 -17.094 1 94.75 149 ASP A O 1
ATOM 1125 N N . ASP A 1 150 ? -11.055 -1.701 -17.734 1 94.88 150 ASP A N 1
ATOM 1126 C CA . ASP A 1 150 ? -9.992 -1.134 -18.547 1 94.88 150 ASP A CA 1
ATOM 1127 C C . ASP A 1 150 ? -9.023 -0.311 -17.703 1 94.88 150 ASP A C 1
ATOM 1129 O O . ASP A 1 150 ? -8.211 0.449 -18.25 1 94.88 150 ASP A O 1
ATOM 1133 N N . ALA A 1 151 ? -9.094 -0.438 -16.406 1 96.19 151 ALA A N 1
ATOM 1134 C CA . ALA A 1 151 ? -8.148 0.232 -15.508 1 96.19 151 ALA A CA 1
ATOM 1135 C C . ALA A 1 151 ? -7.34 -0.781 -14.703 1 96.19 151 ALA A C 1
ATOM 1137 O O . ALA A 1 151 ? -7.891 -1.758 -14.188 1 96.19 151 ALA A O 1
ATOM 1138 N N . LEU A 1 152 ? -6.07 -0.514 -14.664 1 97.12 152 LEU A N 1
ATOM 1139 C CA . LEU A 1 152 ? -5.223 -1.352 -13.82 1 97.12 152 LEU A CA 1
ATOM 1140 C C . LEU A 1 152 ? -5.59 -1.199 -12.352 1 97.12 152 LEU A C 1
ATOM 1142 O O . LEU A 1 152 ? -5.543 -0.095 -11.805 1 97.12 152 LEU A O 1
ATOM 1146 N N . VAL A 1 153 ? -5.91 -2.273 -11.703 1 96.94 153 VAL A N 1
ATOM 1147 C CA . VAL A 1 153 ? -6.332 -2.156 -10.312 1 96.94 153 VAL A CA 1
ATOM 1148 C C . VAL A 1 153 ? -5.309 -2.84 -9.406 1 96.94 153 VAL A C 1
ATOM 1150 O O . VAL A 1 153 ? -5.238 -2.547 -8.211 1 96.94 153 VAL A O 1
ATOM 1153 N N . GLU A 1 154 ? -4.551 -3.75 -10.016 1 98 154 GLU A N 1
ATOM 1154 C CA . GLU A 1 154 ? -3.492 -4.426 -9.273 1 98 154 GLU A CA 1
ATOM 1155 C C . GLU A 1 154 ? -2.367 -4.875 -10.203 1 98 154 GLU A C 1
ATOM 1157 O O . GLU A 1 154 ? -2.617 -5.293 -11.336 1 98 154 GLU A O 1
ATOM 1162 N N . ALA A 1 155 ? -1.173 -4.777 -9.734 1 98.38 155 ALA A N 1
ATOM 1163 C CA . ALA A 1 155 ? 0.008 -5.387 -10.344 1 98.38 155 ALA A CA 1
ATOM 1164 C C . ALA A 1 155 ? 0.855 -6.105 -9.297 1 98.38 155 ALA A C 1
ATOM 1166 O O . ALA A 1 155 ? 1.062 -5.586 -8.195 1 98.38 155 ALA A O 1
ATOM 1167 N N . GLU A 1 156 ? 1.325 -7.25 -9.656 1 98.62 156 GLU A N 1
ATOM 1168 C CA . GLU A 1 156 ? 1.97 -8.078 -8.641 1 98.62 156 GLU A CA 1
ATOM 1169 C C . GLU A 1 156 ? 3.209 -8.773 -9.203 1 98.62 156 GLU A C 1
ATOM 1171 O O . GLU A 1 156 ? 3.191 -9.273 -10.328 1 98.62 156 GLU A O 1
ATOM 1176 N N . LEU A 1 157 ? 4.281 -8.695 -8.445 1 98.88 157 LEU A N 1
ATOM 1177 C CA . LEU A 1 157 ? 5.395 -9.617 -8.633 1 98.88 157 LEU A CA 1
ATOM 1178 C C . LEU A 1 157 ? 5.23 -10.852 -7.754 1 98.88 157 LEU A C 1
ATOM 1180 O O . LEU A 1 157 ? 5.141 -10.734 -6.527 1 98.88 157 LEU A O 1
ATOM 1184 N N . THR A 1 158 ? 5.145 -11.961 -8.352 1 98.88 158 THR A N 1
ATOM 1185 C CA . THR A 1 158 ? 5.031 -13.219 -7.625 1 98.88 158 THR A CA 1
ATOM 1186 C C . THR A 1 158 ? 6.266 -14.086 -7.855 1 98.88 158 THR A C 1
ATOM 1188 O O . THR A 1 158 ? 6.848 -14.078 -8.945 1 98.88 158 THR A O 1
ATOM 1191 N N . PHE A 1 159 ? 6.625 -14.906 -6.879 1 98.88 159 PHE A N 1
ATOM 1192 C CA . PHE A 1 159 ? 7.875 -15.648 -6.922 1 98.88 159 PHE A CA 1
ATOM 1193 C C . PHE A 1 159 ? 7.621 -17.141 -6.785 1 98.88 159 PHE A C 1
ATOM 1195 O O . PHE A 1 159 ? 7.184 -17.609 -5.73 1 98.88 159 PHE A O 1
ATOM 1202 N N . PHE A 1 160 ? 7.949 -17.891 -7.84 1 98.94 160 PHE A N 1
ATOM 1203 C CA . PHE A 1 160 ? 7.719 -19.328 -7.863 1 98.94 160 PHE A CA 1
ATOM 1204 C C . PHE A 1 160 ? 9.031 -20.078 -8.039 1 98.94 160 PHE A C 1
ATOM 1206 O O . PHE A 1 160 ? 9.961 -19.594 -8.688 1 98.94 160 PHE A O 1
ATOM 1213 N N . ALA A 1 161 ? 9.07 -21.25 -7.523 1 98.94 161 ALA A N 1
ATOM 1214 C CA . ALA A 1 161 ? 10.172 -22.203 -7.711 1 98.94 161 ALA A CA 1
ATOM 1215 C C . ALA A 1 161 ? 9.664 -23.641 -7.703 1 98.94 161 ALA A C 1
ATOM 1217 O O . ALA A 1 161 ? 8.641 -23.938 -7.086 1 98.94 161 ALA A O 1
ATOM 1218 N N . GLN A 1 162 ? 10.367 -24.453 -8.414 1 98.94 162 GLN A N 1
ATOM 1219 C CA . GLN A 1 162 ? 10.039 -25.875 -8.383 1 98.94 162 GLN A CA 1
ATOM 1220 C C . GLN A 1 162 ? 11.062 -26.672 -7.574 1 98.94 162 GLN A C 1
ATOM 1222 O O . GLN A 1 162 ? 12.266 -26.5 -7.754 1 98.94 162 GLN A O 1
ATOM 1227 N N . ASP A 1 163 ? 10.594 -27.5 -6.676 1 98.88 163 ASP A N 1
ATOM 1228 C CA . ASP A 1 163 ? 11.516 -28.297 -5.879 1 98.88 163 ASP A CA 1
ATOM 1229 C C . ASP A 1 163 ? 11.914 -29.578 -6.621 1 98.88 163 ASP A C 1
ATOM 1231 O O . ASP A 1 163 ? 11.445 -29.828 -7.734 1 98.88 163 ASP A O 1
ATOM 1235 N N . ASN A 1 164 ? 12.766 -30.344 -6.074 1 98.88 164 ASN A N 1
ATOM 1236 C CA . ASN A 1 164 ? 13.32 -31.547 -6.695 1 98.88 164 ASN A CA 1
ATOM 1237 C C . ASN A 1 164 ? 12.258 -32.594 -6.914 1 98.88 164 ASN A C 1
ATOM 1239 O O . ASN A 1 164 ? 12.414 -33.5 -7.762 1 98.88 164 ASN A O 1
ATOM 1243 N N . GLU A 1 165 ? 11.172 -32.562 -6.133 1 98.62 165 GLU A N 1
ATOM 1244 C CA . GLU A 1 165 ? 10.086 -33.531 -6.273 1 98.62 165 GLU A CA 1
ATOM 1245 C C . GLU A 1 165 ? 9.117 -33.125 -7.379 1 98.62 165 GLU A C 1
ATOM 1247 O O . GLU A 1 165 ? 8.25 -33.906 -7.77 1 98.62 165 GLU A O 1
ATOM 1252 N N . GLY A 1 166 ? 9.18 -31.906 -7.785 1 98.81 166 GLY A N 1
ATOM 1253 C CA . GLY A 1 166 ? 8.352 -31.438 -8.883 1 98.81 166 GLY A CA 1
ATOM 1254 C C . GLY A 1 166 ? 7.219 -30.531 -8.438 1 98.81 166 GLY A C 1
ATOM 1255 O O . GLY A 1 166 ? 6.387 -30.125 -9.242 1 98.81 166 GLY A O 1
ATOM 1256 N N . ASN A 1 167 ? 7.141 -30.203 -7.125 1 98.88 167 ASN A N 1
ATOM 1257 C CA . ASN A 1 167 ? 6.145 -29.25 -6.641 1 98.88 167 ASN A CA 1
ATOM 1258 C C . ASN A 1 167 ? 6.52 -27.812 -7.004 1 98.88 167 ASN A C 1
ATOM 1260 O O . ASN A 1 167 ? 7.688 -27.438 -6.922 1 98.88 167 ASN A O 1
ATOM 1264 N N . VAL A 1 168 ? 5.555 -27.062 -7.398 1 98.94 168 VAL A N 1
ATOM 1265 C CA . VAL A 1 168 ? 5.762 -25.625 -7.609 1 98.94 168 VAL A CA 1
ATOM 1266 C C . VAL A 1 168 ? 5.41 -24.859 -6.336 1 98.94 168 VAL A C 1
ATOM 1268 O O . VAL A 1 168 ? 4.273 -24.922 -5.859 1 98.94 168 VAL A O 1
ATOM 1271 N N . TRP A 1 169 ? 6.375 -24.156 -5.828 1 98.94 169 TRP A N 1
ATOM 1272 C CA . TRP A 1 169 ? 6.227 -23.422 -4.574 1 98.94 169 TRP A CA 1
ATOM 1273 C C . TRP A 1 169 ? 5.984 -21.938 -4.84 1 98.94 169 TRP A C 1
ATOM 1275 O O . TRP A 1 169 ? 6.559 -21.375 -5.766 1 98.94 169 TRP A O 1
ATOM 1285 N N . HIS A 1 170 ? 5.094 -21.391 -4.051 1 98.88 170 HIS A N 1
ATOM 1286 C CA . HIS A 1 170 ? 4.887 -19.953 -3.926 1 98.88 170 HIS A CA 1
ATOM 1287 C C . HIS A 1 170 ? 5.656 -19.375 -2.738 1 98.88 170 HIS A C 1
ATOM 1289 O O . HIS A 1 170 ? 5.344 -19.688 -1.586 1 98.88 170 HIS A O 1
ATOM 1295 N N . LEU A 1 171 ? 6.66 -18.531 -2.984 1 98.81 171 LEU A N 1
ATOM 1296 C CA . LEU A 1 171 ? 7.535 -18.109 -1.897 1 98.81 171 LEU A CA 1
ATOM 1297 C C . LEU A 1 171 ? 7.203 -16.688 -1.456 1 98.81 171 LEU A C 1
ATOM 1299 O O . LEU A 1 171 ? 7.844 -16.141 -0.548 1 98.81 171 LEU A O 1
ATOM 1303 N N . GLY A 1 172 ? 6.25 -16.078 -2.104 1 98.25 172 GLY A N 1
ATOM 1304 C CA . GLY A 1 172 ? 5.816 -14.75 -1.706 1 98.25 172 GLY A CA 1
ATOM 1305 C C . GLY A 1 172 ? 5.5 -13.844 -2.883 1 98.25 172 GLY A C 1
ATOM 1306 O O . GLY A 1 172 ? 5.512 -14.289 -4.031 1 98.25 172 GLY A O 1
ATOM 1307 N N . GLN A 1 173 ? 5.184 -12.578 -2.568 1 98.56 173 GLN A N 1
ATOM 1308 C CA . GLN A 1 173 ? 4.781 -11.633 -3.6 1 98.56 173 GLN A CA 1
ATOM 1309 C C . GLN A 1 173 ? 4.91 -10.195 -3.105 1 98.56 173 GLN A C 1
ATOM 1311 O O . GLN A 1 173 ? 4.926 -9.945 -1.898 1 98.56 173 GLN A O 1
ATOM 1316 N N . TYR A 1 174 ? 5.168 -9.328 -4.031 1 98.12 174 TYR A N 1
ATOM 1317 C CA . TYR A 1 174 ? 4.965 -7.887 -3.904 1 98.12 174 TYR A CA 1
ATOM 1318 C C . TYR A 1 174 ? 3.791 -7.426 -4.762 1 98.12 174 TYR A C 1
ATOM 1320 O O . TYR A 1 174 ? 3.814 -7.57 -5.984 1 98.12 174 TYR A O 1
ATOM 1328 N N . ARG A 1 175 ? 2.783 -6.809 -4.098 1 98.25 175 ARG A N 1
ATOM 1329 C CA . ARG A 1 175 ? 1.555 -6.418 -4.781 1 98.25 175 ARG A CA 1
ATOM 1330 C C . ARG A 1 175 ? 1.312 -4.918 -4.656 1 98.25 175 ARG A C 1
ATOM 1332 O O . ARG A 1 175 ? 1.403 -4.359 -3.561 1 98.25 175 ARG A O 1
ATOM 1339 N N . GLU A 1 176 ? 1.019 -4.305 -5.773 1 97.69 176 GLU A N 1
ATOM 1340 C CA . GLU A 1 176 ? 0.583 -2.91 -5.801 1 97.69 176 GLU A CA 1
ATOM 1341 C C . GLU A 1 176 ? -0.91 -2.805 -6.098 1 97.69 176 GLU A C 1
ATOM 1343 O O . GLU A 1 176 ? -1.437 -3.547 -6.93 1 97.69 176 GLU A O 1
ATOM 1348 N N . THR A 1 177 ? -1.517 -1.887 -5.449 1 97.75 177 THR A N 1
ATOM 1349 C CA . THR A 1 177 ? -2.924 -1.579 -5.676 1 97.75 177 THR A CA 1
ATOM 1350 C C . THR A 1 177 ? -3.084 -0.179 -6.262 1 97.75 177 THR A C 1
ATOM 1352 O O . THR A 1 177 ? -2.385 0.752 -5.859 1 97.75 177 THR A O 1
ATOM 1355 N N . TYR A 1 178 ? -4.039 -0.099 -7.156 1 95.88 178 TYR A N 1
ATOM 1356 C CA . TYR A 1 178 ? -4.316 1.166 -7.824 1 95.88 178 TYR A CA 1
ATOM 1357 C C . TYR A 1 178 ? -5.801 1.51 -7.754 1 95.88 178 TYR A C 1
ATOM 1359 O O . TYR A 1 178 ? -6.652 0.618 -7.762 1 95.88 178 TYR A O 1
ATOM 1367 N N . ASP A 1 179 ? -6.121 2.699 -7.66 1 91.38 179 ASP A N 1
ATOM 1368 C CA . ASP A 1 179 ? -7.457 3.27 -7.801 1 91.38 179 ASP A CA 1
ATOM 1369 C C . ASP A 1 179 ? -7.488 4.344 -8.883 1 91.38 179 ASP A C 1
ATOM 1371 O O . ASP A 1 179 ? -6.973 5.449 -8.688 1 91.38 179 ASP A O 1
ATOM 1375 N N . GLU A 1 180 ? -8.133 3.875 -9.984 1 82.19 180 GLU A N 1
ATOM 1376 C CA . GLU A 1 180 ? -8.078 4.734 -11.164 1 82.19 180 GLU A CA 1
ATOM 1377 C C . GLU A 1 180 ? -6.633 5.055 -11.547 1 82.19 180 GLU A C 1
ATOM 1379 O O . GLU A 1 180 ? -5.82 4.148 -11.734 1 82.19 180 GLU A O 1
ATOM 1384 N N . THR A 1 181 ? -6.227 6.305 -11.312 1 78.75 181 THR A N 1
ATOM 1385 C CA . THR A 1 181 ? -4.879 6.66 -11.742 1 78.75 181 THR A CA 1
ATOM 1386 C C . THR A 1 181 ? -3.947 6.797 -10.539 1 78.75 181 THR A C 1
ATOM 1388 O O . THR A 1 181 ? -2.754 7.062 -10.695 1 78.75 181 THR A O 1
ATOM 1391 N N . GLU A 1 182 ? -4.438 6.48 -9.414 1 86.81 182 GLU A N 1
ATOM 1392 C CA . GLU A 1 182 ? -3.633 6.691 -8.219 1 86.81 182 GLU A CA 1
ATOM 1393 C C . GLU A 1 182 ? -2.992 5.387 -7.746 1 86.81 182 GLU A C 1
ATOM 1395 O O . GLU A 1 182 ? -3.658 4.352 -7.68 1 86.81 182 GLU A O 1
ATOM 1400 N N . PHE A 1 183 ? -1.754 5.445 -7.52 1 95.06 183 PHE A N 1
ATOM 1401 C CA . PHE A 1 183 ? -1.043 4.387 -6.812 1 95.06 183 PHE A CA 1
ATOM 1402 C C . PHE A 1 183 ? -1.381 4.406 -5.324 1 95.06 183 PHE A C 1
ATOM 1404 O O . PHE A 1 183 ? -0.92 5.285 -4.59 1 95.06 183 PHE A O 1
ATOM 1411 N N . VAL A 1 184 ? -2.119 3.438 -4.871 1 95.5 184 VAL A N 1
ATOM 1412 C CA . VAL A 1 184 ? -2.59 3.387 -3.492 1 95.5 184 VAL A CA 1
ATOM 1413 C C . VAL A 1 184 ? -1.456 2.938 -2.574 1 95.5 184 VAL A C 1
ATOM 1415 O O . VAL A 1 184 ? -1.242 3.523 -1.51 1 95.5 184 VAL A O 1
ATOM 1418 N N . GLY A 1 185 ? -0.806 1.825 -3.012 1 96.81 185 GLY A N 1
ATOM 1419 C CA . GLY A 1 185 ? 0.321 1.355 -2.223 1 96.81 185 GLY A CA 1
ATOM 1420 C C . GLY A 1 185 ? 0.718 -0.074 -2.539 1 96.81 185 GLY A C 1
ATOM 1421 O O . GLY A 1 185 ? -0.024 -0.796 -3.207 1 96.81 185 GLY A O 1
ATOM 1422 N N . GLY A 1 186 ? 1.872 -0.364 -2.051 1 97.31 186 GLY A N 1
ATOM 1423 C CA . GLY A 1 186 ? 2.406 -1.708 -2.209 1 97.31 186 GLY A CA 1
ATOM 1424 C C . GLY A 1 186 ? 2.469 -2.482 -0.906 1 97.31 186 GLY A C 1
ATOM 1425 O O . GLY A 1 186 ? 2.637 -1.894 0.164 1 97.31 186 GLY A O 1
ATOM 1426 N N . ARG A 1 187 ? 2.336 -3.787 -1 1 96.25 187 ARG A N 1
ATOM 1427 C CA . ARG A 1 187 ? 2.52 -4.676 0.144 1 96.25 187 ARG A CA 1
ATOM 1428 C C . ARG A 1 187 ? 3.322 -5.914 -0.246 1 96.25 187 ARG A C 1
ATOM 1430 O O . ARG A 1 187 ? 3.225 -6.391 -1.377 1 96.25 187 ARG A O 1
ATOM 1437 N N . VAL A 1 188 ? 4.086 -6.355 0.737 1 95.88 188 VAL A N 1
ATOM 1438 C CA . VAL A 1 188 ? 4.941 -7.504 0.449 1 95.88 188 VAL A CA 1
ATOM 1439 C C . VAL A 1 188 ? 4.75 -8.578 1.519 1 95.88 188 VAL A C 1
ATOM 1441 O O . VAL A 1 188 ? 4.605 -8.258 2.703 1 95.88 188 VAL A O 1
ATOM 1444 N N . TRP A 1 189 ? 4.668 -9.766 1.133 1 95.25 189 TRP A N 1
ATOM 1445 C CA . TRP A 1 189 ? 5.027 -10.875 2.008 1 95.25 189 TRP A CA 1
ATOM 1446 C C . TRP A 1 189 ? 5.898 -11.891 1.272 1 95.25 189 TRP A C 1
ATOM 1448 O O . TRP A 1 189 ? 5.688 -12.156 0.086 1 95.25 189 TRP A O 1
ATOM 1458 N N . LEU A 1 190 ? 6.902 -12.344 1.844 1 97.75 190 LEU A N 1
ATOM 1459 C CA . LEU A 1 190 ? 7.824 -13.398 1.441 1 97.75 190 LEU A CA 1
ATOM 1460 C C . LEU A 1 190 ? 8.008 -14.414 2.562 1 97.75 190 LEU A C 1
ATOM 1462 O O . LEU A 1 190 ? 7.73 -14.117 3.729 1 97.75 190 LEU A O 1
ATOM 1466 N N . VAL A 1 191 ? 8.406 -15.57 2.152 1 97.69 191 VAL A N 1
ATOM 1467 C CA . VAL A 1 191 ? 8.727 -16.547 3.188 1 97.69 191 VAL A CA 1
ATOM 1468 C C . VAL A 1 191 ? 9.672 -15.93 4.215 1 97.69 191 VAL A C 1
ATOM 1470 O O . VAL A 1 191 ? 10.695 -15.352 3.854 1 97.69 191 VAL A O 1
ATOM 1473 N N . ASP A 1 192 ? 9.195 -15.953 5.434 1 94.69 192 ASP A N 1
ATOM 1474 C CA . ASP A 1 192 ? 9.883 -15.484 6.637 1 94.69 192 ASP A CA 1
ATOM 1475 C C . ASP A 1 192 ? 9.867 -13.961 6.715 1 94.69 192 ASP A C 1
ATOM 1477 O O . ASP A 1 192 ? 10.453 -13.375 7.629 1 94.69 192 ASP A O 1
ATOM 1481 N N . LEU A 1 193 ? 9.258 -13.328 5.711 1 94.94 193 LEU A N 1
ATOM 1482 C CA . LEU A 1 193 ? 9.094 -11.875 5.711 1 94.94 193 LEU A CA 1
ATOM 1483 C C . LEU A 1 193 ? 7.648 -11.492 5.414 1 94.94 193 LEU A C 1
ATOM 1485 O O . LEU A 1 193 ? 7.207 -11.562 4.266 1 94.94 193 LEU A O 1
ATOM 1489 N N . PRO A 1 194 ? 6.926 -11.023 6.457 1 94.38 194 PRO A N 1
ATOM 1490 C CA . PRO A 1 194 ? 7.34 -10.734 7.832 1 94.38 194 PRO A CA 1
ATOM 1491 C C . PRO A 1 194 ? 7.609 -12 8.641 1 94.38 194 PRO A C 1
ATOM 1493 O O . PRO A 1 194 ? 7.414 -13.109 8.148 1 94.38 194 PRO A O 1
ATOM 1496 N N . GLU A 1 195 ? 8.062 -11.781 9.852 1 93.12 195 GLU A N 1
ATOM 1497 C CA . GLU A 1 195 ? 8.273 -12.93 10.734 1 93.12 195 GLU A CA 1
ATOM 1498 C C . GLU A 1 195 ? 7.023 -13.805 10.805 1 93.12 195 GLU A C 1
ATOM 1500 O O . GLU A 1 195 ? 5.91 -13.289 10.938 1 93.12 195 GLU A O 1
ATOM 1505 N N . GLY A 1 196 ? 7.184 -15.086 10.57 1 94.38 196 GLY A N 1
ATOM 1506 C CA . GLY A 1 196 ? 6.082 -16.031 10.641 1 94.38 196 GLY A CA 1
ATOM 1507 C C . GLY A 1 196 ? 5.492 -16.359 9.289 1 94.38 196 GLY A C 1
ATOM 1508 O O . GLY A 1 196 ? 4.762 -17.344 9.141 1 94.38 196 GLY A O 1
ATOM 1509 N N . ALA A 1 197 ? 5.773 -15.617 8.312 1 96.69 197 ALA A N 1
ATOM 1510 C CA . ALA A 1 197 ? 5.289 -15.898 6.961 1 96.69 197 ALA A CA 1
ATOM 1511 C C . ALA A 1 197 ? 5.914 -17.172 6.41 1 96.69 197 ALA A C 1
ATOM 1513 O O . ALA A 1 197 ? 7.078 -17.469 6.684 1 96.69 197 ALA A O 1
ATOM 1514 N N . LYS A 1 198 ? 5.121 -17.906 5.621 1 98.06 198 LYS A N 1
ATOM 1515 C CA . LYS A 1 198 ? 5.547 -19.203 5.102 1 98.06 198 LYS A CA 1
ATOM 1516 C C . LYS A 1 198 ? 5.23 -19.328 3.613 1 98.06 198 LYS A C 1
ATOM 1518 O O . LYS A 1 198 ? 4.211 -18.812 3.146 1 98.06 198 LYS A O 1
ATOM 1523 N N . ALA A 1 199 ? 6.16 -19.984 2.979 1 98.38 199 ALA A N 1
ATOM 1524 C CA . ALA A 1 199 ? 5.883 -20.406 1.606 1 98.38 199 ALA A CA 1
ATOM 1525 C C . ALA A 1 199 ? 4.836 -21.516 1.571 1 98.38 199 ALA A C 1
ATOM 1527 O O . ALA A 1 199 ? 4.5 -22.094 2.607 1 98.38 199 ALA A O 1
ATOM 1528 N N . GLY A 1 200 ? 4.328 -21.734 0.381 1 98.38 200 GLY A N 1
ATOM 1529 C CA . GLY A 1 200 ? 3.359 -22.797 0.173 1 98.38 200 GLY A CA 1
ATOM 1530 C C . GLY A 1 200 ? 3.455 -23.438 -1.203 1 98.38 200 GLY A C 1
ATOM 1531 O O . GLY A 1 200 ? 4.324 -23.078 -1.998 1 98.38 200 GLY A O 1
ATOM 1532 N N . ILE A 1 201 ? 2.59 -24.438 -1.442 1 98.44 201 ILE A N 1
ATOM 1533 C CA . ILE A 1 201 ? 2.568 -25.156 -2.713 1 98.44 201 ILE A CA 1
ATOM 1534 C C . ILE A 1 201 ? 1.459 -24.594 -3.602 1 98.44 201 ILE A C 1
ATOM 1536 O O . ILE A 1 201 ? 0.291 -24.562 -3.207 1 98.44 201 ILE A O 1
ATOM 1540 N N . MET A 1 202 ? 1.833 -24.156 -4.75 1 98.69 202 MET A N 1
ATOM 1541 C CA . MET A 1 202 ? 0.851 -23.672 -5.723 1 98.69 202 MET A CA 1
ATOM 1542 C C . MET A 1 202 ? 0.331 -24.828 -6.578 1 98.69 202 MET A C 1
ATOM 1544 O O . MET A 1 202 ? -0.849 -24.859 -6.93 1 98.69 202 MET A O 1
ATOM 1548 N N . MET A 1 203 ? 1.212 -25.766 -6.863 1 98.81 203 MET A N 1
ATOM 1549 C CA . MET A 1 203 ? 0.856 -26.938 -7.637 1 98.81 203 MET A CA 1
ATOM 1550 C C . MET A 1 203 ? 1.715 -28.141 -7.234 1 98.81 203 MET A C 1
ATOM 1552 O O . MET A 1 203 ? 2.943 -28.062 -7.246 1 98.81 203 MET A O 1
ATOM 1556 N N . LYS A 1 204 ? 1.042 -29.219 -6.961 1 98.12 204 LYS A N 1
ATOM 1557 C CA . LYS A 1 204 ? 1.735 -30.453 -6.605 1 98.12 204 LYS A CA 1
ATOM 1558 C C . LYS A 1 204 ? 2.318 -31.125 -7.84 1 98.12 204 LYS A C 1
ATOM 1560 O O . LYS A 1 204 ? 1.771 -31.016 -8.938 1 98.12 204 LYS A O 1
ATOM 1565 N N . ALA A 1 205 ? 3.303 -31.891 -7.562 1 98.38 205 ALA A N 1
ATOM 1566 C CA . ALA A 1 205 ? 3.918 -32.688 -8.625 1 98.38 205 ALA A CA 1
ATOM 1567 C C . ALA A 1 205 ? 2.93 -33.688 -9.195 1 98.38 205 ALA A C 1
ATOM 1569 O O . ALA A 1 205 ? 2.895 -33.938 -10.406 1 98.38 205 ALA A O 1
ATOM 1570 N N . HIS A 1 206 ? 2.191 -34.281 -8.289 1 96.94 206 HIS A N 1
ATOM 1571 C CA . HIS A 1 206 ? 1.198 -35.281 -8.648 1 96.94 206 HIS A CA 1
ATOM 1572 C C . HIS A 1 206 ? -0.125 -35.031 -7.934 1 96.94 206 HIS A C 1
ATOM 1574 O O . HIS A 1 206 ? -0.469 -35.75 -6.984 1 96.94 206 HIS A O 1
ATOM 1580 N N . PRO A 1 207 ? -0.848 -34.062 -8.484 1 97.12 207 PRO A N 1
ATOM 1581 C CA . PRO A 1 207 ? -2.117 -33.781 -7.812 1 97.12 207 PRO A CA 1
ATOM 1582 C C . PRO A 1 207 ? -3.139 -34.906 -7.957 1 97.12 207 PRO A C 1
ATOM 1584 O O . PRO A 1 207 ? -3.373 -35.406 -9.07 1 97.12 207 PRO A O 1
ATOM 1587 N N . GLU A 1 208 ? -3.693 -35.312 -6.844 1 95 208 GLU A N 1
ATOM 1588 C CA . GLU A 1 208 ? -4.762 -36.312 -6.77 1 95 208 GLU A CA 1
ATOM 1589 C C . GLU A 1 208 ? -5.953 -35.781 -5.973 1 95 208 GLU A C 1
ATOM 1591 O O . GLU A 1 208 ? -5.781 -35 -5.043 1 95 208 GLU A O 1
ATOM 1596 N N . GLN A 1 209 ? -7.012 -36.219 -6.5 1 91.31 209 GLN A N 1
ATOM 1597 C CA . GLN A 1 209 ? -8.195 -35.781 -5.762 1 91.31 209 GLN A CA 1
ATOM 1598 C C . GLN A 1 209 ? -8.117 -36.219 -4.301 1 91.31 209 GLN A C 1
ATOM 1600 O O . GLN A 1 209 ? -7.844 -37.375 -4.004 1 91.31 209 GLN A O 1
ATOM 1605 N N . ASP A 1 210 ? -8.195 -35.219 -3.51 1 82.75 210 ASP A N 1
ATOM 1606 C CA . ASP A 1 210 ? -8.086 -35.406 -2.066 1 82.75 210 ASP A CA 1
ATOM 1607 C C . ASP A 1 210 ? -8.898 -34.344 -1.311 1 82.75 210 ASP A C 1
ATOM 1609 O O . ASP A 1 210 ? -9.047 -33.219 -1.775 1 82.75 210 ASP A O 1
ATOM 1613 N N . SER A 1 211 ? -9.508 -34.812 -0.179 1 83.31 211 SER A N 1
ATOM 1614 C CA . SER A 1 211 ? -10.258 -33.875 0.642 1 83.31 211 SER A CA 1
ATOM 1615 C C . SER A 1 211 ? -9.328 -33 1.48 1 83.31 211 SER A C 1
ATOM 1617 O O . SER A 1 211 ? -9.727 -31.938 1.973 1 83.31 211 SER A O 1
ATOM 1619 N N . SER A 1 212 ? -8.148 -33.469 1.559 1 89.81 212 SER A N 1
ATOM 1620 C CA . SER A 1 212 ? -7.203 -32.688 2.355 1 89.81 212 SER A CA 1
ATOM 1621 C C . SER A 1 212 ? -6.711 -31.484 1.59 1 89.81 212 SER A C 1
ATOM 1623 O O . SER A 1 212 ? -6.508 -31.547 0.376 1 89.81 212 SER A O 1
ATOM 1625 N N . ASP A 1 213 ? -6.578 -30.406 2.344 1 94 213 ASP A N 1
ATOM 1626 C CA . ASP A 1 213 ? -6.094 -29.188 1.722 1 94 213 ASP A CA 1
ATOM 1627 C C . ASP A 1 213 ? -4.617 -28.953 2.041 1 94 213 ASP A C 1
ATOM 1629 O O . ASP A 1 213 ? -3.994 -29.75 2.74 1 94 213 ASP A O 1
ATOM 1633 N N . TYR A 1 214 ? -4.012 -28.047 1.426 1 95.12 214 TYR A N 1
ATOM 1634 C CA . TYR A 1 214 ? -2.635 -27.609 1.641 1 95.12 214 TYR A CA 1
ATOM 1635 C C . TYR A 1 214 ? -2.512 -26.094 1.531 1 95.12 214 TYR A C 1
ATOM 1637 O O . TYR A 1 214 ? -3.334 -25.453 0.881 1 95.12 214 TYR A O 1
ATOM 1645 N N . SER A 1 215 ? -1.494 -25.531 2.236 1 97.5 215 SER A N 1
ATOM 1646 C CA . SER A 1 215 ? -1.251 -24.094 2.211 1 97.5 215 SER A CA 1
ATOM 1647 C C . SER A 1 215 ? -0.58 -23.672 0.91 1 97.5 215 SER A C 1
ATOM 1649 O O . SER A 1 215 ? 0.345 -24.328 0.437 1 97.5 215 SER A O 1
ATOM 1651 N N . GLN A 1 216 ? -1.039 -22.578 0.355 1 97.88 216 GLN A N 1
ATOM 1652 C CA . GLN A 1 216 ? -0.382 -21.953 -0.794 1 97.88 216 GLN A CA 1
ATOM 1653 C C . GLN A 1 216 ? 0.525 -20.812 -0.361 1 97.88 216 GLN A C 1
ATOM 1655 O O . GLN A 1 216 ? 1.072 -20.094 -1.201 1 97.88 216 GLN A O 1
ATOM 1660 N N . GLY A 1 217 ? 0.702 -20.656 0.938 1 97.25 217 GLY A N 1
ATOM 1661 C CA . GLY A 1 217 ? 1.426 -19.594 1.611 1 97.25 217 GLY A CA 1
ATOM 1662 C C . GLY A 1 217 ? 0.714 -19.078 2.846 1 97.25 217 GLY A C 1
ATOM 1663 O O . GLY A 1 217 ? -0.445 -19.422 3.092 1 97.25 217 GLY A O 1
ATOM 1664 N N . TYR A 1 218 ? 1.444 -18.312 3.566 1 96.56 218 TYR A N 1
ATOM 1665 C CA . TYR A 1 218 ? 0.876 -17.766 4.789 1 96.56 218 TYR A CA 1
ATOM 1666 C C . TYR A 1 218 ? 1.601 -16.484 5.195 1 96.56 218 TYR A C 1
ATOM 1668 O O . TYR A 1 218 ? 2.83 -16.406 5.133 1 96.56 218 TYR A O 1
ATOM 1676 N N . ALA A 1 219 ? 0.87 -15.508 5.543 1 94.75 219 ALA A N 1
ATOM 1677 C CA . ALA A 1 219 ? 1.386 -14.32 6.215 1 94.75 219 ALA A CA 1
ATOM 1678 C C . ALA A 1 219 ? 0.436 -13.859 7.316 1 94.75 219 ALA A C 1
ATOM 1680 O O . ALA A 1 219 ? -0.772 -13.742 7.094 1 94.75 219 ALA A O 1
ATOM 1681 N N . PRO A 1 220 ? 0.916 -13.602 8.516 1 92.06 220 PRO A N 1
ATOM 1682 C CA . PRO A 1 220 ? 0.058 -13.156 9.617 1 92.06 220 PRO A CA 1
ATOM 1683 C C . PRO A 1 220 ? -0.423 -11.719 9.445 1 92.06 220 PRO A C 1
ATOM 1685 O O . PRO A 1 220 ? -0.061 -11.047 8.477 1 92.06 220 PRO A O 1
ATOM 1688 N N . ALA A 1 221 ? -1.299 -11.32 10.312 1 89.25 221 ALA A N 1
ATOM 1689 C CA . ALA A 1 221 ? -1.738 -9.93 10.352 1 89.25 221 ALA A CA 1
ATOM 1690 C C . ALA A 1 221 ? -0.546 -8.984 10.43 1 89.25 221 ALA A C 1
ATOM 1692 O O . ALA A 1 221 ? 0.452 -9.281 11.086 1 89.25 221 ALA A O 1
ATOM 1693 N N . PRO A 1 222 ? -0.635 -7.844 9.797 1 90.38 222 PRO A N 1
ATOM 1694 C CA . PRO A 1 222 ? -1.831 -7.328 9.133 1 90.38 222 PRO A CA 1
ATOM 1695 C C . PRO A 1 222 ? -1.906 -7.738 7.66 1 90.38 222 PRO A C 1
ATOM 1697 O O . PRO A 1 222 ? -2.779 -7.266 6.93 1 90.38 222 PRO A O 1
ATOM 1700 N N . PHE A 1 223 ? -1.079 -8.578 7.195 1 90.25 223 PHE A N 1
ATOM 1701 C CA . PHE A 1 223 ? -1.038 -8.984 5.797 1 90.25 223 PHE A CA 1
ATOM 1702 C C . PHE A 1 223 ? -2.172 -9.953 5.48 1 90.25 223 PHE A C 1
ATOM 1704 O O . PHE A 1 223 ? -2.744 -9.914 4.391 1 90.25 223 PHE A O 1
ATOM 1711 N N . ASN A 1 224 ? -2.422 -10.844 6.387 1 89.81 224 ASN A N 1
ATOM 1712 C CA . ASN A 1 224 ? -3.547 -11.773 6.312 1 89.81 224 ASN A CA 1
ATOM 1713 C C . ASN A 1 224 ? -3.561 -12.531 4.988 1 89.81 224 ASN A C 1
ATOM 1715 O O . ASN A 1 224 ? -4.52 -12.438 4.223 1 89.81 224 ASN A O 1
ATOM 1719 N N . TRP A 1 225 ? -2.623 -13.242 4.691 1 92.81 225 TRP A N 1
ATOM 1720 C CA . TRP A 1 225 ? -2.553 -14.156 3.553 1 92.81 225 TRP A CA 1
ATOM 1721 C C . TRP A 1 225 ? -2.641 -15.609 4.012 1 92.81 225 TRP A C 1
ATOM 1723 O O . TRP A 1 225 ? -1.699 -16.141 4.609 1 92.81 225 TRP A O 1
ATOM 1733 N N . THR A 1 226 ? -3.764 -16.234 3.73 1 95.25 226 THR A N 1
ATOM 1734 C CA . THR A 1 226 ? -3.992 -17.562 4.305 1 95.25 226 THR A CA 1
ATOM 1735 C C . THR A 1 226 ? -4.508 -18.531 3.24 1 95.25 226 THR A C 1
ATOM 1737 O O . THR A 1 226 ? -5.238 -19.469 3.555 1 95.25 226 THR A O 1
ATOM 1740 N N . ASP A 1 227 ? -4.168 -18.297 2.043 1 95.75 227 ASP A N 1
ATOM 1741 C CA . ASP A 1 227 ? -4.723 -19.078 0.937 1 95.75 227 ASP A CA 1
ATOM 1742 C C . ASP A 1 227 ? -4.371 -20.562 1.07 1 95.75 227 ASP A C 1
ATOM 1744 O O . ASP A 1 227 ? -3.227 -20.906 1.363 1 95.75 227 ASP A O 1
ATOM 1748 N N . ARG A 1 228 ? -5.336 -21.359 0.768 1 96.75 228 ARG A N 1
ATOM 1749 C CA . ARG A 1 228 ? -5.227 -22.812 0.742 1 96.75 228 ARG A CA 1
ATOM 1750 C C . ARG A 1 228 ? -5.887 -23.391 -0.505 1 96.75 228 ARG A C 1
ATOM 1752 O O . ARG A 1 228 ? -6.691 -22.719 -1.153 1 96.75 228 ARG A O 1
ATOM 1759 N N . ALA A 1 229 ? -5.492 -24.609 -0.715 1 96.56 229 ALA A N 1
ATOM 1760 C CA . ALA A 1 229 ? -6.035 -25.266 -1.902 1 96.56 229 ALA A CA 1
ATOM 1761 C C . ALA A 1 229 ? -6.293 -26.734 -1.64 1 96.56 229 ALA A C 1
ATOM 1763 O O . ALA A 1 229 ? -5.719 -27.328 -0.717 1 96.56 229 ALA A O 1
ATOM 1764 N N . ARG A 1 230 ? -7.141 -27.312 -2.434 1 95.81 230 ARG A N 1
ATOM 1765 C CA . ARG A 1 230 ? -7.324 -28.75 -2.516 1 95.81 230 ARG A CA 1
ATOM 1766 C C . ARG A 1 230 ? -7.73 -29.172 -3.924 1 95.81 230 ARG A C 1
ATOM 1768 O O . ARG A 1 230 ? -8.297 -28.375 -4.676 1 95.81 230 ARG A O 1
ATOM 1775 N N . VAL A 1 231 ? -7.355 -30.391 -4.246 1 97.81 231 VAL A N 1
ATOM 1776 C CA . VAL A 1 231 ? -7.777 -30.953 -5.52 1 97.81 231 VAL A CA 1
ATOM 1777 C C . VAL A 1 231 ? -9.258 -31.312 -5.461 1 97.81 231 VAL A C 1
ATOM 1779 O O . VAL A 1 231 ? -9.641 -32.312 -4.832 1 97.81 231 VAL A O 1
ATOM 1782 N N . TYR A 1 232 ? -10.023 -30.594 -6.191 1 97.44 232 TYR A N 1
ATOM 1783 C CA . TYR A 1 232 ? -11.477 -30.672 -6.086 1 97.44 232 TYR A CA 1
ATOM 1784 C C . TYR A 1 232 ? -12.039 -31.703 -7.062 1 97.44 232 TYR A C 1
ATOM 1786 O O . TYR A 1 232 ? -12.859 -32.531 -6.688 1 97.44 232 TYR A O 1
ATOM 1794 N N . GLU A 1 233 ? -11.648 -31.609 -8.312 1 97.38 233 GLU A N 1
ATOM 1795 C CA . GLU A 1 233 ? -12.047 -32.562 -9.352 1 97.38 233 GLU A CA 1
ATOM 1796 C C . GLU A 1 233 ? -10.891 -32.875 -10.289 1 97.38 233 GLU A C 1
ATOM 1798 O O . GLU A 1 233 ? -9.969 -32.094 -10.438 1 97.38 233 GLU A O 1
ATOM 1803 N N . VAL A 1 234 ? -11 -34.062 -10.859 1 97.62 234 VAL A N 1
ATOM 1804 C CA . VAL A 1 234 ? -10.047 -34.469 -11.875 1 97.62 234 VAL A CA 1
ATOM 1805 C C . VAL A 1 234 ? -10.789 -35 -13.094 1 97.62 234 VAL A C 1
ATOM 1807 O O . VAL A 1 234 ? -11.961 -35.375 -13 1 97.62 234 VAL A O 1
ATOM 1810 N N . GLY A 1 235 ? -10.102 -34.969 -14.227 1 97.5 235 GLY A N 1
ATOM 1811 C CA . GLY A 1 235 ? -10.641 -35.562 -15.43 1 97.5 235 GLY A CA 1
ATOM 1812 C C . GLY A 1 235 ? -11.789 -34.781 -16.031 1 97.5 235 GLY A C 1
ATOM 1813 O O . GLY A 1 235 ?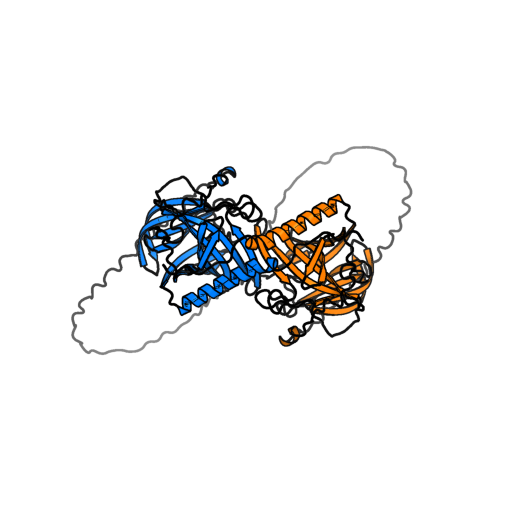 -12.656 -35.375 -16.703 1 97.5 235 GLY A O 1
ATOM 1814 N N . GLN A 1 236 ? -11.836 -33.562 -15.758 1 98 236 GLN A N 1
ATOM 1815 C CA . GLN A 1 236 ? -12.914 -32.75 -16.297 1 98 236 GLN A CA 1
ATOM 1816 C C . GLN A 1 236 ? -12.609 -32.312 -17.719 1 98 236 GLN A C 1
ATOM 1818 O O . GLN A 1 236 ? -11.547 -32.625 -18.266 1 98 236 GLN A O 1
ATOM 1823 N N . GLN A 1 237 ? -13.625 -31.672 -18.359 1 98.62 237 GLN A N 1
ATOM 1824 C CA . GLN A 1 237 ? -13.477 -31.062 -19.672 1 98.62 237 GLN A CA 1
ATOM 1825 C C . GLN A 1 237 ? -13.945 -29.609 -19.656 1 98.62 237 GLN A C 1
ATOM 1827 O O . GLN A 1 237 ? -14.859 -29.25 -18.922 1 98.62 237 GLN A O 1
ATOM 1832 N N . THR A 1 238 ? -13.266 -28.844 -20.406 1 98.56 238 THR A N 1
ATOM 1833 C CA . THR A 1 238 ? -13.711 -27.469 -20.562 1 98.56 238 THR A CA 1
ATOM 1834 C C . THR A 1 238 ? -13.266 -26.891 -21.891 1 98.56 238 THR A C 1
ATOM 1836 O O . THR A 1 238 ? -12.25 -27.328 -22.453 1 98.56 238 THR A O 1
ATOM 1839 N N . CYS A 1 239 ? -14.109 -25.938 -22.453 1 98.81 239 CYS A N 1
ATOM 1840 C CA . CYS A 1 239 ? -13.75 -25.188 -23.641 1 98.81 239 CYS A CA 1
ATOM 1841 C C . CYS A 1 239 ? -13.711 -23.688 -23.328 1 98.81 239 CYS A C 1
ATOM 1843 O O . CYS A 1 239 ? -14.633 -23.141 -22.719 1 98.81 239 CYS A O 1
ATOM 1845 N N . VAL A 1 240 ? -12.633 -23.094 -23.688 1 98.88 240 VAL A N 1
ATOM 1846 C CA . VAL A 1 240 ? -12.461 -21.641 -23.578 1 98.88 240 VAL A CA 1
ATOM 1847 C C . VAL A 1 240 ? -12.07 -21.078 -24.938 1 98.88 240 VAL A C 1
ATOM 1849 O O . VAL A 1 240 ? -11.797 -21.828 -25.891 1 98.88 240 VAL A O 1
ATOM 1852 N N . PRO A 1 241 ? -12.023 -19.75 -25.062 1 98.88 241 PRO A N 1
ATOM 1853 C CA . PRO A 1 241 ? -11.703 -19.172 -26.375 1 98.88 241 PRO A CA 1
ATOM 1854 C C . PRO A 1 241 ? -10.375 -19.672 -26.938 1 98.88 241 PRO A C 1
ATOM 1856 O O . PRO A 1 241 ? -10.227 -19.828 -28.141 1 98.88 241 PRO A O 1
ATOM 1859 N N . TYR A 1 242 ? -9.445 -19.969 -26.188 1 98.81 242 TYR A N 1
ATOM 1860 C CA . TYR A 1 242 ? -8.117 -20.406 -26.609 1 98.81 242 TYR A CA 1
ATOM 1861 C C . TYR A 1 242 ? -8.148 -21.812 -27.172 1 98.81 242 TYR A C 1
ATOM 1863 O O . TYR A 1 242 ? -7.461 -22.109 -28.156 1 98.81 242 TYR A O 1
ATOM 1871 N N . ASP A 1 243 ? -8.891 -22.703 -26.547 1 98.62 243 ASP A N 1
ATOM 1872 C CA . ASP A 1 243 ? -8.922 -24.094 -26.969 1 98.62 243 ASP A CA 1
ATOM 1873 C C . ASP A 1 243 ? -9.906 -24.906 -26.125 1 98.62 243 ASP A C 1
ATOM 1875 O O . ASP A 1 243 ? -10.57 -24.344 -25.25 1 98.62 243 ASP A O 1
ATOM 1879 N N . CYS A 1 244 ? -10.047 -26.172 -26.422 1 98.81 244 CYS A N 1
ATOM 1880 C CA . CYS A 1 244 ? -10.766 -27.125 -25.609 1 98.81 244 CYS A CA 1
ATOM 1881 C C . CYS A 1 244 ? -9.812 -28.141 -24.984 1 98.81 244 CYS A C 1
ATOM 1883 O O . CYS A 1 244 ? -8.844 -28.562 -25.609 1 98.81 244 CYS A O 1
ATOM 1885 N N . PHE A 1 245 ? -10.133 -28.5 -23.797 1 98.75 245 PHE A N 1
ATOM 1886 C CA . PHE A 1 245 ? -9.211 -29.344 -23.047 1 98.75 245 PHE A CA 1
ATOM 1887 C C . PHE A 1 245 ? -9.945 -30.516 -22.406 1 98.75 245 PHE A C 1
ATOM 1889 O O . PHE A 1 245 ? -11.055 -30.359 -21.906 1 98.75 245 PHE A O 1
ATOM 1896 N N . ASP A 1 246 ? -9.25 -31.609 -22.469 1 98 246 ASP A N 1
ATOM 1897 C CA . ASP A 1 246 ? -9.664 -32.812 -21.734 1 98 246 ASP A CA 1
ATOM 1898 C C . ASP A 1 246 ? -8.734 -33.062 -20.547 1 98 246 ASP A C 1
ATOM 1900 O O . ASP A 1 246 ? -7.695 -32.438 -20.422 1 98 246 ASP A O 1
ATOM 1904 N N . ASN A 1 247 ? -9.219 -33.875 -19.609 1 97.75 247 ASN A N 1
ATOM 1905 C CA . ASN A 1 247 ? -8.438 -34.281 -18.438 1 97.75 247 ASN A CA 1
ATOM 1906 C C . ASN A 1 247 ? -8.023 -33.062 -17.609 1 97.75 247 ASN A C 1
ATOM 1908 O O . ASN A 1 247 ? -6.859 -32.938 -17.234 1 97.75 247 ASN A O 1
ATOM 1912 N N . VAL A 1 248 ? -8.969 -32.219 -17.469 1 98.62 248 VAL A N 1
ATOM 1913 C CA . VAL A 1 248 ? -8.75 -30.969 -16.734 1 98.62 248 VAL A CA 1
ATOM 1914 C C . VAL A 1 248 ? -8.789 -31.219 -15.234 1 98.62 248 VAL A C 1
ATOM 1916 O O . VAL A 1 248 ? -9.641 -31.969 -14.75 1 98.62 248 VAL A O 1
ATOM 1919 N N . LEU A 1 249 ? -7.781 -30.625 -14.531 1 98.5 249 LEU A N 1
ATOM 1920 C CA . LEU A 1 249 ? -7.699 -30.625 -13.07 1 98.5 249 LEU A CA 1
ATOM 1921 C C . LEU A 1 249 ? -8.359 -29.375 -12.492 1 98.5 249 LEU A C 1
ATOM 1923 O O . LEU A 1 249 ? -8.078 -28.25 -12.93 1 98.5 249 LEU A O 1
ATOM 1927 N N . VAL A 1 250 ? -9.312 -29.547 -11.508 1 98.56 250 VAL A N 1
ATOM 1928 C CA . VAL A 1 250 ? -9.938 -28.391 -10.859 1 98.56 250 VAL A CA 1
ATOM 1929 C C . VAL A 1 250 ? -9.438 -28.281 -9.43 1 98.56 250 VAL A C 1
ATOM 1931 O O . VAL A 1 250 ? -9.633 -29.172 -8.609 1 98.56 250 VAL A O 1
ATOM 1934 N N . ILE A 1 251 ? -8.797 -27.188 -9.109 1 98.5 251 ILE A N 1
ATOM 1935 C CA . ILE A 1 251 ? -8.328 -26.859 -7.77 1 98.5 251 ILE A CA 1
ATOM 1936 C C . ILE A 1 251 ? -9.297 -25.875 -7.117 1 98.5 251 ILE A C 1
ATOM 1938 O O . ILE A 1 251 ? -9.695 -24.875 -7.738 1 98.5 251 ILE A O 1
ATOM 1942 N N . GLU A 1 252 ? -9.719 -26.172 -5.934 1 97.38 252 GLU A N 1
ATOM 1943 C CA . GLU A 1 252 ? -10.5 -25.25 -5.117 1 97.38 252 GLU A CA 1
ATOM 1944 C C . GLU A 1 252 ? -9.609 -24.469 -4.152 1 97.38 252 GLU A C 1
ATOM 1946 O O . GLU A 1 252 ? -8.82 -25.062 -3.414 1 97.38 252 GLU A O 1
ATOM 1951 N N . GLU A 1 253 ? -9.711 -23.203 -4.23 1 96.94 253 GLU A N 1
ATOM 1952 C CA . GLU A 1 253 ? -8.922 -22.312 -3.369 1 96.94 253 GLU A CA 1
ATOM 1953 C C . GLU A 1 253 ? -9.82 -21.516 -2.43 1 96.94 253 GLU A C 1
ATOM 1955 O O . GLU A 1 253 ? -10.914 -21.094 -2.818 1 96.94 253 GLU A O 1
ATOM 1960 N N . TYR A 1 254 ? -9.336 -21.328 -1.219 1 94.94 254 TYR A N 1
ATOM 1961 C CA . TYR A 1 254 ? -10.078 -20.578 -0.22 1 94.94 254 TYR A CA 1
ATOM 1962 C C . TYR A 1 254 ? -9.148 -20 0.838 1 94.94 254 TYR A C 1
ATOM 1964 O O . TYR A 1 254 ? -7.941 -20.234 0.804 1 94.94 254 TYR A O 1
ATOM 1972 N N . ASN A 1 255 ? -9.672 -19.141 1.674 1 93.75 255 ASN A N 1
ATOM 1973 C CA . ASN A 1 255 ? -8.867 -18.5 2.715 1 93.75 255 ASN A CA 1
ATOM 1974 C C . ASN A 1 255 ? -9.688 -18.266 3.984 1 93.75 255 ASN A C 1
ATOM 1976 O O . ASN A 1 255 ? -10.898 -18.5 4 1 93.75 255 ASN A O 1
ATOM 1980 N N . GLN A 1 256 ? -9.008 -17.875 5.043 1 90.81 256 GLN A N 1
ATOM 1981 C CA . GLN A 1 256 ? -9.625 -17.672 6.348 1 90.81 256 GLN A CA 1
ATOM 1982 C C . GLN A 1 256 ? -10.461 -16.391 6.363 1 90.81 256 GLN A C 1
ATOM 1984 O O . GLN A 1 256 ? -11.477 -16.328 7.062 1 90.81 256 GLN A O 1
ATOM 1989 N N . GLU A 1 257 ? -10.141 -15.422 5.59 1 87.88 257 GLU A N 1
ATOM 1990 C CA . GLU A 1 257 ? -10.734 -14.086 5.617 1 87.88 257 GLU A CA 1
ATOM 1991 C C . GLU A 1 257 ? -12.109 -14.078 4.953 1 87.88 257 GLU A C 1
ATOM 1993 O O . GLU A 1 257 ? -12.922 -13.188 5.211 1 87.88 257 GLU A O 1
ATOM 1998 N N . GLU A 1 258 ? -12.305 -15.016 4.105 1 89 258 GLU A N 1
ATOM 1999 C CA . GLU A 1 258 ? -13.57 -15.117 3.387 1 89 258 GLU A CA 1
ATOM 2000 C C . GLU A 1 258 ? -14.18 -16.516 3.537 1 89 258 GLU A C 1
ATOM 2002 O O . GLU A 1 258 ? -14.312 -17.25 2.555 1 89 258 GLU A O 1
ATOM 2007 N N . PRO A 1 259 ? -14.75 -16.75 4.637 1 89.31 259 PRO A N 1
ATOM 2008 C CA . PRO A 1 259 ? -15.297 -18.078 4.871 1 89.31 259 PRO A CA 1
ATOM 2009 C C . PRO A 1 259 ? -16.453 -18.422 3.936 1 89.31 259 PRO A C 1
ATOM 2011 O O . PRO A 1 259 ? -17.328 -17.594 3.707 1 89.31 259 PRO A O 1
ATOM 2014 N N . GLY A 1 260 ? -16.328 -19.578 3.33 1 92 260 GLY A N 1
ATOM 2015 C CA . GLY A 1 260 ? -17.406 -20.078 2.482 1 92 260 GLY A CA 1
ATOM 2016 C C . GLY A 1 260 ? -17.25 -19.688 1.027 1 92 260 GLY A C 1
ATOM 2017 O O . GLY A 1 260 ? -18 -20.156 0.166 1 92 260 GLY A O 1
ATOM 2018 N N . ALA A 1 261 ? -16.328 -18.812 0.798 1 94 261 ALA A N 1
ATOM 2019 C CA . ALA A 1 261 ? -16.031 -18.438 -0.582 1 94 261 ALA A CA 1
ATOM 2020 C C . ALA A 1 261 ? -14.945 -19.328 -1.175 1 94 261 ALA A C 1
ATOM 2022 O O . ALA A 1 261 ? -13.891 -19.516 -0.566 1 94 261 ALA A O 1
ATOM 2023 N N . PHE A 1 262 ? -15.219 -19.875 -2.402 1 96.19 262 PHE A N 1
ATOM 2024 C CA . PHE A 1 262 ? -14.258 -20.75 -3.064 1 96.19 262 PHE A CA 1
ATOM 2025 C C . PHE A 1 262 ? -14.008 -20.281 -4.496 1 96.19 262 PHE A C 1
ATOM 2027 O O . PHE A 1 262 ? -14.953 -20.016 -5.242 1 96.19 262 PHE A O 1
ATOM 2034 N N . GLN A 1 263 ? -12.789 -20.188 -4.812 1 97.62 263 GLN A N 1
ATOM 2035 C CA . GLN A 1 263 ? -12.398 -19.984 -6.207 1 97.62 263 GLN A CA 1
ATOM 2036 C C . GLN A 1 263 ? -11.992 -21.297 -6.855 1 97.62 263 GLN A C 1
ATOM 2038 O O . GLN A 1 263 ? -11.305 -22.125 -6.234 1 97.62 263 GLN A O 1
ATOM 2043 N N . LEU A 1 264 ? -12.461 -21.484 -8.055 1 98.19 264 LEU A N 1
ATOM 2044 C CA . LEU A 1 264 ? -12.125 -22.688 -8.805 1 98.19 264 LEU A CA 1
ATOM 2045 C C . LEU A 1 264 ? -11.156 -22.375 -9.938 1 98.19 264 LEU A C 1
ATOM 2047 O O . LEU A 1 264 ? -11.453 -21.531 -10.789 1 98.19 264 LEU A O 1
ATOM 2051 N N . LYS A 1 265 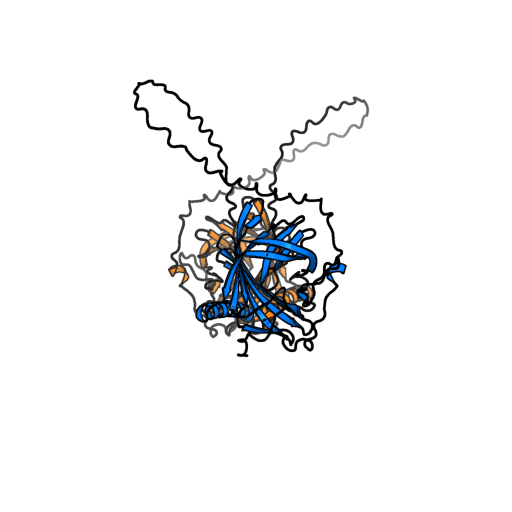? -10.055 -23.062 -9.945 1 98.81 265 LYS A N 1
ATOM 2052 C CA . LYS A 1 265 ? -9.086 -22.922 -11.023 1 98.81 265 LYS A CA 1
ATOM 2053 C C . LYS A 1 265 ? -8.984 -24.203 -11.852 1 98.81 265 LYS A C 1
ATOM 2055 O O . LYS A 1 265 ? -8.742 -25.281 -11.297 1 98.81 265 LYS A O 1
ATOM 2060 N N . TYR A 1 266 ? -9.195 -24.062 -13.109 1 98.88 266 TYR A N 1
ATOM 2061 C CA . TYR A 1 266 ? -9.102 -25.172 -14.047 1 98.88 266 TYR A CA 1
ATOM 2062 C C . TYR A 1 266 ? -7.734 -25.219 -14.719 1 98.88 266 TYR A C 1
ATOM 2064 O O . TYR A 1 266 ? -7.324 -24.25 -15.367 1 98.88 266 TYR A O 1
ATOM 2072 N N . TYR A 1 267 ? -7.094 -26.344 -14.523 1 98.88 267 TYR A N 1
ATOM 2073 C CA . TYR A 1 267 ? -5.746 -26.5 -15.062 1 98.88 267 TYR A CA 1
ATOM 2074 C C . TYR A 1 267 ? -5.734 -27.516 -16.203 1 98.88 267 TYR A C 1
ATOM 2076 O O . TYR A 1 267 ? -6.246 -28.641 -16.047 1 98.88 267 TYR A O 1
ATOM 2084 N N . ALA A 1 268 ? -5.121 -27.156 -17.297 1 98.81 268 ALA A N 1
ATOM 2085 C CA . ALA A 1 268 ? -4.855 -28.078 -18.406 1 98.81 268 ALA A CA 1
ATOM 2086 C C . ALA A 1 268 ? -3.377 -28.438 -18.469 1 98.81 268 ALA A C 1
ATOM 2088 O O . ALA A 1 268 ? -2.51 -27.578 -18.312 1 98.81 268 ALA A O 1
ATOM 2089 N N . GLN A 1 269 ? -3.135 -29.703 -18.688 1 98.25 269 GLN A N 1
ATOM 2090 C CA . GLN A 1 269 ? -1.752 -30.156 -18.797 1 98.25 269 GLN A CA 1
ATOM 2091 C C . GLN A 1 269 ? -1.02 -29.422 -19.922 1 98.25 269 GLN A C 1
ATOM 2093 O O . GLN A 1 269 ? -1.548 -29.281 -21.031 1 98.25 269 GLN A O 1
ATOM 2098 N N . GLY A 1 270 ? 0.177 -28.969 -19.562 1 98.06 270 GLY A N 1
ATOM 2099 C CA . GLY A 1 270 ? 1.026 -28.312 -20.547 1 98.06 270 GLY A CA 1
ATOM 2100 C C . GLY A 1 270 ? 0.735 -26.828 -20.688 1 98.06 270 GLY A C 1
ATOM 2101 O O . GLY A 1 270 ? 1.486 -26.094 -21.328 1 98.06 270 GLY A O 1
ATOM 2102 N N . VAL A 1 271 ? -0.32 -26.344 -20.062 1 98.62 271 VAL A N 1
ATOM 2103 C CA . VAL A 1 271 ? -0.721 -24.953 -20.219 1 98.62 271 VAL A CA 1
ATOM 2104 C C . VAL A 1 271 ? -0.752 -24.266 -18.859 1 98.62 271 VAL A C 1
ATOM 2106 O O . VAL A 1 271 ? -0.127 -23.219 -18.656 1 98.62 271 VAL A O 1
ATOM 2109 N N . GLY A 1 272 ? -1.392 -24.781 -17.922 1 98.81 272 GLY A N 1
ATOM 2110 C CA . GLY A 1 272 ? -1.676 -24.141 -16.641 1 98.81 272 GLY A CA 1
ATOM 2111 C C . GLY A 1 272 ? -3.143 -23.797 -16.469 1 98.81 272 GLY A C 1
ATOM 2112 O O . GLY A 1 272 ? -4.02 -24.594 -16.828 1 98.81 272 GLY A O 1
ATOM 2113 N N . VAL A 1 273 ? -3.428 -22.719 -15.859 1 98.94 273 VAL A N 1
ATOM 2114 C CA . VAL A 1 273 ? -4.801 -22.281 -15.625 1 98.94 273 VAL A CA 1
ATOM 2115 C C . VAL A 1 273 ? -5.461 -21.906 -16.953 1 98.94 273 VAL A C 1
ATOM 2117 O O . VAL A 1 273 ? -4.902 -21.141 -17.734 1 98.94 273 VAL A O 1
ATOM 2120 N N . VAL A 1 274 ? -6.688 -22.438 -17.188 1 98.94 274 VAL A N 1
ATOM 2121 C CA . VAL A 1 274 ? -7.359 -22.094 -18.438 1 98.94 274 VAL A CA 1
ATOM 2122 C C . VAL A 1 274 ? -8.719 -21.469 -18.125 1 98.94 274 VAL A C 1
ATOM 2124 O O . VAL A 1 274 ? -9.336 -20.859 -19 1 98.94 274 VAL A O 1
ATOM 2127 N N . ARG A 1 275 ? -9.18 -21.594 -16.969 1 98.88 275 ARG A N 1
ATOM 2128 C CA . ARG A 1 275 ? -10.461 -21.047 -16.516 1 98.88 275 ARG A CA 1
ATOM 2129 C C . ARG A 1 275 ? -10.461 -20.797 -15.016 1 98.88 275 ARG A C 1
ATOM 2131 O O . ARG A 1 275 ? -9.859 -21.562 -14.258 1 98.88 275 ARG A O 1
ATOM 2138 N N . VAL A 1 276 ? -11.086 -19.719 -14.602 1 98.75 276 VAL A N 1
ATOM 2139 C CA . VAL A 1 276 ? -11.367 -19.438 -13.203 1 98.75 276 VAL A CA 1
ATOM 2140 C C . VAL A 1 276 ? -12.875 -19.328 -12.984 1 98.75 276 VAL A C 1
ATOM 2142 O O . VAL A 1 276 ? -13.57 -18.672 -13.766 1 98.75 276 VAL A O 1
ATOM 2145 N N . GLY A 1 277 ? -13.359 -20.016 -12.039 1 98.06 277 GLY A N 1
ATOM 2146 C CA . GLY A 1 277 ? -14.742 -19.938 -11.602 1 98.06 277 GLY A CA 1
ATOM 2147 C C . GLY A 1 277 ? -14.883 -19.797 -10.094 1 98.06 277 GLY A C 1
ATOM 2148 O O . GLY A 1 277 ? -13.914 -19.438 -9.406 1 98.06 277 GLY A O 1
ATOM 2149 N N . TRP A 1 278 ? -16.125 -20 -9.625 1 96.44 278 TRP A N 1
ATOM 2150 C CA . TRP A 1 278 ? -16.375 -19.812 -8.195 1 96.44 278 TRP A CA 1
ATOM 2151 C C . TRP A 1 278 ? -17.5 -20.734 -7.727 1 96.44 278 TRP A C 1
ATOM 2153 O O . TRP A 1 278 ? -18.25 -21.266 -8.539 1 96.44 278 TRP A O 1
ATOM 2163 N N . ARG A 1 279 ? -17.531 -20.922 -6.461 1 94.94 279 ARG A N 1
ATOM 2164 C CA . ARG A 1 279 ? -18.656 -21.562 -5.797 1 94.94 279 ARG A CA 1
ATOM 2165 C C . ARG A 1 279 ? -18.828 -21.031 -4.375 1 94.94 279 ARG A C 1
ATOM 2167 O O . ARG A 1 279 ? -17.938 -20.359 -3.846 1 94.94 279 ARG A O 1
ATOM 2174 N N . GLY A 1 280 ? -19.953 -21.219 -3.795 1 93.62 280 GLY A N 1
ATOM 2175 C CA . GLY A 1 280 ? -20.234 -20.797 -2.432 1 93.62 280 GLY A CA 1
ATOM 2176 C C . GLY A 1 280 ? -20.625 -19.344 -2.322 1 93.62 280 GLY A C 1
ATOM 2177 O O . GLY A 1 280 ? -21.203 -18.781 -3.258 1 93.62 280 GLY A O 1
ATOM 2178 N N . ASP A 1 281 ? -20.453 -18.766 -1.11 1 87.25 281 ASP A N 1
ATOM 2179 C CA . ASP A 1 281 ? -20.828 -17.375 -0.812 1 87.25 281 ASP A CA 1
ATOM 2180 C C . ASP A 1 281 ? -19.688 -16.422 -1.155 1 87.25 281 ASP A C 1
ATOM 2182 O O . ASP A 1 281 ? -19.109 -15.781 -0.268 1 87.25 281 ASP A O 1
ATOM 2186 N N . ASP A 1 282 ? -19.469 -16.344 -2.396 1 83.56 282 ASP A N 1
ATOM 2187 C CA . ASP A 1 282 ? -18.391 -15.469 -2.863 1 83.56 282 ASP A CA 1
ATOM 2188 C C . ASP A 1 282 ? -18.938 -14.102 -3.277 1 83.56 282 ASP A C 1
ATOM 2190 O O . ASP A 1 282 ? -19.609 -13.977 -4.297 1 83.56 282 ASP A O 1
ATOM 2194 N N . SER A 1 283 ? -18.594 -13.094 -2.48 1 81.25 283 SER A N 1
ATOM 2195 C CA . SER A 1 283 ? -19.094 -11.75 -2.764 1 81.25 283 SER A CA 1
ATOM 2196 C C . SER A 1 283 ? -18.359 -11.133 -3.955 1 81.25 283 SER A C 1
ATOM 2198 O O . SER A 1 283 ? -18.812 -10.125 -4.508 1 81.25 283 SER A O 1
ATOM 2200 N N . GLN A 1 284 ? -17.328 -11.703 -4.348 1 81.5 284 GLN A N 1
ATOM 2201 C CA . GLN A 1 284 ? -16.562 -11.266 -5.512 1 81.5 284 GLN A CA 1
ATOM 2202 C C . GLN A 1 284 ? -16.516 -12.359 -6.582 1 81.5 284 GLN A C 1
ATOM 2204 O O . GLN A 1 284 ? -15.438 -12.727 -7.051 1 81.5 284 GLN A O 1
ATOM 2209 N N . GLN A 1 285 ? -17.594 -12.703 -6.996 1 91.88 285 GLN A N 1
ATOM 2210 C CA . GLN A 1 285 ? -17.688 -13.766 -7.996 1 91.88 285 GLN A CA 1
ATOM 2211 C C . GLN A 1 285 ? -16.906 -13.406 -9.258 1 91.88 285 GLN A C 1
ATOM 2213 O O . GLN A 1 285 ? -17.203 -12.406 -9.922 1 91.88 285 GLN A O 1
ATOM 2218 N N . GLU A 1 286 ? -15.938 -14.164 -9.5 1 96.44 286 GLU A N 1
ATOM 2219 C CA . GLU A 1 286 ? -15.07 -13.938 -10.648 1 96.44 286 GLU A CA 1
ATOM 2220 C C . GLU A 1 286 ? -15.109 -15.117 -11.617 1 96.44 286 GLU A C 1
ATOM 2222 O O . GLU A 1 286 ? -15.07 -16.281 -11.195 1 96.44 286 GLU A O 1
ATOM 2227 N N . THR A 1 287 ? -15.242 -14.828 -12.859 1 98.19 287 THR A N 1
ATOM 2228 C CA . THR A 1 287 ? -15.055 -15.805 -13.93 1 98.19 287 THR A CA 1
ATOM 2229 C C . THR A 1 287 ? -14.039 -15.297 -14.953 1 98.19 287 THR A C 1
ATOM 2231 O O . THR A 1 287 ? -14.094 -14.141 -15.375 1 98.19 287 THR A O 1
ATOM 2234 N N . LEU A 1 288 ? -13.133 -16.125 -15.273 1 98.88 288 LEU A N 1
ATOM 2235 C CA . LEU A 1 288 ? -12.117 -15.836 -16.281 1 98.88 288 LEU A CA 1
ATOM 2236 C C . LEU A 1 288 ? -11.922 -17.016 -17.219 1 98.88 288 LEU A C 1
ATOM 2238 O O . LEU A 1 288 ? -12.039 -18.172 -16.797 1 98.88 288 LEU A O 1
ATOM 2242 N N . GLU A 1 289 ? -11.578 -16.734 -18.406 1 98.94 289 GLU A N 1
ATOM 2243 C CA . GLU A 1 289 ? -11.219 -17.75 -19.406 1 98.94 289 GLU A CA 1
ATOM 2244 C C . GLU A 1 289 ? -9.953 -17.359 -20.156 1 98.94 289 GLU A C 1
ATOM 2246 O O . GLU A 1 289 ? -9.758 -16.188 -20.484 1 98.94 289 GLU A O 1
ATOM 2251 N N . LEU A 1 290 ? -9.141 -18.281 -20.422 1 98.94 290 LEU A N 1
ATOM 2252 C CA . LEU A 1 290 ? -7.938 -18.062 -21.219 1 98.94 290 LEU A CA 1
ATOM 2253 C C . LEU A 1 290 ? -8.297 -17.703 -22.656 1 98.94 290 LEU A C 1
ATOM 2255 O O . LEU A 1 290 ? -9.023 -18.438 -23.312 1 98.94 290 LEU A O 1
ATOM 2259 N N . VAL A 1 291 ? -7.746 -16.609 -23.109 1 98.88 291 VAL A N 1
ATOM 2260 C CA . VAL A 1 291 ? -8.102 -16.188 -24.469 1 98.88 291 VAL A CA 1
ATOM 2261 C C . VAL A 1 291 ? -6.875 -16.266 -25.375 1 98.88 291 VAL A C 1
ATOM 2263 O O . VAL A 1 291 ? -7.004 -16.484 -26.578 1 98.88 291 VAL A O 1
ATOM 2266 N N . GLU A 1 292 ? -5.707 -16.047 -24.781 1 98.81 292 GLU A N 1
ATOM 2267 C CA . GLU A 1 292 ? -4.492 -16.062 -25.594 1 98.81 292 GLU A CA 1
ATOM 2268 C C . GLU A 1 292 ? -3.287 -16.516 -24.781 1 98.81 292 GLU A C 1
ATOM 2270 O O . GLU A 1 292 ? -3.191 -16.234 -23.578 1 98.81 292 GLU A O 1
ATOM 2275 N N . VAL A 1 293 ? -2.416 -17.25 -25.422 1 98.88 293 VAL A N 1
ATOM 2276 C CA . VAL A 1 293 ? -1.067 -17.547 -24.938 1 98.88 293 VAL A CA 1
ATOM 2277 C C . VAL A 1 293 ? -0.04 -17.031 -25.938 1 98.88 293 VAL A C 1
ATOM 2279 O O . VAL A 1 293 ? -0.076 -17.375 -27.125 1 98.88 293 VAL A O 1
ATOM 2282 N N . ILE A 1 294 ? 0.849 -16.188 -25.438 1 98.81 294 ILE A N 1
ATOM 2283 C CA . ILE A 1 294 ? 1.779 -15.492 -26.312 1 98.81 294 ILE A CA 1
ATOM 2284 C C . ILE A 1 294 ? 3.215 -15.812 -25.906 1 98.81 294 ILE A C 1
ATOM 2286 O O . ILE A 1 294 ? 3.568 -15.719 -24.734 1 98.81 294 ILE A O 1
ATOM 2290 N N . GLU A 1 295 ? 3.99 -16.234 -26.812 1 98.75 295 GLU A N 1
ATOM 2291 C CA . GLU A 1 295 ? 5.438 -16.219 -26.625 1 98.75 295 GLU A CA 1
ATOM 2292 C C . GLU A 1 295 ? 6.023 -14.859 -27 1 98.75 295 GLU A C 1
ATOM 2294 O O . GLU A 1 295 ? 6.102 -14.508 -28.172 1 98.75 295 GLU A O 1
ATOM 2299 N N . LEU A 1 296 ? 6.465 -14.211 -26.016 1 98.75 296 LEU A N 1
ATOM 2300 C CA . LEU A 1 296 ? 6.906 -12.836 -26.234 1 98.75 296 LEU A CA 1
ATOM 2301 C C . LEU A 1 296 ? 8.219 -12.805 -27 1 98.75 296 LEU A C 1
ATOM 2303 O O . LEU A 1 296 ? 9.102 -13.625 -26.766 1 98.75 296 LEU A O 1
ATOM 2307 N N . ASP A 1 297 ? 8.312 -11.844 -27.906 1 98.31 297 ASP A N 1
ATOM 2308 C CA . ASP A 1 297 ? 9.609 -11.625 -28.531 1 98.31 297 ASP A CA 1
ATOM 2309 C C . ASP A 1 297 ? 10.516 -10.773 -27.641 1 98.31 297 ASP A C 1
ATOM 2311 O O . ASP A 1 297 ? 10.125 -10.398 -26.531 1 98.31 297 ASP A O 1
ATOM 2315 N N . GLU A 1 298 ? 11.633 -10.547 -28.141 1 97.56 298 GLU A N 1
ATOM 2316 C CA . GLU A 1 298 ? 12.672 -9.898 -27.344 1 97.56 298 GLU A CA 1
ATOM 2317 C C . GLU A 1 298 ? 12.227 -8.508 -26.891 1 97.56 298 GLU A C 1
ATOM 2319 O O . GLU A 1 298 ? 12.43 -8.133 -25.734 1 97.56 298 GLU A O 1
ATOM 2324 N N . GLU A 1 299 ? 11.656 -7.773 -27.781 1 98.31 299 GLU A N 1
ATOM 2325 C CA . GLU A 1 299 ? 11.242 -6.41 -27.469 1 98.31 299 GLU A CA 1
ATOM 2326 C C . GLU A 1 299 ? 10.125 -6.395 -26.422 1 98.31 299 GLU A C 1
ATOM 2328 O O . GLU A 1 299 ? 10.18 -5.637 -25.453 1 98.31 299 GLU A O 1
ATOM 2333 N N . ALA A 1 300 ? 9.094 -7.23 -26.625 1 98.56 300 ALA A N 1
ATOM 2334 C CA . ALA A 1 300 ? 7.977 -7.32 -25.688 1 98.56 300 ALA A CA 1
ATOM 2335 C C . ALA A 1 300 ? 8.445 -7.812 -24.328 1 98.56 300 ALA A C 1
ATOM 2337 O O . ALA A 1 300 ? 7.969 -7.336 -23.297 1 98.56 300 ALA A O 1
ATOM 2338 N N . LEU A 1 301 ? 9.32 -8.734 -24.359 1 98.31 301 LEU A N 1
ATOM 2339 C CA . LEU A 1 301 ? 9.859 -9.258 -23.109 1 98.31 301 LEU A CA 1
ATOM 2340 C C . LEU A 1 301 ? 10.648 -8.18 -22.375 1 98.31 301 LEU A C 1
ATOM 2342 O O . LEU A 1 301 ? 10.57 -8.086 -21.141 1 98.31 301 LEU A O 1
ATOM 2346 N N . ALA A 1 302 ? 11.383 -7.355 -23.094 1 98.25 302 ALA A N 1
ATOM 2347 C CA . ALA A 1 302 ? 12.125 -6.246 -22.484 1 98.25 302 ALA A CA 1
ATOM 2348 C C . ALA A 1 302 ? 11.172 -5.25 -21.828 1 98.25 302 ALA A C 1
ATOM 2350 O O . ALA A 1 302 ? 11.477 -4.695 -20.766 1 98.25 302 ALA A O 1
ATOM 2351 N N . GLU A 1 303 ? 10.062 -5.02 -22.469 1 98.62 303 GLU A N 1
ATOM 2352 C CA . GLU A 1 303 ? 9.062 -4.105 -21.906 1 98.62 303 GLU A CA 1
ATOM 2353 C C . GLU A 1 303 ? 8.477 -4.656 -20.609 1 98.62 303 GLU A C 1
ATOM 2355 O O . GLU A 1 303 ? 8.305 -3.914 -19.641 1 98.62 303 GLU A O 1
ATOM 2360 N N . VAL A 1 304 ? 8.148 -5.938 -20.609 1 98.69 304 VAL A N 1
ATOM 2361 C CA . VAL A 1 304 ? 7.621 -6.594 -19.422 1 98.69 304 VAL A CA 1
ATOM 2362 C C . VAL A 1 304 ? 8.664 -6.547 -18.297 1 98.69 304 VAL A C 1
ATOM 2364 O O . VAL A 1 304 ? 8.328 -6.258 -17.141 1 98.69 304 VAL A O 1
ATOM 2367 N N . ARG A 1 305 ? 9.883 -6.824 -18.641 1 98.62 305 ARG A N 1
ATOM 2368 C CA . ARG A 1 305 ? 10.984 -6.758 -17.688 1 98.62 305 ARG A CA 1
ATOM 2369 C C . ARG A 1 305 ? 11.094 -5.363 -17.078 1 98.62 305 ARG A C 1
ATOM 2371 O O . ARG A 1 305 ? 11.242 -5.219 -15.867 1 98.62 305 ARG A O 1
ATOM 2378 N N . ALA A 1 306 ? 11.031 -4.379 -17.906 1 98.56 306 ALA A N 1
ATOM 2379 C CA . ALA A 1 306 ? 11.133 -3 -17.438 1 98.56 306 ALA A CA 1
ATOM 2380 C C . ALA A 1 306 ? 10 -2.662 -16.484 1 98.56 306 ALA A C 1
ATOM 2382 O O . ALA A 1 306 ? 10.211 -1.996 -15.461 1 98.56 306 ALA A O 1
ATOM 2383 N N . HIS A 1 307 ? 8.812 -3.145 -16.781 1 98.44 307 HIS A N 1
ATOM 2384 C CA . HIS A 1 307 ? 7.66 -2.898 -15.922 1 98.44 307 HIS A CA 1
ATOM 2385 C C . HIS A 1 307 ? 7.828 -3.59 -14.57 1 98.44 307 HIS A C 1
ATOM 2387 O O . HIS A 1 307 ? 7.543 -2.998 -13.523 1 98.44 307 HIS A O 1
ATOM 2393 N N . ALA A 1 308 ? 8.242 -4.82 -14.594 1 98.81 308 ALA A N 1
ATOM 2394 C CA . ALA A 1 308 ? 8.492 -5.555 -13.359 1 98.81 308 ALA A CA 1
ATOM 2395 C C . ALA A 1 308 ? 9.531 -4.844 -12.492 1 98.81 308 ALA A C 1
ATOM 2397 O O . ALA A 1 308 ? 9.359 -4.715 -11.281 1 98.81 308 ALA A O 1
ATOM 2398 N N . LEU A 1 309 ? 10.547 -4.367 -13.109 1 98.56 309 LEU A N 1
ATOM 2399 C CA . LEU A 1 309 ? 11.625 -3.705 -12.391 1 98.56 309 LEU A CA 1
ATOM 2400 C C . LEU A 1 309 ? 11.172 -2.348 -11.859 1 98.56 309 LEU A C 1
ATOM 2402 O O . LEU A 1 309 ? 11.664 -1.885 -10.828 1 98.56 309 LEU A O 1
ATOM 2406 N N . GLU A 1 310 ? 10.281 -1.701 -12.531 1 97.25 310 GLU A N 1
ATOM 2407 C CA . GLU A 1 310 ? 9.695 -0.468 -12.008 1 97.25 310 GLU A CA 1
ATOM 2408 C C . GLU A 1 310 ? 8.961 -0.715 -10.695 1 97.25 310 GLU A C 1
ATOM 2410 O O . GLU A 1 310 ? 9.07 0.078 -9.758 1 97.25 310 GLU A O 1
ATOM 2415 N N . LEU A 1 311 ? 8.172 -1.815 -10.672 1 98.06 311 LEU A N 1
ATOM 2416 C CA . LEU A 1 311 ? 7.516 -2.184 -9.422 1 98.06 311 LEU A CA 1
ATOM 2417 C C . LEU A 1 311 ? 8.547 -2.418 -8.32 1 98.06 311 LEU A C 1
ATOM 2419 O O . LEU A 1 311 ? 8.391 -1.917 -7.203 1 98.06 311 LEU A O 1
ATOM 2423 N N . GLU A 1 312 ? 9.555 -3.176 -8.664 1 98.12 312 GLU A N 1
ATOM 2424 C CA . GLU A 1 312 ? 10.57 -3.492 -7.66 1 98.12 312 GLU A CA 1
ATOM 2425 C C . GLU A 1 312 ? 11.273 -2.23 -7.172 1 98.12 312 GLU A C 1
ATOM 2427 O O . GLU A 1 312 ? 11.57 -2.102 -5.98 1 98.12 312 GLU A O 1
ATOM 2432 N N . GLU A 1 313 ? 11.555 -1.327 -8.047 1 96.38 313 GLU A N 1
ATOM 2433 C CA . GLU A 1 313 ? 12.18 -0.069 -7.656 1 96.38 313 GLU A CA 1
ATOM 2434 C C . GLU A 1 313 ? 11.336 0.67 -6.621 1 96.38 313 GLU A C 1
ATOM 2436 O O . GLU A 1 313 ? 11.867 1.199 -5.645 1 96.38 313 GLU A O 1
ATOM 2441 N N . ARG A 1 314 ? 10.062 0.723 -6.84 1 95.81 314 ARG A N 1
ATOM 2442 C CA . ARG A 1 314 ? 9.18 1.388 -5.891 1 95.81 314 ARG A CA 1
ATOM 2443 C C . ARG A 1 314 ? 9.164 0.66 -4.551 1 95.81 314 ARG A C 1
ATOM 2445 O O . ARG A 1 314 ? 9.086 1.293 -3.496 1 95.81 314 ARG A O 1
ATOM 2452 N N . ALA A 1 315 ? 9.266 -0.671 -4.621 1 96.94 315 ALA A N 1
ATOM 2453 C CA . ALA A 1 315 ? 9.297 -1.473 -3.398 1 96.94 315 ALA A CA 1
ATOM 2454 C C . ALA A 1 315 ? 10.539 -1.162 -2.574 1 96.94 315 ALA A C 1
ATOM 2456 O O . ALA A 1 315 ? 10.516 -1.25 -1.344 1 96.94 315 ALA A O 1
ATOM 2457 N N . TYR A 1 316 ? 11.641 -0.766 -3.219 1 96.69 316 TYR A N 1
ATOM 2458 C CA . TYR A 1 316 ? 12.914 -0.499 -2.566 1 96.69 316 TYR A CA 1
ATOM 2459 C C . TYR A 1 316 ? 13.008 0.955 -2.117 1 96.69 316 TYR A C 1
ATOM 2461 O O . TYR A 1 316 ? 13.922 1.329 -1.387 1 96.69 316 TYR A O 1
ATOM 2469 N N . MET A 1 317 ? 12.094 1.775 -2.484 1 95.06 317 MET A N 1
ATOM 2470 C CA . MET A 1 317 ? 12.281 3.223 -2.479 1 95.06 317 MET A CA 1
ATOM 2471 C C . MET A 1 317 ? 12.555 3.73 -1.067 1 95.06 317 MET A C 1
ATOM 2473 O O . MET A 1 317 ? 13.508 4.488 -0.85 1 95.06 317 MET A O 1
ATOM 2477 N N . TYR A 1 318 ? 11.781 3.289 -0.061 1 96.38 318 TYR A N 1
ATOM 2478 C CA . TYR A 1 318 ? 11.93 3.805 1.295 1 96.38 318 TYR A CA 1
ATOM 2479 C C . TYR A 1 318 ? 13.297 3.447 1.864 1 96.38 318 TYR A C 1
ATOM 2481 O O . TYR A 1 318 ? 13.82 4.156 2.727 1 96.38 318 TYR A O 1
ATOM 2489 N N . SER A 1 319 ? 13.852 2.432 1.356 1 95.06 319 SER A N 1
ATOM 2490 C CA . SER A 1 319 ? 15.102 1.923 1.911 1 95.06 319 SER A CA 1
ATOM 2491 C C . SER A 1 319 ? 16.281 2.803 1.511 1 95.06 319 SER A C 1
ATOM 2493 O O . SER A 1 319 ? 17.406 2.594 1.977 1 95.06 319 SER A O 1
ATOM 2495 N N . ARG A 1 320 ? 16.031 3.752 0.718 1 93.75 320 ARG A N 1
ATOM 2496 C CA . ARG A 1 320 ? 17.078 4.707 0.346 1 93.75 320 ARG A CA 1
ATOM 2497 C C . ARG A 1 320 ? 17.25 5.77 1.426 1 93.75 320 ARG A C 1
ATOM 2499 O O . ARG A 1 320 ? 18.031 6.707 1.259 1 93.75 320 ARG A O 1
ATOM 2506 N N . THR A 1 321 ? 16.609 5.672 2.453 1 95.25 321 THR A N 1
ATOM 2507 C CA . THR A 1 321 ? 16.734 6.562 3.604 1 95.25 321 THR A CA 1
ATOM 2508 C C . THR A 1 321 ? 17.344 5.828 4.793 1 95.25 321 THR A C 1
ATOM 2510 O O . THR A 1 321 ? 17.375 4.598 4.82 1 95.25 321 THR A O 1
ATOM 2513 N N . GLN A 1 322 ? 17.812 6.648 5.75 1 94.81 322 GLN A N 1
ATOM 2514 C CA . GLN A 1 322 ? 18.281 6.09 7.012 1 94.81 322 GLN A CA 1
ATOM 2515 C C . GLN A 1 322 ? 17.109 5.879 7.98 1 94.81 322 GLN A C 1
ATOM 2517 O O . GLN A 1 322 ? 16.109 6.578 7.902 1 94.81 322 GLN A O 1
ATOM 2522 N N . PRO A 1 323 ? 17.234 4.871 8.867 1 97.19 323 PRO A N 1
ATOM 2523 C CA . PRO A 1 323 ? 16.172 4.652 9.852 1 97.19 323 PRO A CA 1
ATOM 2524 C C . PRO A 1 323 ? 15.953 5.863 10.758 1 97.19 323 PRO A C 1
ATOM 2526 O O . PRO A 1 323 ? 16.875 6.648 10.984 1 97.19 323 PRO A O 1
ATOM 2529 N N . ALA A 1 324 ? 14.797 5.969 11.25 1 98.25 324 ALA A N 1
ATOM 2530 C CA . ALA A 1 324 ? 14.477 6.988 12.25 1 98.25 324 ALA A CA 1
ATOM 2531 C C . ALA A 1 324 ? 15.227 6.734 13.555 1 98.25 324 ALA A C 1
ATOM 2533 O O . ALA A 1 324 ? 15.547 5.59 13.883 1 98.25 324 ALA A O 1
ATOM 2534 N N . GLU A 1 325 ? 15.477 7.832 14.211 1 97.44 325 GLU A N 1
ATOM 2535 C CA . GLU A 1 325 ? 16.188 7.785 15.484 1 97.44 325 GLU A CA 1
ATOM 2536 C C . GLU A 1 325 ? 15.523 8.664 16.531 1 97.44 325 GLU A C 1
ATOM 2538 O O . GLU A 1 325 ? 14.812 9.617 16.188 1 97.44 325 GLU A O 1
ATOM 2543 N N . LEU A 1 326 ? 15.758 8.312 17.734 1 96.19 326 LEU A N 1
ATOM 2544 C CA . LEU A 1 326 ? 15.25 9.133 18.828 1 96.19 326 LEU A CA 1
ATOM 2545 C C . LEU A 1 326 ? 15.859 10.531 18.781 1 96.19 326 LEU A C 1
ATOM 2547 O O . LEU A 1 326 ? 17.047 10.688 18.453 1 96.19 326 LEU A O 1
ATOM 2551 N N . LEU A 1 327 ? 14.977 11.445 19.078 1 88.69 327 LEU A N 1
ATOM 2552 C CA . LEU A 1 327 ? 15.461 12.812 19.219 1 88.69 327 LEU A CA 1
ATOM 2553 C C . LEU A 1 327 ? 16.547 12.891 20.281 1 88.69 327 LEU A C 1
ATOM 2555 O O . LEU A 1 327 ? 16.375 12.367 21.391 1 88.69 327 LEU A O 1
ATOM 2559 N N . PRO A 1 328 ? 17.672 13.367 19.859 1 76.38 328 PRO A N 1
ATOM 2560 C CA . PRO A 1 328 ? 18.719 13.484 20.859 1 76.38 328 PRO A CA 1
ATOM 2561 C C . PRO A 1 328 ? 18.312 14.367 22.047 1 76.38 328 PRO A C 1
ATOM 2563 O O . PRO A 1 328 ? 17.578 15.328 21.859 1 76.38 328 PRO A O 1
ATOM 2566 N N . ALA A 1 329 ? 18.469 13.82 23.25 1 63.59 329 ALA A N 1
ATOM 2567 C CA . ALA A 1 329 ? 18.234 14.625 24.453 1 63.59 329 ALA A CA 1
ATOM 2568 C C . ALA A 1 329 ? 18.859 16.016 24.312 1 63.59 329 ALA A C 1
ATOM 2570 O O . ALA A 1 329 ? 19.984 16.141 23.812 1 63.59 329 ALA A O 1
ATOM 2571 N N . GLN A 1 330 ? 17.984 17.109 24.141 1 49.69 330 GLN A N 1
ATOM 2572 C CA . GLN A 1 330 ? 18.562 18.438 24.172 1 49.69 330 GLN A CA 1
ATOM 2573 C C . GLN A 1 330 ? 19.344 18.672 25.469 1 49.69 330 GLN A C 1
ATOM 2575 O O . GLN A 1 330 ? 19.016 18.094 26.5 1 49.69 330 GLN A O 1
ATOM 2580 N N . MET B 1 1 ? -3.234 -15.633 -9.688 1 27.22 1 MET B N 1
ATOM 2581 C CA . MET B 1 1 ? -4.668 -15.367 -9.664 1 27.22 1 MET B CA 1
ATOM 2582 C C . MET B 1 1 ? -5.215 -15.43 -8.242 1 27.22 1 MET B C 1
ATOM 2584 O O . MET B 1 1 ? -5.645 -16.5 -7.789 1 27.22 1 MET B O 1
ATOM 2588 N N . SER B 1 2 ? -4.391 -14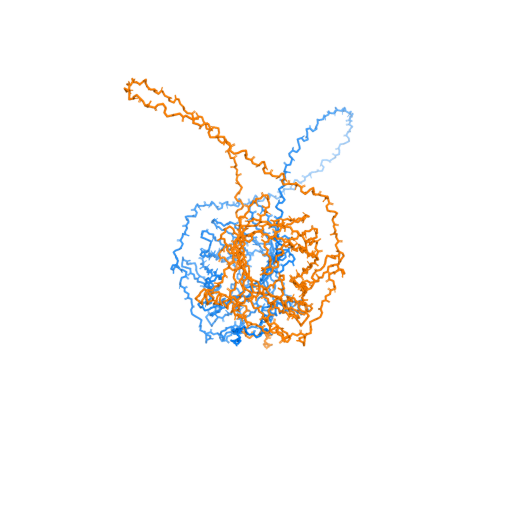.977 -7.312 1 25.45 2 SER B N 1
ATOM 2589 C CA . SER B 1 2 ? -4.699 -15.047 -5.891 1 25.45 2 SER B CA 1
ATOM 2590 C C . SER B 1 2 ? -5.965 -14.266 -5.559 1 25.45 2 SER B C 1
ATOM 2592 O O . SER B 1 2 ? -6.332 -13.328 -6.277 1 25.45 2 SER B O 1
ATOM 2594 N N . ARG B 1 3 ? -6.852 -14.969 -4.82 1 31.45 3 ARG B N 1
ATOM 2595 C CA . ARG B 1 3 ? -8.141 -14.406 -4.43 1 31.45 3 ARG B CA 1
ATOM 2596 C C . ARG B 1 3 ? -7.961 -13.047 -3.762 1 31.45 3 ARG B C 1
ATOM 2598 O O . ARG B 1 3 ? -7.434 -12.961 -2.65 1 31.45 3 ARG B O 1
ATOM 2605 N N . SER B 1 4 ? -7.48 -12.18 -4.457 1 28.03 4 SER B N 1
ATOM 2606 C CA . SER B 1 4 ? -7.574 -10.883 -3.797 1 28.03 4 SER B CA 1
ATOM 2607 C C . SER B 1 4 ? -9 -10.594 -3.342 1 28.03 4 SER B C 1
ATOM 2609 O O . SER B 1 4 ? -9.945 -10.734 -4.121 1 28.03 4 SER B O 1
ATOM 2611 N N . THR B 1 5 ? -9.195 -10.945 -2.154 1 28.11 5 THR B N 1
ATOM 2612 C CA . THR B 1 5 ? -10.484 -10.641 -1.546 1 28.11 5 THR B CA 1
ATOM 2613 C C . THR B 1 5 ? -10.938 -9.234 -1.913 1 28.11 5 THR B C 1
ATOM 2615 O O . THR B 1 5 ? -10.266 -8.25 -1.578 1 28.11 5 THR B O 1
ATOM 2618 N N . LEU B 1 6 ? -11.492 -9.211 -3.039 1 28.2 6 LEU B N 1
ATOM 2619 C CA . LEU B 1 6 ? -12.141 -7.941 -3.355 1 28.2 6 LEU B CA 1
ATOM 2620 C C . LEU B 1 6 ? -13.094 -7.527 -2.242 1 28.2 6 LEU B C 1
ATOM 2622 O O . LEU B 1 6 ? -13.969 -8.305 -1.848 1 28.2 6 LEU B O 1
ATOM 2626 N N . VAL B 1 7 ? -12.555 -6.812 -1.35 1 26.31 7 VAL B N 1
ATOM 2627 C CA . VAL B 1 7 ? -13.297 -6.258 -0.223 1 26.31 7 VAL B CA 1
ATOM 2628 C C . VAL B 1 7 ? -14.539 -5.531 -0.732 1 26.31 7 VAL B C 1
ATOM 2630 O O . VAL B 1 7 ? -14.438 -4.523 -1.433 1 26.31 7 VAL B O 1
ATOM 2633 N N . THR B 1 8 ? -15.469 -6.371 -1.063 1 26.31 8 THR B N 1
ATOM 2634 C CA . THR B 1 8 ? -16.766 -5.828 -1.434 1 26.31 8 THR B CA 1
ATOM 2635 C C . THR B 1 8 ? -17.359 -5.023 -0.282 1 26.31 8 THR B C 1
ATOM 2637 O O . THR B 1 8 ? -17.578 -5.559 0.807 1 26.31 8 THR B O 1
ATOM 2640 N N . TRP B 1 9 ? -17 -3.807 -0.136 1 26.2 9 TRP B N 1
ATOM 2641 C CA . TRP B 1 9 ? -17.594 -2.916 0.852 1 26.2 9 TRP B CA 1
ATOM 2642 C C . TRP B 1 9 ? -19.109 -2.828 0.659 1 26.2 9 TRP B C 1
ATOM 2644 O O . TRP B 1 9 ? -19.578 -2.48 -0.426 1 26.2 9 TRP B O 1
ATOM 2654 N N . ALA B 1 10 ? -19.875 -3.707 1.34 1 24.47 10 ALA B N 1
ATOM 2655 C CA . ALA B 1 10 ? -21.328 -3.852 1.402 1 24.47 10 ALA B CA 1
ATOM 2656 C C . ALA B 1 10 ? -21.984 -2.525 1.747 1 24.47 10 ALA B C 1
ATOM 2658 O O . ALA B 1 10 ? -21.719 -1.941 2.799 1 24.47 10 ALA B O 1
ATOM 2659 N N . VAL B 1 11 ? -22.281 -1.699 0.856 1 23.78 11 VAL B N 1
ATOM 2660 C CA . VAL B 1 11 ? -23.062 -0.479 1.006 1 23.78 11 VAL B CA 1
ATOM 2661 C C . VAL B 1 11 ? -24.453 -0.824 1.511 1 23.78 11 VAL B C 1
ATOM 2663 O O . VAL B 1 11 ? -25.188 -1.584 0.869 1 23.78 11 VAL B O 1
ATOM 2666 N N . PHE B 1 12 ? -24.672 -0.834 2.818 1 24.56 12 PHE B N 1
ATOM 2667 C CA . PHE B 1 12 ? -25.891 -1.063 3.572 1 24.56 12 PHE B CA 1
ATOM 2668 C C . PHE B 1 12 ? -26.984 -0.083 3.148 1 24.56 12 PHE B C 1
ATOM 2670 O O . PHE B 1 12 ? -26.812 1.132 3.277 1 24.56 12 PHE B O 1
ATOM 2677 N N . THR B 1 13 ? -27.594 -0.284 2.074 1 22.69 13 THR B N 1
ATOM 2678 C CA . THR B 1 13 ? -28.766 0.477 1.636 1 22.69 13 THR B CA 1
ATOM 2679 C C . THR B 1 13 ? -29.906 0.361 2.648 1 22.69 13 THR B C 1
ATOM 2681 O O . THR B 1 13 ? -30.344 -0.744 2.967 1 22.69 13 THR B O 1
ATOM 2684 N N . ALA B 1 14 ? -29.953 1.376 3.525 1 24.53 14 ALA B N 1
ATOM 2685 C CA . ALA B 1 14 ? -30.969 1.588 4.551 1 24.53 14 ALA B CA 1
ATOM 2686 C C . ALA B 1 14 ? -32.375 1.642 3.938 1 24.53 14 ALA B C 1
ATOM 2688 O O . ALA B 1 14 ? -32.688 2.58 3.207 1 24.53 14 ALA B O 1
ATOM 2689 N N . LEU B 1 15 ? -32.875 0.59 3.408 1 22.59 15 LEU B N 1
ATOM 2690 C CA . LEU B 1 15 ? -34.281 0.617 2.949 1 22.59 15 LEU B CA 1
ATOM 2691 C C . LEU B 1 15 ? -35.219 0.874 4.113 1 22.59 15 LEU B C 1
ATOM 2693 O O . LEU B 1 15 ? -35.25 0.1 5.07 1 22.59 15 LEU B O 1
ATOM 2697 N N . LEU B 1 16 ? -35.531 2.158 4.363 1 23.19 16 LEU B N 1
ATOM 2698 C CA . LEU B 1 16 ? -36.469 2.717 5.328 1 23.19 16 LEU B CA 1
ATOM 2699 C C . LEU B 1 16 ? -37.844 2.125 5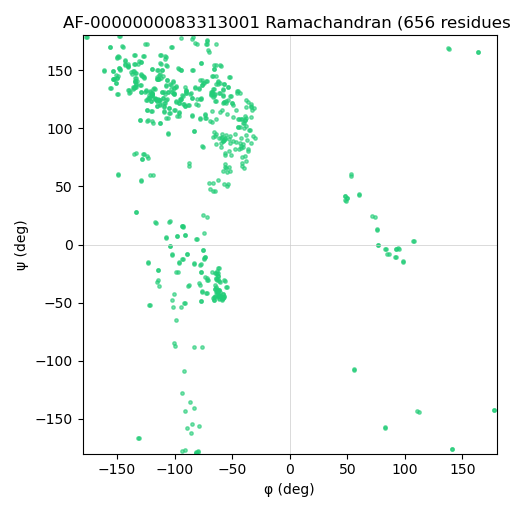.137 1 23.19 16 LEU B C 1
ATOM 2701 O O . LEU B 1 16 ? -38.531 2.406 4.141 1 23.19 16 LEU B O 1
ATOM 2705 N N . SER B 1 17 ? -38 0.882 5.367 1 19.45 17 SER B N 1
ATOM 2706 C CA . SER B 1 17 ? -39.344 0.34 5.238 1 19.45 17 SER B CA 1
ATOM 2707 C C . SER B 1 17 ? -40.281 0.953 6.266 1 19.45 17 SER B C 1
ATOM 2709 O O . SER B 1 17 ? -39.938 1.091 7.438 1 19.45 17 SER B O 1
ATOM 2711 N N . MET B 1 18 ? -41.188 1.802 5.879 1 21.84 18 MET B N 1
ATOM 2712 C CA . MET B 1 18 ? -42.312 2.52 6.484 1 21.84 18 MET B CA 1
ATOM 2713 C C . MET B 1 18 ? -43.281 1.556 7.18 1 21.84 18 MET B C 1
ATOM 2715 O O . MET B 1 18 ? -44.062 0.862 6.523 1 21.84 18 MET B O 1
ATOM 2719 N N . ALA B 1 19 ? -42.719 0.688 8.031 1 19.02 19 ALA B N 1
ATOM 2720 C CA . ALA B 1 19 ? -43.75 -0.251 8.461 1 19.02 19 ALA B CA 1
ATOM 2721 C C . ALA B 1 19 ? -44.781 0.441 9.344 1 19.02 19 ALA B C 1
ATOM 2723 O O . ALA B 1 19 ? -44.438 1.142 10.297 1 19.02 19 ALA B O 1
ATOM 2724 N N . LEU B 1 20 ? -46 0.691 8.812 1 21.94 20 LEU B N 1
ATOM 2725 C CA . LEU B 1 20 ? -47.281 1.185 9.312 1 21.94 20 LEU B CA 1
ATOM 2726 C C . LEU B 1 20 ? -47.75 0.35 10.492 1 21.94 20 LEU B C 1
ATOM 2728 O O . LEU B 1 20 ? -48.156 -0.808 10.32 1 21.94 20 LEU B O 1
ATOM 2732 N N . PHE B 1 21 ? -46.906 0.377 11.633 1 17.27 21 PHE B N 1
ATOM 2733 C CA . PHE B 1 21 ? -47.406 -0.526 12.672 1 17.27 21 PHE B CA 1
ATOM 2734 C C . PHE B 1 21 ? -48.719 -0.029 13.242 1 17.27 21 PHE B C 1
ATOM 2736 O O . PHE B 1 21 ? -48.906 1.172 13.453 1 17.27 21 PHE B O 1
ATOM 2743 N N . VAL B 1 22 ? -49.688 -0.834 13.312 1 19.66 22 VAL B N 1
ATOM 2744 C CA . VAL B 1 22 ? -51.094 -0.98 13.617 1 19.66 22 VAL B CA 1
ATOM 2745 C C . VAL B 1 22 ? -51.312 -0.951 15.133 1 19.66 22 VAL B C 1
ATOM 2747 O O . VAL B 1 22 ? -52.406 -1.171 15.617 1 19.66 22 VAL B O 1
ATOM 2750 N N . ALA B 1 23 ? -50.375 -0.281 15.93 1 16.62 23 ALA B N 1
ATOM 2751 C CA . ALA B 1 23 ? -50.625 -0.879 17.234 1 16.62 23 ALA B CA 1
ATOM 2752 C C . ALA B 1 23 ? -52.031 -0.568 17.75 1 16.62 23 ALA B C 1
ATOM 2754 O O . ALA B 1 23 ? -52.594 0.476 17.422 1 16.62 23 ALA B O 1
ATOM 2755 N N . ALA B 1 24 ? -52.312 -1.314 18.969 1 17.17 24 ALA B N 1
ATOM 2756 C CA . ALA B 1 24 ? -53.438 -2.002 19.625 1 17.17 24 ALA B CA 1
ATOM 2757 C C . ALA B 1 24 ? -54.188 -1.054 20.531 1 17.17 24 ALA B C 1
ATOM 2759 O O . ALA B 1 24 ? -53.688 -0.006 20.922 1 17.17 24 ALA B O 1
ATOM 2760 N N . CYS B 1 25 ? -55.188 -1.552 21.234 1 18.47 25 CYS B N 1
ATOM 2761 C CA . CYS B 1 25 ? -56.562 -1.455 21.75 1 18.47 25 CYS B CA 1
ATOM 2762 C C . CYS B 1 25 ? -56.562 -0.951 23.188 1 18.47 25 CYS B C 1
ATOM 2764 O O . CYS B 1 25 ? -57.594 -0.526 23.688 1 18.47 25 CYS B O 1
ATOM 2766 N N . SER B 1 26 ? -55.438 -1.084 24.078 1 16.78 26 SER B N 1
ATOM 2767 C CA . SER B 1 26 ? -56.125 -1.712 25.203 1 16.78 26 SER B CA 1
ATOM 2768 C C . SER B 1 26 ? -56.844 -0.678 26.062 1 16.78 26 SER B C 1
ATOM 2770 O O . SER B 1 26 ? -56.5 0.51 26.016 1 16.78 26 SER B O 1
ATOM 2772 N N . SER B 1 27 ? -57.5 -1.198 27.172 1 17.14 27 SER B N 1
ATOM 2773 C CA . SER B 1 27 ? -58.781 -1.162 27.906 1 17.14 27 SER B CA 1
ATOM 2774 C C . SER B 1 27 ? -58.688 -0.224 29.109 1 17.14 27 SER B C 1
ATOM 2776 O O . SER B 1 27 ? -59.594 0.594 29.312 1 17.14 27 SER B O 1
ATOM 2778 N N . ASP B 1 28 ? -57.875 -0.466 30.156 1 16.81 28 ASP B N 1
ATOM 2779 C CA . ASP B 1 28 ? -58.656 -0.785 31.344 1 16.81 28 ASP B CA 1
ATOM 2780 C C . ASP B 1 28 ? -58.969 0.472 32.156 1 16.81 28 ASP B C 1
ATOM 2782 O O . ASP B 1 28 ? -58.312 1.504 31.984 1 16.81 28 ASP B O 1
ATOM 2786 N N . LEU B 1 29 ? -58.938 0.269 33.625 1 17.47 29 LEU B N 1
ATOM 2787 C CA . LEU B 1 29 ? -59.844 0.261 34.75 1 17.47 29 LEU B CA 1
ATOM 2788 C C . LEU B 1 29 ? -59.625 1.488 35.625 1 17.47 29 LEU B C 1
ATOM 2790 O O . LEU B 1 29 ? -58.5 2.031 35.688 1 17.47 29 LEU B O 1
ATOM 2794 N N . SER B 1 30 ? -60.562 1.945 36.5 1 17.33 30 SER B N 1
ATOM 2795 C CA . SER B 1 30 ? -61.281 3.074 37.062 1 17.33 30 SER B CA 1
ATOM 2796 C C . SER B 1 30 ? -60.656 3.545 38.375 1 17.33 30 SER B C 1
ATOM 2798 O O . SER B 1 30 ? -60.844 4.691 38.781 1 17.33 30 SER B O 1
ATOM 2800 N N . GLY B 1 31 ? -59.875 2.666 39.156 1 18.12 31 GLY B N 1
ATOM 2801 C CA . GLY B 1 31 ? -60.5 2.766 40.469 1 18.12 31 GLY B CA 1
ATOM 2802 C C . GLY B 1 31 ? -60.094 4.02 41.219 1 18.12 31 GLY B C 1
ATOM 2803 O O . GLY B 1 31 ? -59.125 4.699 40.844 1 18.12 31 GLY B O 1
ATOM 2804 N N . PRO B 1 32 ? -60.188 4.016 42.594 1 18.2 32 PRO B N 1
ATOM 2805 C CA . PRO B 1 32 ? -60.906 4.93 43.469 1 18.2 32 PRO B CA 1
ATOM 2806 C C . PRO B 1 32 ? -59.969 5.953 44.125 1 18.2 32 PRO B C 1
ATOM 2808 O O . PRO B 1 32 ? -60.312 7.129 44.25 1 18.2 32 PRO B O 1
ATOM 2811 N N . ALA B 1 33 ? -58.875 5.48 44.812 1 17.75 33 ALA B N 1
ATOM 2812 C CA . ALA B 1 33 ? -59.062 5.801 46.219 1 17.75 33 ALA B CA 1
ATOM 2813 C C . ALA B 1 33 ? -58.625 7.227 46.531 1 17.75 33 ALA B C 1
ATOM 2815 O O . ALA B 1 33 ? -59.375 8.008 47.125 1 17.75 33 ALA B O 1
ATOM 2816 N N . LEU B 1 34 ? -57.25 7.371 46.875 1 17.52 34 LEU B N 1
ATOM 2817 C CA . LEU B 1 34 ? -56.875 7.66 48.281 1 17.52 34 LEU B CA 1
ATOM 2818 C C . LEU B 1 34 ? -56.719 9.164 48.5 1 17.52 34 LEU B C 1
ATOM 2820 O O . LEU B 1 34 ? -56.438 9.914 47.562 1 17.52 34 LEU B O 1
ATOM 2824 N N . VAL B 1 35 ? -56.438 9.5 49.688 1 19.89 35 VAL B N 1
ATOM 2825 C CA . VAL B 1 35 ? -56.812 10.422 50.75 1 19.89 35 VAL B CA 1
ATOM 2826 C C . VAL B 1 35 ? -56.062 11.742 50.594 1 19.89 35 VAL B C 1
ATOM 2828 O O . VAL B 1 35 ? -55.094 11.812 49.812 1 19.89 35 VAL B O 1
ATOM 2831 N N . GLY B 1 36 ? -55.531 12.297 51.625 1 19.53 36 GLY B N 1
ATOM 2832 C CA . GLY B 1 36 ? -55.938 13.43 52.438 1 19.53 36 GLY B CA 1
ATOM 2833 C C . GLY B 1 36 ? -55 14.609 52.344 1 19.53 36 GLY B C 1
ATOM 2834 O O . GLY B 1 36 ? -55.312 15.703 52.844 1 19.53 36 GLY B O 1
ATOM 2835 N N . ALA B 1 37 ? -53.594 14.148 52.219 1 21.23 37 ALA B N 1
ATOM 2836 C CA . ALA B 1 37 ? -52.75 15.031 53.031 1 21.23 37 ALA B CA 1
ATOM 2837 C C . ALA B 1 37 ? -52.719 16.438 52.438 1 21.23 37 ALA B C 1
ATOM 2839 O O . ALA B 1 37 ? -52.781 16.609 51.219 1 21.23 37 ALA B O 1
ATOM 2840 N N . GLU B 1 38 ? -52.938 17.453 53.25 1 24.19 38 GLU B N 1
ATOM 2841 C CA . GLU B 1 38 ? -53.25 18.875 53.094 1 24.19 38 GLU B CA 1
ATOM 2842 C C . GLU B 1 38 ? -52.062 19.656 52.562 1 24.19 38 GLU B C 1
ATOM 2844 O O . GLU B 1 38 ? -51.062 19.844 53.25 1 24.19 38 GLU B O 1
ATOM 2849 N N . PRO B 1 39 ? -51.406 19.312 51.469 1 22.92 39 PRO B N 1
ATOM 2850 C CA . PRO B 1 39 ? -50.062 19.859 51.281 1 22.92 39 PRO B CA 1
ATOM 2851 C C . PRO B 1 39 ? -50.062 21.391 51.219 1 22.92 39 PRO B C 1
ATOM 2853 O O . PRO B 1 39 ? -51 22 50.75 1 22.92 39 PRO B O 1
ATOM 2856 N N . VAL B 1 40 ? -49.438 21.906 52.219 1 25.48 40 VAL B N 1
ATOM 2857 C CA . VAL B 1 40 ? -49.188 23.328 52.469 1 25.48 40 VAL B CA 1
ATOM 2858 C C . VAL B 1 40 ? -48.75 24.016 51.188 1 25.48 40 VAL B C 1
ATOM 2860 O O . VAL B 1 40 ? -48.062 23.422 50.375 1 25.48 40 VAL B O 1
ATOM 2863 N N . GLN B 1 41 ? -49.375 25.078 50.906 1 22.17 41 GLN B N 1
ATOM 2864 C CA . GLN B 1 41 ? -49.5 25.938 49.719 1 22.17 41 GLN B CA 1
ATOM 2865 C C . GLN B 1 41 ? -48.219 26.672 49.438 1 22.17 41 GLN B C 1
ATOM 2867 O O . GLN B 1 41 ? -47.844 27.609 50.156 1 22.17 41 GLN B O 1
ATOM 2872 N N . ALA B 1 42 ? -47.062 25.875 49.469 1 28.86 42 ALA B N 1
ATOM 2873 C CA . ALA B 1 42 ? -45.844 26.672 49.281 1 28.86 42 ALA B CA 1
ATOM 2874 C C . ALA B 1 42 ? -46 27.594 48.062 1 28.86 42 ALA B C 1
ATOM 2876 O O . ALA B 1 42 ? -46.469 27.156 47.031 1 28.86 42 ALA B O 1
ATOM 2877 N N . ALA B 1 43 ? -45.906 28.875 48.312 1 25.83 43 ALA B N 1
ATOM 2878 C CA . ALA B 1 43 ? -46.062 30.047 47.438 1 25.83 43 ALA B CA 1
ATOM 2879 C C . ALA B 1 43 ? -45.125 29.922 46.219 1 25.83 43 ALA B C 1
ATOM 2881 O O . ALA B 1 43 ? -43.938 29.594 46.344 1 25.83 43 ALA B O 1
ATOM 2882 N N . SER B 1 44 ? -45.562 29.75 45.031 1 24.03 44 SER B N 1
ATOM 2883 C CA . SER B 1 44 ? -45.031 29.516 43.688 1 24.03 44 SER B CA 1
ATOM 2884 C C . SER B 1 44 ? -44.219 30.703 43.188 1 24.03 44 SER B C 1
ATOM 2886 O O . SER B 1 44 ? -44.75 31.703 42.781 1 24.03 44 SER B O 1
ATOM 2888 N N . GLN B 1 45 ? -43.25 31.328 44.031 1 22.09 45 GLN B N 1
ATOM 2889 C CA . GLN B 1 45 ? -42.688 32.469 43.344 1 22.09 45 GLN B CA 1
ATOM 2890 C C . GLN B 1 45 ? -42.25 32.094 41.938 1 22.09 45 GLN B C 1
ATOM 2892 O O . GLN B 1 45 ? -41.625 31.062 41.719 1 22.09 45 GLN B O 1
ATOM 2897 N N . GLU B 1 46 ? -42.938 32.562 40.938 1 24.91 46 GLU B N 1
ATOM 2898 C CA . GLU B 1 46 ? -42.781 32.438 39.5 1 24.91 46 GLU B CA 1
ATOM 2899 C C . GLU B 1 46 ? -41.344 32.688 39.062 1 24.91 46 GLU B C 1
ATOM 2901 O O . GLU B 1 46 ? -40.781 33.75 39.344 1 24.91 46 GLU B O 1
ATOM 2906 N N . ALA B 1 47 ? -40.531 31.594 39.062 1 30.88 47 ALA B N 1
ATOM 2907 C CA . ALA B 1 47 ? -39.188 31.547 38.531 1 30.88 47 ALA B CA 1
ATOM 2908 C C . ALA B 1 47 ? -39.125 32.188 37.125 1 30.88 47 ALA B C 1
ATOM 2910 O O . ALA B 1 47 ? -39.75 31.719 36.188 1 30.88 47 ALA B O 1
ATOM 2911 N N . ALA B 1 48 ? -39.031 33.594 37.062 1 27.33 48 ALA B N 1
ATOM 2912 C CA . ALA B 1 48 ? -38.875 34.219 35.75 1 27.33 48 ALA B CA 1
ATOM 2913 C C . ALA B 1 48 ? -37.844 33.5 34.906 1 27.33 48 ALA B C 1
ATOM 2915 O O . ALA B 1 48 ? -36.75 33.188 35.344 1 27.33 48 ALA B O 1
ATOM 2916 N N . GLU B 1 49 ? -38.312 32.688 34 1 30.64 49 GLU B N 1
ATOM 2917 C CA . GLU B 1 49 ? -37.562 31.906 33.031 1 30.64 49 GLU B CA 1
ATOM 2918 C C . GLU B 1 49 ? -36.5 32.75 32.312 1 30.64 49 GLU B C 1
ATOM 2920 O O . GLU B 1 49 ? -36.844 33.812 31.781 1 30.64 49 GLU B O 1
ATOM 2925 N N . PRO B 1 50 ? -35.25 32.719 32.812 1 29.33 50 PRO B N 1
ATOM 2926 C CA . PRO B 1 50 ? -34.25 33.469 32.062 1 29.33 50 PRO B CA 1
ATOM 2927 C C . PRO B 1 50 ? -34.438 33.344 30.547 1 29.33 50 PRO B C 1
ATOM 2929 O O . PRO B 1 50 ? -34.781 32.25 30.047 1 29.33 50 PRO B O 1
ATOM 2932 N N . ALA B 1 51 ? -34.844 34.406 29.875 1 31.97 51 ALA B N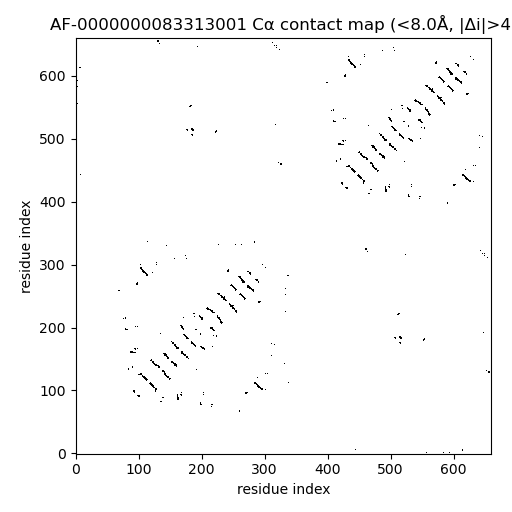 1
ATOM 2933 C CA . ALA B 1 51 ? -34.969 34.5 28.422 1 31.97 51 ALA B CA 1
ATOM 2934 C C . ALA B 1 51 ? -33.844 33.812 27.703 1 31.97 51 ALA B C 1
ATOM 2936 O O . ALA B 1 51 ? -32.656 34.031 28.031 1 31.97 51 ALA B O 1
ATOM 2937 N N . ALA B 1 52 ? -34 32.625 27.203 1 31.25 52 ALA B N 1
ATOM 2938 C CA . ALA B 1 52 ? -33.125 31.875 26.297 1 31.25 52 ALA B CA 1
ATOM 2939 C C . ALA B 1 52 ? -32.562 32.781 25.188 1 31.25 52 ALA B C 1
ATOM 2941 O O . ALA B 1 52 ? -33.344 33.375 24.438 1 31.25 52 ALA B O 1
ATOM 2942 N N . ALA B 1 53 ? -31.469 33.5 25.438 1 32.78 53 ALA B N 1
ATOM 2943 C CA . ALA B 1 53 ? -30.859 34.219 24.328 1 32.78 53 ALA B CA 1
ATOM 2944 C C . ALA B 1 53 ? -30.875 33.406 23.047 1 32.78 53 ALA B C 1
ATOM 2946 O O . ALA B 1 53 ? -30.609 32.188 23.062 1 32.78 53 ALA B O 1
ATOM 2947 N N . ASP B 1 54 ? -31.75 33.688 22.062 1 31.92 54 ASP B N 1
ATOM 2948 C CA . ASP B 1 54 ? -31.875 33.125 20.734 1 31.92 54 ASP B CA 1
ATOM 2949 C C . ASP B 1 54 ? -30.5 32.844 20.125 1 31.92 54 ASP B C 1
ATOM 2951 O O . ASP B 1 54 ? -29.594 33.656 20.234 1 31.92 54 ASP B O 1
ATOM 2955 N N . PRO B 1 55 ? -30.094 31.578 19.984 1 35.44 55 PRO B N 1
ATOM 2956 C CA . PRO B 1 55 ? -28.844 31.328 19.266 1 35.44 55 PRO B CA 1
ATOM 2957 C C . PRO B 1 55 ? -28.703 32.188 18.016 1 35.44 55 PRO B C 1
ATOM 2959 O O . PRO B 1 55 ? -29.672 32.406 17.281 1 35.44 55 PRO B O 1
ATOM 2962 N N . ALA B 1 56 ? -27.781 33.188 18.078 1 36.44 56 ALA B N 1
ATOM 2963 C CA . ALA B 1 56 ? -27.484 34 16.906 1 36.44 56 ALA B CA 1
ATOM 2964 C C . ALA B 1 56 ? -27.484 33.156 15.625 1 36.44 56 ALA B C 1
ATOM 2966 O O . ALA B 1 56 ? -27.109 31.984 15.648 1 36.44 56 ALA B O 1
ATOM 2967 N N . PRO B 1 57 ? -28.375 33.438 14.641 1 33.44 57 PRO B N 1
ATOM 2968 C CA . PRO B 1 57 ? -28.422 32.75 13.367 1 33.44 57 PRO B CA 1
ATOM 2969 C C . PRO B 1 57 ? -27.031 32.438 12.805 1 33.44 57 PRO B C 1
ATOM 2971 O O . PRO B 1 57 ? -26.156 33.312 12.805 1 33.44 57 PRO B O 1
ATOM 2974 N N . GLN B 1 58 ? -26.594 31.188 12.82 1 34.09 58 GLN B N 1
ATOM 2975 C CA . GLN B 1 58 ? -25.484 30.797 11.953 1 34.09 58 GLN B CA 1
ATOM 2976 C C . GLN B 1 58 ? -25.625 31.422 10.57 1 34.09 58 GLN B C 1
ATOM 2978 O O . GLN B 1 58 ? -26.609 31.156 9.867 1 34.09 58 GLN B O 1
ATOM 2983 N N . GLU B 1 59 ? -25.344 32.719 10.438 1 32.94 59 GLU B N 1
ATOM 2984 C CA . GLU B 1 59 ? -25.344 33.219 9.062 1 32.94 59 GLU B CA 1
ATOM 2985 C C . GLU B 1 59 ? -24.891 32.125 8.078 1 32.94 59 GLU B C 1
ATOM 2987 O O . GLU B 1 59 ? -23.812 31.562 8.219 1 32.94 59 GLU B O 1
ATOM 2992 N N . GLU B 1 60 ? -25.828 31.406 7.527 1 33.84 60 GLU B N 1
ATOM 2993 C CA . GLU B 1 60 ? -25.516 30.625 6.336 1 33.84 60 GLU B CA 1
ATOM 2994 C C . GLU B 1 60 ? -24.531 31.375 5.434 1 33.84 60 GLU B C 1
ATOM 2996 O O . GLU B 1 60 ? -24.875 32.406 4.871 1 33.84 60 GLU B O 1
ATOM 3001 N N . VAL B 1 61 ? -23.359 31.359 5.645 1 35.88 61 VAL B N 1
ATOM 3002 C CA . VAL B 1 61 ? -22.438 31.781 4.598 1 35.88 61 VAL B CA 1
ATOM 3003 C C . VAL B 1 61 ? -22.953 31.312 3.236 1 35.88 61 VAL B C 1
ATOM 3005 O O . VAL B 1 61 ? -23.172 30.125 3.021 1 35.88 61 VAL B O 1
ATOM 3008 N N . ALA B 1 62 ? -23.75 32.125 2.572 1 36.88 62 ALA B N 1
ATOM 3009 C CA . ALA B 1 62 ? -24.172 31.922 1.188 1 36.88 62 ALA B CA 1
ATOM 3010 C C . ALA B 1 62 ? -23.062 31.25 0.375 1 36.88 62 ALA B C 1
ATOM 3012 O O . ALA B 1 62 ? -21.922 31.688 0.393 1 36.88 62 ALA B O 1
ATOM 3013 N N . ALA B 1 63 ? -23.391 30.094 -0.123 1 37.75 63 ALA B N 1
ATOM 3014 C CA . ALA B 1 63 ? -22.547 29.422 -1.116 1 37.75 63 ALA B CA 1
ATOM 3015 C C . ALA B 1 63 ? -22.328 30.297 -2.338 1 37.75 63 ALA B C 1
ATOM 3017 O O . ALA B 1 63 ? -23.219 30.422 -3.189 1 37.75 63 ALA B O 1
ATOM 3018 N N . GLU B 1 64 ? -21.875 31.594 -2.164 1 37.94 64 GLU B N 1
ATOM 3019 C CA . GLU B 1 64 ? -21.531 32.094 -3.492 1 37.94 64 GLU B CA 1
ATOM 3020 C C . GLU B 1 64 ? -20.984 30.984 -4.379 1 37.94 64 GLU B C 1
ATOM 3022 O O . GLU B 1 64 ? -20.156 30.188 -3.945 1 37.94 64 GLU B O 1
ATOM 3027 N N . ALA B 1 65 ? -21.625 30.75 -5.469 1 41.03 65 ALA B N 1
ATOM 3028 C CA . ALA B 1 65 ? -21.141 29.828 -6.496 1 41.03 65 ALA B CA 1
ATOM 3029 C C . ALA B 1 65 ? -19.641 29.984 -6.707 1 41.03 65 ALA B C 1
ATOM 3031 O O . ALA B 1 65 ? -19.172 31.016 -7.211 1 41.03 65 ALA B O 1
ATOM 3032 N N . ALA B 1 66 ? -18.922 29.578 -5.785 1 41.03 66 ALA B N 1
ATOM 3033 C CA . ALA B 1 66 ? -17.5 29.5 -6.109 1 41.03 66 ALA B CA 1
ATOM 3034 C C . ALA B 1 66 ? -17.297 29.094 -7.57 1 41.03 66 ALA B C 1
ATOM 3036 O O . ALA B 1 66 ? -17.75 28.031 -8 1 41.03 66 ALA B O 1
ATOM 3037 N N . ALA B 1 67 ? -17.047 29.906 -8.523 1 46.66 67 ALA B N 1
ATOM 3038 C CA . ALA B 1 67 ? -16.578 29.609 -9.875 1 46.66 67 ALA B CA 1
ATOM 3039 C C . ALA B 1 67 ? -15.57 28.469 -9.867 1 46.66 67 ALA B C 1
ATOM 3041 O O . ALA B 1 67 ? -14.766 28.359 -8.938 1 46.66 67 ALA B O 1
ATOM 3042 N N . GLU B 1 68 ? -15.773 27.344 -10.633 1 56.22 68 GLU B N 1
ATOM 3043 C CA . GLU B 1 68 ? -14.875 26.234 -10.93 1 56.22 68 GLU B CA 1
ATOM 3044 C C . GLU B 1 68 ? -13.453 26.734 -11.164 1 56.22 68 GLU B C 1
ATOM 3046 O O . GLU B 1 68 ? -13.125 27.219 -12.25 1 56.22 68 GLU B O 1
ATOM 3051 N N . GLU B 1 69 ? -12.891 27.25 -10.148 1 63.22 69 GLU B N 1
ATOM 3052 C CA . GLU B 1 69 ? -11.508 27.641 -10.398 1 63.22 69 GLU B CA 1
ATOM 3053 C C . GLU B 1 69 ? -10.656 26.469 -10.844 1 63.22 69 GLU B C 1
ATOM 3055 O O . GLU B 1 69 ? -10.438 25.531 -10.078 1 63.22 69 GLU B O 1
ATOM 3060 N N . GLU B 1 70 ? -10.57 26.172 -12.148 1 65.81 70 GLU B N 1
ATOM 3061 C CA . GLU B 1 70 ? -9.648 25.203 -12.734 1 65.81 70 GLU B CA 1
ATOM 3062 C C . GLU B 1 70 ? -8.266 25.812 -12.938 1 65.81 70 GLU B C 1
ATOM 3064 O O . GLU B 1 70 ? -8.133 26.938 -13.422 1 65.81 70 GLU B O 1
ATOM 3069 N N . PHE B 1 71 ? -7.285 25.125 -12.25 1 70.94 71 PHE B N 1
ATOM 3070 C CA . PHE B 1 71 ? -5.906 25.562 -12.43 1 70.94 71 PHE B CA 1
ATOM 3071 C C . PHE B 1 71 ? -5.242 24.812 -13.578 1 70.94 71 PHE B C 1
ATOM 3073 O O . PHE B 1 71 ? -5.41 23.609 -13.719 1 70.94 71 PHE B O 1
ATOM 3080 N N . PRO B 1 72 ? -4.555 25.594 -14.359 1 68.38 72 PRO B N 1
ATOM 3081 C CA . PRO B 1 72 ? -3.799 24.906 -15.406 1 68.38 72 PRO B CA 1
ATOM 3082 C C . PRO B 1 72 ? -2.689 24.031 -14.852 1 68.38 72 PRO B C 1
ATOM 3084 O O . PRO B 1 72 ? -2.193 24.266 -13.75 1 68.38 72 PRO B O 1
ATOM 3087 N N . ASP B 1 73 ? -2.26 22.969 -15.578 1 70.94 73 ASP B N 1
ATOM 3088 C CA . ASP B 1 73 ? -1.23 22.016 -15.188 1 70.94 73 ASP B CA 1
ATOM 3089 C C . ASP B 1 73 ? 0.072 22.734 -14.828 1 70.94 73 ASP B C 1
ATOM 3091 O O . ASP B 1 73 ? 0.749 22.344 -13.867 1 70.94 73 ASP B O 1
ATOM 3095 N N . GLU B 1 74 ? 0.383 23.766 -15.508 1 70.44 74 GLU B N 1
ATOM 3096 C CA . GLU B 1 74 ? 1.611 24.531 -15.289 1 70.44 74 GLU B CA 1
ATOM 3097 C C . GLU B 1 74 ? 1.639 25.141 -13.891 1 70.44 74 GLU B C 1
ATOM 3099 O O . GLU B 1 74 ? 2.711 25.438 -13.352 1 70.44 74 GLU B O 1
ATOM 3104 N N . HIS B 1 75 ? 0.497 25.312 -13.383 1 73.88 75 HIS B N 1
ATOM 3105 C CA . HIS B 1 75 ? 0.357 25.875 -12.047 1 73.88 75 HIS B CA 1
ATOM 3106 C C . HIS B 1 75 ? 1.021 24.969 -11.008 1 73.88 75 HIS B C 1
ATOM 3108 O O . HIS B 1 75 ? 1.643 25.469 -10.062 1 73.88 75 HIS B O 1
ATOM 3114 N N . PHE B 1 76 ? 1.014 23.766 -11.305 1 76.88 76 PHE B N 1
ATOM 3115 C CA . PHE B 1 76 ? 1.498 22.797 -10.328 1 76.88 76 PHE B CA 1
ATOM 3116 C C . PHE B 1 76 ? 2.977 22.5 -10.547 1 76.88 76 PHE B C 1
ATOM 3118 O O . PHE B 1 76 ? 3.559 21.672 -9.844 1 76.88 76 PHE B O 1
ATOM 3125 N N . ALA B 1 77 ? 3.605 23.375 -11.32 1 72.69 77 ALA B N 1
ATOM 3126 C CA . ALA B 1 77 ? 5.027 23.219 -11.609 1 72.69 77 ALA B CA 1
ATOM 3127 C C . ALA B 1 77 ? 5.871 24.172 -10.766 1 72.69 77 ALA B C 1
ATOM 3129 O O . ALA B 1 77 ? 7.102 24.109 -10.789 1 72.69 77 ALA B O 1
ATOM 3130 N N . ASN B 1 78 ? 5.289 25.141 -10.023 1 85.31 78 ASN B N 1
ATOM 3131 C CA . ASN B 1 78 ? 6.031 26.031 -9.133 1 85.31 78 ASN B CA 1
ATOM 3132 C C . ASN B 1 78 ? 6.453 25.312 -7.852 1 85.31 78 ASN B C 1
ATOM 3134 O O . ASN B 1 78 ? 5.797 25.438 -6.816 1 85.31 78 ASN B O 1
ATOM 3138 N N . LEU B 1 79 ? 7.531 24.656 -8.023 1 92.38 79 LEU B N 1
ATOM 3139 C CA . LEU B 1 79 ? 8.031 23.781 -6.965 1 92.38 79 LEU B CA 1
ATOM 3140 C C . LEU B 1 79 ? 9.25 24.391 -6.281 1 92.38 79 LEU B C 1
ATOM 3142 O O . LEU B 1 79 ? 9.891 25.281 -6.836 1 92.38 79 LEU B O 1
ATOM 3146 N N . LEU B 1 80 ? 9.453 24.062 -5.129 1 95.06 80 LEU B N 1
ATOM 3147 C CA . LEU B 1 80 ? 10.523 24.625 -4.316 1 95.06 80 LEU B CA 1
ATOM 3148 C C . LEU B 1 80 ? 11.758 23.719 -4.344 1 95.06 80 LEU B C 1
ATOM 3150 O O . LEU B 1 80 ? 11.641 22.516 -4.547 1 95.06 80 LEU B O 1
ATOM 3154 N N . GLU B 1 81 ? 12.883 24.375 -4.18 1 95.69 81 GLU B N 1
ATOM 3155 C CA . GLU B 1 81 ? 14.125 23.625 -4.004 1 95.69 81 GLU B CA 1
ATOM 3156 C C . GLU B 1 81 ? 14.555 23.609 -2.537 1 95.69 81 GLU B C 1
ATOM 3158 O O . GLU B 1 81 ? 14.562 24.641 -1.872 1 95.69 81 GLU B O 1
ATOM 3163 N N . LEU B 1 82 ? 14.898 22.453 -2.115 1 97.75 82 LEU B N 1
ATOM 3164 C CA . LEU B 1 82 ? 15.352 22.281 -0.74 1 97.75 82 LEU B CA 1
ATOM 3165 C C . LEU B 1 82 ? 16.844 22.547 -0.627 1 97.75 82 LEU B C 1
ATOM 3167 O O . LEU B 1 82 ? 17.641 22.031 -1.42 1 97.75 82 LEU B O 1
ATOM 3171 N N . ASP B 1 83 ? 17.188 23.375 0.326 1 98.19 83 ASP B N 1
ATOM 3172 C CA . ASP B 1 83 ? 18.578 23.641 0.673 1 98.19 83 ASP B CA 1
ATOM 3173 C C . ASP B 1 83 ? 18.875 23.25 2.123 1 98.19 83 ASP B C 1
ATOM 3175 O O . ASP B 1 83 ? 18.531 24 3.047 1 98.19 83 ASP B O 1
ATOM 3179 N N . PRO B 1 84 ? 19.562 22.141 2.312 1 98.25 84 PRO B N 1
ATOM 3180 C CA . PRO B 1 84 ? 19.766 21.641 3.67 1 98.25 84 PRO B CA 1
ATOM 3181 C C . PRO B 1 84 ? 20.531 22.609 4.555 1 98.25 84 PRO B C 1
ATOM 3183 O O . PRO B 1 84 ? 20.422 22.562 5.785 1 98.25 84 PRO B O 1
ATOM 3186 N N . SER B 1 85 ? 21.234 23.516 3.977 1 98.38 85 SER B N 1
ATOM 3187 C CA . SER B 1 85 ? 22.031 24.453 4.758 1 98.38 85 SER B CA 1
ATOM 3188 C C . SER B 1 85 ? 21.156 25.484 5.457 1 98.38 85 SER B C 1
ATOM 3190 O O . SER B 1 85 ? 21.625 26.203 6.336 1 98.38 85 SER B O 1
ATOM 3192 N N . GLN B 1 86 ? 19.969 25.531 5.133 1 98.56 86 GLN B N 1
ATOM 3193 C CA . GLN B 1 86 ? 19.047 26.5 5.719 1 98.56 86 GLN B CA 1
ATOM 3194 C C . GLN B 1 86 ? 18.312 25.922 6.922 1 98.56 86 GLN B C 1
ATOM 3196 O O . GLN B 1 86 ? 17.328 26.484 7.387 1 98.56 86 GLN B O 1
ATOM 3201 N N . PHE B 1 87 ? 18.844 24.812 7.43 1 98.62 87 PHE B N 1
ATOM 3202 C CA . PHE B 1 87 ? 18.156 24.109 8.508 1 98.62 87 PHE B CA 1
ATOM 3203 C C . PHE B 1 87 ? 19.109 23.859 9.672 1 98.62 87 PHE B C 1
ATOM 3205 O O . PHE B 1 87 ? 19.375 22.703 10.016 1 98.62 87 PHE B O 1
ATOM 3212 N N . ASP B 1 88 ? 19.438 24.859 10.414 1 98.06 88 ASP B N 1
ATOM 3213 C CA . ASP B 1 88 ? 20.406 24.75 11.492 1 98.06 88 ASP B CA 1
ATOM 3214 C C . ASP B 1 88 ? 19.781 24.109 12.727 1 98.06 88 ASP B C 1
ATOM 3216 O O . ASP B 1 88 ? 20.453 23.391 13.477 1 98.06 88 ASP B O 1
ATOM 3220 N N . HIS B 1 89 ? 18.547 24.359 12.984 1 97.56 89 HIS B N 1
ATOM 3221 C CA . HIS B 1 89 ? 17.781 23.812 14.102 1 97.56 89 HIS B CA 1
ATOM 3222 C C . HIS B 1 89 ? 16.469 23.203 13.625 1 97.56 89 HIS B C 1
ATOM 3224 O O . HIS B 1 89 ? 15.406 23.484 14.18 1 97.56 89 HIS B O 1
ATOM 3230 N N . ALA B 1 90 ? 16.609 22.312 12.695 1 98.31 90 ALA B N 1
ATOM 3231 C CA . ALA B 1 90 ? 15.508 21.828 11.867 1 98.31 90 ALA B CA 1
ATOM 3232 C C . ALA B 1 90 ? 14.43 21.172 12.727 1 98.31 90 ALA B C 1
ATOM 3234 O O . ALA B 1 90 ? 13.242 21.219 12.391 1 98.31 90 ALA B O 1
ATOM 3235 N N . THR B 1 91 ? 14.75 20.516 13.867 1 98.44 91 THR B N 1
ATOM 3236 C CA . THR B 1 91 ? 13.805 19.703 14.617 1 98.44 91 THR B CA 1
ATOM 3237 C C . THR B 1 91 ? 13.125 20.516 15.711 1 98.44 91 THR B C 1
ATOM 3239 O O . THR B 1 91 ? 12.211 20.031 16.375 1 98.44 91 THR B O 1
ATOM 3242 N N . THR B 1 92 ? 13.664 21.688 15.953 1 98.31 92 THR B N 1
ATOM 3243 C CA . THR B 1 92 ? 12.93 22.625 16.797 1 98.31 92 THR B CA 1
ATOM 3244 C C . THR B 1 92 ? 11.883 23.391 15.977 1 98.31 92 THR B C 1
ATOM 3246 O O . THR B 1 92 ? 12.203 24.375 15.312 1 98.31 92 THR B O 1
ATOM 3249 N N . ILE B 1 93 ? 10.711 22.906 16.062 1 98.75 93 ILE B N 1
ATOM 3250 C CA . ILE B 1 93 ? 9.648 23.516 15.273 1 98.75 93 ILE B CA 1
ATOM 3251 C C . ILE B 1 93 ? 8.734 24.328 16.188 1 98.75 93 ILE B C 1
ATOM 3253 O O . ILE B 1 93 ? 7.785 23.781 16.766 1 98.75 93 ILE B O 1
ATOM 3257 N N . ASP B 1 94 ? 9.031 25.562 16.234 1 98.69 94 ASP B N 1
ATOM 3258 C CA . ASP B 1 94 ? 8.32 26.469 17.125 1 98.69 94 ASP B CA 1
ATOM 3259 C C . ASP B 1 94 ? 7.559 27.531 16.344 1 98.69 94 ASP B C 1
ATOM 3261 O O . ASP B 1 94 ? 7.242 28.594 16.875 1 98.69 94 ASP B O 1
ATOM 3265 N N . ASN B 1 95 ? 7.293 27.312 15.023 1 98.88 95 ASN B N 1
ATOM 3266 C CA . ASN B 1 95 ? 6.418 28.203 14.273 1 98.88 95 ASN B CA 1
ATOM 3267 C C . ASN B 1 95 ? 5.152 28.531 15.047 1 98.88 95 ASN B C 1
ATOM 3269 O O . ASN B 1 95 ? 4.48 27.641 15.57 1 98.88 95 ASN B O 1
ATOM 3273 N N . PRO B 1 96 ? 4.773 29.75 15.141 1 98.44 96 PRO B N 1
ATOM 3274 C CA . PRO B 1 96 ? 3.652 30.125 16 1 98.44 96 PRO B CA 1
ATOM 3275 C C . PRO B 1 96 ? 2.336 29.484 15.586 1 98.44 96 PRO B C 1
ATOM 3277 O O . PRO B 1 96 ? 1.452 29.281 16.422 1 98.44 96 PRO B O 1
ATOM 3280 N N . TRP B 1 97 ? 2.189 29.172 14.328 1 98.69 97 TRP B N 1
ATOM 3281 C CA . TRP B 1 97 ? 0.931 28.656 13.812 1 98.69 97 TRP B CA 1
ATOM 3282 C C . TRP B 1 97 ? 0.957 27.125 13.75 1 98.69 97 TRP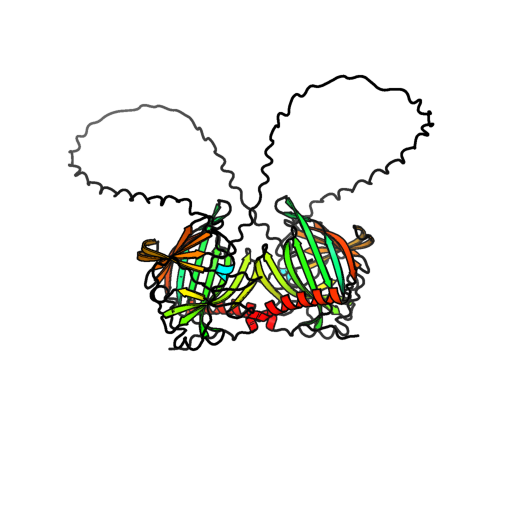 B C 1
ATOM 3284 O O . TRP B 1 97 ? -0.085 26.484 13.586 1 98.69 97 TRP B O 1
ATOM 3294 N N . LYS B 1 98 ? 2.102 26.531 13.852 1 98.75 98 LYS B N 1
ATOM 3295 C CA . LYS B 1 98 ? 2.23 25.078 13.758 1 98.75 98 LYS B CA 1
ATOM 3296 C C . LYS B 1 98 ? 3.396 24.578 14.609 1 98.75 98 LYS B C 1
ATOM 3298 O O . LYS B 1 98 ? 4.332 23.969 14.086 1 98.75 98 LYS B O 1
ATOM 3303 N N . PRO B 1 99 ? 3.295 24.844 15.898 1 98.81 99 PRO B N 1
ATOM 3304 C CA . PRO B 1 99 ? 4.312 24.234 16.766 1 98.81 99 PRO B CA 1
ATOM 3305 C C . PRO B 1 99 ? 4.207 22.719 16.812 1 98.81 99 PRO B C 1
ATOM 3307 O O . PRO B 1 99 ? 3.104 22.172 16.891 1 98.81 99 PRO B O 1
ATOM 3310 N N . LEU B 1 100 ? 5.316 22.031 16.688 1 98.75 100 LEU B N 1
ATOM 3311 C CA . LEU B 1 100 ? 5.348 20.578 16.734 1 98.75 100 LEU B CA 1
ATOM 3312 C C . LEU B 1 100 ? 6.305 20.094 17.812 1 98.75 100 LEU B C 1
ATOM 3314 O O . LEU B 1 100 ? 7.387 19.578 17.516 1 98.75 100 LEU B O 1
ATOM 3318 N N . LYS B 1 101 ? 5.809 20.203 19.047 1 98.31 101 LYS B N 1
ATOM 3319 C CA . LYS B 1 101 ? 6.586 19.766 20.188 1 98.31 101 LYS B CA 1
ATOM 3320 C C . LYS B 1 101 ? 6.5 18.25 20.359 1 98.31 101 LYS B C 1
ATOM 3322 O O . LYS B 1 101 ? 5.406 17.688 20.5 1 98.31 101 LYS B O 1
ATOM 3327 N N . PRO B 1 102 ? 7.602 17.578 20.406 1 98.31 102 PRO B N 1
ATOM 3328 C CA . PRO B 1 102 ? 7.566 16.125 20.609 1 98.31 102 PRO B CA 1
ATOM 3329 C C . PRO B 1 102 ? 6.762 15.719 21.844 1 98.31 102 PRO B C 1
ATOM 3331 O O . PRO B 1 102 ? 6.867 16.359 22.891 1 98.31 102 PRO B O 1
ATOM 3334 N N . GLY B 1 103 ? 5.93 14.672 21.656 1 98.44 103 GLY B N 1
ATOM 3335 C CA . GLY B 1 103 ? 5.129 14.164 22.766 1 98.44 103 GLY B CA 1
ATOM 3336 C C . GLY B 1 103 ? 3.736 14.766 22.812 1 98.44 103 GLY B C 1
ATOM 3337 O O . GLY B 1 103 ? 2.92 14.375 23.656 1 98.44 103 GLY B O 1
ATOM 3338 N N . THR B 1 104 ? 3.42 15.68 21.938 1 98.88 104 THR B N 1
ATOM 3339 C CA . THR B 1 104 ? 2.088 16.281 21.891 1 98.88 104 THR B CA 1
ATOM 3340 C C . THR B 1 104 ? 1.183 15.484 20.953 1 98.88 104 THR B C 1
ATOM 3342 O O . THR B 1 104 ? 1.584 15.148 19.828 1 98.88 104 THR B O 1
ATOM 3345 N N . GLN B 1 105 ? -0.036 15.156 21.375 1 98.94 105 GLN B N 1
ATOM 3346 C CA . GLN B 1 105 ? -1.035 14.453 20.578 1 98.94 105 GLN B CA 1
ATOM 3347 C C . GLN B 1 105 ? -2.305 15.289 20.438 1 98.94 105 GLN B C 1
ATOM 3349 O O . GLN B 1 105 ? -2.816 15.828 21.406 1 98.94 105 GLN B O 1
ATOM 3354 N N . TYR B 1 106 ? -2.744 15.445 19.234 1 98.94 106 TYR B N 1
ATOM 3355 C CA . TYR B 1 106 ? -3.986 16.141 18.906 1 98.94 106 TYR B CA 1
ATOM 3356 C C . TYR B 1 106 ? -5.047 15.148 18.438 1 98.94 106 TYR B C 1
ATOM 3358 O O . TYR B 1 106 ? -4.785 14.312 17.562 1 98.94 106 TYR B O 1
ATOM 3366 N N . VAL B 1 107 ? -6.184 15.219 18.984 1 98.94 107 VAL B N 1
ATOM 3367 C CA . VAL B 1 107 ? -7.301 14.367 18.594 1 98.94 107 VAL B CA 1
ATOM 3368 C C . VAL B 1 107 ? -8.398 15.219 17.953 1 98.94 107 VAL B C 1
ATOM 3370 O O . VAL B 1 107 ? -8.859 16.203 18.562 1 98.94 107 VAL B O 1
ATOM 3373 N N . TYR B 1 108 ? -8.781 14.898 16.781 1 98.94 108 TYR B N 1
ATOM 3374 C CA . TYR B 1 108 ? -9.859 15.555 16.047 1 98.94 108 TYR B CA 1
ATOM 3375 C C . TYR B 1 108 ? -11.023 14.602 15.82 1 98.94 108 TYR B C 1
ATOM 3377 O O . TYR B 1 108 ? -10.82 13.406 15.57 1 98.94 108 TYR B O 1
ATOM 3385 N N . GLU B 1 109 ? -12.188 15.109 15.906 1 98.81 109 GLU B N 1
ATOM 3386 C CA . GLU B 1 109 ? -13.391 14.336 15.609 1 98.81 109 GLU B CA 1
ATOM 3387 C C . GLU B 1 109 ? -14.344 15.117 14.711 1 98.81 109 GLU B C 1
ATOM 3389 O O . GLU B 1 109 ? -14.391 16.344 14.773 1 98.81 109 GLU B O 1
ATOM 3394 N N . GLY B 1 110 ? -15.047 14.398 13.875 1 98.62 110 GLY B N 1
ATOM 3395 C CA . GLY B 1 110 ? -16.047 14.953 12.969 1 98.62 110 GLY B CA 1
ATOM 3396 C C . GLY B 1 110 ? -16.672 13.906 12.062 1 98.62 110 GLY B C 1
ATOM 3397 O O . GLY B 1 110 ? -17 12.812 12.508 1 98.62 110 GLY B O 1
ATOM 3398 N N . ILE B 1 111 ? -16.906 14.367 10.82 1 97.75 111 ILE B N 1
ATOM 3399 C CA . ILE B 1 111 ? -17.578 13.461 9.898 1 97.75 111 ILE B CA 1
ATOM 3400 C C . ILE B 1 111 ? -17.016 13.633 8.492 1 97.75 111 ILE B C 1
ATOM 3402 O O . ILE B 1 111 ? -16.438 14.672 8.172 1 97.75 111 ILE B O 1
ATOM 3406 N N . THR B 1 112 ? -17.125 12.633 7.777 1 96.5 112 THR B N 1
ATOM 3407 C CA . THR B 1 112 ? -17.047 12.695 6.32 1 96.5 112 THR B CA 1
ATOM 3408 C C . THR B 1 112 ? -18.391 12.359 5.684 1 96.5 112 THR B C 1
ATOM 3410 O O . THR B 1 112 ? -19.188 11.602 6.254 1 96.5 112 THR B O 1
ATOM 3413 N N . VAL B 1 113 ? -18.625 13.008 4.578 1 93 113 VAL B N 1
ATOM 3414 C CA . VAL B 1 113 ? -19.844 12.703 3.842 1 93 113 VAL B CA 1
ATOM 3415 C C . VAL B 1 113 ? -19.5 11.969 2.547 1 93 113 VAL B C 1
ATOM 3417 O O . VAL B 1 113 ? -18.781 12.5 1.698 1 93 113 VAL B O 1
ATOM 3420 N N . GLU B 1 114 ? -19.906 10.789 2.465 1 82.75 114 GLU B N 1
ATOM 3421 C CA . GLU B 1 114 ? -19.734 9.961 1.276 1 82.75 114 GLU B CA 1
ATOM 3422 C C . GLU B 1 114 ? -21.078 9.453 0.752 1 82.75 114 GLU B C 1
ATOM 3424 O O . GLU B 1 114 ? -21.828 8.805 1.483 1 82.75 114 GLU B O 1
ATOM 3429 N N . ASN B 1 115 ? -21.297 9.711 -0.47 1 81.75 115 ASN B N 1
ATOM 3430 C CA . ASN B 1 115 ? -22.562 9.328 -1.08 1 81.75 115 ASN B CA 1
ATOM 3431 C C . ASN B 1 115 ? -23.766 9.75 -0.223 1 81.75 115 ASN B C 1
ATOM 3433 O O . ASN B 1 115 ? -24.672 8.953 0.021 1 81.75 115 ASN B O 1
ATOM 3437 N N . GLY B 1 116 ? -23.672 10.859 0.349 1 85.62 116 GLY B N 1
ATOM 3438 C CA . GLY B 1 116 ? -24.75 11.445 1.124 1 85.62 116 GLY B CA 1
ATOM 3439 C C . GLY B 1 116 ? -24.812 10.922 2.547 1 85.62 116 GLY B C 1
ATOM 3440 O O . GLY B 1 116 ? -25.656 11.367 3.336 1 85.62 116 GLY B O 1
ATOM 3441 N N . GLU B 1 117 ? -24 10.016 2.861 1 91.81 117 GLU B N 1
ATOM 3442 C CA . GLU B 1 117 ? -24 9.445 4.207 1 91.81 117 GLU B CA 1
ATOM 3443 C C . GLU B 1 117 ? -22.891 10.047 5.055 1 91.81 117 GLU B C 1
ATOM 3445 O O . GLU B 1 117 ? -21.75 10.18 4.598 1 91.81 117 GLU B O 1
ATOM 3450 N N . GLU B 1 118 ? -23.266 10.391 6.258 1 95.88 118 GLU B N 1
ATOM 3451 C CA . GLU B 1 118 ? -22.281 10.891 7.207 1 95.88 118 GLU B CA 1
ATOM 3452 C C . GLU B 1 118 ? -21.578 9.75 7.922 1 95.88 118 GLU B C 1
ATOM 3454 O O . GLU B 1 118 ? -22.219 8.875 8.5 1 95.88 118 GLU B O 1
ATOM 3459 N N . ILE B 1 119 ? -20.344 9.75 7.887 1 96.81 119 ILE B N 1
ATOM 3460 C CA . ILE B 1 119 ? -19.516 8.719 8.523 1 96.81 119 ILE B CA 1
ATOM 3461 C C . ILE B 1 119 ? -18.656 9.352 9.609 1 96.81 119 ILE B C 1
ATOM 3463 O O . ILE B 1 119 ? -17.891 10.289 9.344 1 96.81 119 ILE B O 1
ATOM 3467 N N . PRO B 1 120 ? -18.766 8.805 10.844 1 98.06 120 PRO B N 1
ATOM 3468 C CA . PRO B 1 120 ? -17.891 9.344 11.891 1 98.06 120 PRO B CA 1
ATOM 3469 C C . PRO B 1 120 ? -16.406 9.242 11.523 1 98.06 120 PRO B C 1
ATOM 3471 O O . PRO B 1 120 ? -15.977 8.234 10.953 1 98.06 120 PRO B O 1
ATOM 3474 N N . HIS B 1 121 ? -15.711 10.258 11.812 1 97.94 121 HIS B N 1
ATOM 3475 C CA . HIS B 1 121 ? -14.312 10.383 11.438 1 97.94 121 HIS B CA 1
ATOM 3476 C C . HIS B 1 121 ? -13.477 10.914 12.594 1 97.94 121 HIS B C 1
ATOM 3478 O O . HIS B 1 121 ? -13.891 11.836 13.297 1 97.94 121 HIS B O 1
ATOM 3484 N N . ARG B 1 122 ? -12.344 10.32 12.836 1 98.62 122 ARG B N 1
ATOM 3485 C CA . ARG B 1 122 ? -11.414 10.719 13.891 1 98.62 122 ARG B CA 1
ATOM 3486 C C . ARG B 1 122 ? -9.977 10.711 13.383 1 98.62 122 ARG B C 1
ATOM 3488 O O . ARG B 1 122 ? -9.57 9.812 12.648 1 98.62 122 ARG B O 1
ATOM 3495 N N . ILE B 1 123 ? -9.242 11.719 13.703 1 98.88 123 ILE B N 1
ATOM 3496 C CA . ILE B 1 123 ? -7.816 11.797 13.383 1 98.88 123 ILE B CA 1
ATOM 3497 C C . ILE B 1 123 ? -7.004 11.922 14.672 1 98.88 123 ILE B C 1
ATOM 3499 O O . ILE B 1 123 ? -7.348 12.711 15.555 1 98.88 123 ILE B O 1
ATOM 3503 N N . ILE B 1 124 ? -6.02 11.133 14.828 1 98.94 124 ILE B N 1
ATOM 3504 C CA . ILE B 1 124 ? -5.047 11.242 15.914 1 98.94 124 ILE B CA 1
ATOM 3505 C C . ILE B 1 124 ? -3.684 11.633 15.344 1 98.94 124 ILE B C 1
ATOM 3507 O O . ILE B 1 124 ? -3.018 10.82 14.703 1 98.94 124 ILE B O 1
ATOM 3511 N N . PHE B 1 125 ? -3.355 12.867 15.547 1 98.94 125 PHE B N 1
ATOM 3512 C CA . PHE B 1 125 ? -2.1 13.453 15.086 1 98.94 125 PHE B CA 1
ATOM 3513 C C . PHE B 1 125 ? -1.094 13.539 16.219 1 98.94 125 PHE B C 1
ATOM 3515 O O . PHE B 1 125 ? -1.299 14.289 17.188 1 98.94 125 PHE B O 1
ATOM 3522 N N . THR B 1 126 ? 0.029 12.828 16.141 1 99 126 THR B N 1
ATOM 3523 C CA . THR B 1 126 ? 0.975 12.773 17.25 1 99 126 THR B CA 1
ATOM 3524 C C . THR B 1 126 ? 2.367 13.195 16.797 1 99 126 THR B C 1
ATOM 3526 O O . THR B 1 126 ? 2.9 12.664 15.828 1 99 126 THR B O 1
ATOM 3529 N N . VAL B 1 127 ? 2.889 14.156 17.453 1 98.94 127 VAL B N 1
ATOM 3530 C CA . VAL B 1 127 ? 4.305 14.477 17.312 1 98.94 127 VAL B CA 1
ATOM 3531 C C . VAL B 1 127 ? 5.145 13.477 18.109 1 98.94 127 VAL B C 1
ATOM 3533 O O . VAL B 1 127 ? 5.168 13.523 19.344 1 98.94 127 VAL B O 1
ATOM 3536 N N . THR B 1 128 ? 5.844 12.609 17.438 1 98.88 128 THR B N 1
ATOM 3537 C CA . THR B 1 128 ? 6.617 11.586 18.141 1 98.88 128 THR B CA 1
ATOM 3538 C C . THR B 1 128 ? 7.93 12.164 18.656 1 98.88 128 THR B C 1
ATOM 3540 O O . THR B 1 128 ? 8.18 13.367 18.531 1 98.88 128 THR B O 1
ATOM 3543 N N . ASP B 1 129 ? 8.719 11.273 19.297 1 98.56 129 ASP B N 1
ATOM 3544 C CA . ASP B 1 129 ? 10.062 11.672 19.688 1 98.56 129 ASP B CA 1
ATOM 3545 C C . ASP B 1 129 ? 11.117 11.078 18.766 1 98.56 129 ASP B C 1
ATOM 3547 O O . ASP B 1 129 ? 12.281 10.945 19.141 1 98.56 129 ASP B O 1
ATOM 3551 N N . LEU B 1 130 ? 10.695 10.688 17.594 1 98.81 130 LEU B N 1
ATOM 3552 C CA . LEU B 1 130 ? 11.602 10.195 16.562 1 98.81 130 LEU B CA 1
ATOM 3553 C C . LEU B 1 130 ? 12 11.312 15.609 1 98.81 130 LEU B C 1
ATOM 3555 O O . LEU B 1 130 ? 11.234 12.258 15.406 1 98.81 130 LEU B O 1
ATOM 3559 N N . THR B 1 131 ? 13.18 11.203 15.062 1 98.75 131 THR B N 1
ATOM 3560 C CA . THR B 1 131 ? 13.648 12.023 13.953 1 98.75 131 THR B CA 1
ATOM 3561 C C . THR B 1 131 ? 14.156 11.148 12.805 1 98.75 131 THR B C 1
ATOM 3563 O O . THR B 1 131 ? 14.406 9.953 12.992 1 98.75 131 THR B O 1
ATOM 3566 N N . LYS B 1 132 ? 14.25 11.727 11.711 1 98.31 132 LYS B N 1
ATOM 3567 C CA . LYS B 1 132 ? 14.742 11.039 10.523 1 98.31 132 LYS B CA 1
ATOM 3568 C C . LYS B 1 132 ? 15.43 12.016 9.57 1 98.31 132 LYS B C 1
ATOM 3570 O O . LYS B 1 132 ? 14.93 13.125 9.352 1 98.31 132 LYS B O 1
ATOM 3575 N N . VAL B 1 133 ? 16.531 11.602 8.992 1 98.06 133 VAL B N 1
ATOM 3576 C CA . VAL B 1 133 ? 17.234 12.445 8.016 1 98.06 133 VAL B CA 1
ATOM 3577 C C . VAL B 1 133 ? 16.672 12.18 6.621 1 98.06 133 VAL B C 1
ATOM 3579 O O . VAL B 1 133 ? 16.688 11.047 6.137 1 98.06 133 VAL B O 1
ATOM 3582 N N . ILE B 1 134 ? 16.172 13.18 6.062 1 97.94 134 ILE B N 1
ATOM 3583 C CA . ILE B 1 134 ? 15.664 13.156 4.695 1 97.94 134 ILE B CA 1
ATOM 3584 C C . ILE B 1 134 ? 16.422 14.164 3.846 1 97.94 134 ILE B C 1
ATOM 3586 O O . ILE B 1 134 ? 16.328 15.375 4.074 1 97.94 134 ILE B O 1
ATOM 3590 N N . ASN B 1 135 ? 17.172 13.664 2.867 1 96.81 135 ASN B N 1
ATOM 3591 C CA . ASN B 1 135 ? 17.938 14.5 1.949 1 96.81 135 ASN B CA 1
ATOM 3592 C C . ASN B 1 135 ? 18.781 15.523 2.699 1 96.81 135 ASN B C 1
ATOM 3594 O O . ASN B 1 135 ? 18.766 16.719 2.361 1 96.81 135 ASN B O 1
ATOM 3598 N N . GLY B 1 136 ? 19.359 15.133 3.766 1 97.31 136 GLY B N 1
ATOM 3599 C CA . GLY B 1 136 ? 20.328 15.938 4.484 1 97.31 136 GLY B CA 1
ATOM 3600 C C . GLY B 1 136 ? 19.703 16.781 5.582 1 97.31 136 GLY B C 1
ATOM 3601 O O . GLY B 1 136 ? 20.422 17.484 6.309 1 97.31 136 GLY B O 1
ATOM 3602 N N . VAL B 1 137 ? 18.422 16.797 5.758 1 98.38 137 VAL B N 1
ATOM 3603 C CA . VAL B 1 137 ? 17.719 17.578 6.781 1 98.38 137 VAL B CA 1
ATOM 3604 C C . VAL B 1 137 ? 17.156 16.625 7.84 1 98.38 137 VAL B C 1
ATOM 3606 O O . VAL B 1 137 ? 16.453 15.672 7.516 1 98.38 137 VAL B O 1
ATOM 3609 N N . ARG B 1 138 ? 17.422 16.797 9.07 1 98.12 138 ARG B N 1
ATOM 3610 C CA . ARG B 1 138 ? 16.797 16.016 10.133 1 98.12 138 ARG B CA 1
ATOM 3611 C C . ARG B 1 138 ? 15.367 16.516 10.398 1 98.12 138 ARG B C 1
ATOM 3613 O O . ARG B 1 138 ? 15.156 17.688 10.656 1 98.12 138 ARG B O 1
ATOM 3620 N N . THR B 1 139 ? 14.492 15.641 10.336 1 98.69 139 THR B N 1
ATOM 3621 C CA . THR B 1 139 ? 13.078 15.984 10.445 1 98.69 139 THR B CA 1
ATOM 3622 C C . THR B 1 139 ? 12.477 15.422 11.734 1 98.69 139 THR B C 1
ATOM 3624 O O . THR B 1 139 ? 13.023 14.484 12.32 1 98.69 139 THR B O 1
ATOM 3627 N N . VAL B 1 140 ? 11.398 16.078 12.156 1 98.81 140 VAL B N 1
ATOM 3628 C CA . VAL B 1 140 ? 10.523 15.5 13.164 1 98.81 140 VAL B CA 1
ATOM 3629 C C . VAL B 1 140 ? 9.555 14.516 12.508 1 98.81 140 VAL B C 1
ATOM 3631 O O . VAL B 1 140 ? 8.969 14.82 11.461 1 98.81 140 VAL B O 1
ATOM 3634 N N . VAL B 1 141 ? 9.398 13.344 13.148 1 98.94 141 VAL B N 1
ATOM 3635 C CA . VAL B 1 141 ? 8.508 12.32 12.617 1 98.94 141 VAL B CA 1
ATOM 3636 C C . VAL B 1 141 ? 7.133 12.43 13.266 1 98.94 141 VAL B C 1
ATOM 3638 O O . VAL B 1 141 ? 7.012 12.406 14.492 1 98.94 141 VAL B O 1
ATOM 3641 N N . ILE B 1 142 ? 6.129 12.547 12.438 1 98.94 142 ILE B N 1
ATOM 3642 C CA . ILE B 1 142 ? 4.742 12.586 12.883 1 98.94 142 ILE B CA 1
ATOM 3643 C C . ILE B 1 142 ? 4.078 11.234 12.625 1 98.94 142 ILE B C 1
ATOM 3645 O O . ILE B 1 142 ? 4.293 10.625 11.578 1 98.94 142 ILE B O 1
ATOM 3649 N N . LEU B 1 143 ? 3.299 10.742 13.562 1 98.94 143 LEU B N 1
ATOM 3650 C CA . LEU B 1 143 ? 2.363 9.648 13.328 1 98.94 143 LEU B CA 1
ATOM 3651 C C . LEU B 1 143 ? 0.932 10.164 13.234 1 98.94 143 LEU B C 1
ATOM 3653 O O . LEU B 1 143 ? 0.394 10.695 14.211 1 98.94 143 LEU B O 1
ATOM 3657 N N . ASP B 1 144 ? 0.38 10.047 12.07 1 98.88 144 ASP B N 1
ATOM 3658 C CA . ASP B 1 144 ? -0.986 10.477 11.797 1 98.88 144 ASP B CA 1
ATOM 3659 C C . ASP B 1 144 ? -1.891 9.281 11.5 1 98.88 144 ASP B C 1
ATOM 3661 O O . ASP B 1 144 ? -1.628 8.508 10.578 1 98.88 144 ASP B O 1
ATOM 3665 N N . GLN B 1 145 ? -2.943 9.094 12.289 1 98.75 145 GLN B N 1
ATOM 3666 C CA . GLN B 1 145 ? -3.863 7.973 12.156 1 98.75 145 GLN B CA 1
ATOM 3667 C C . GLN B 1 145 ? -5.273 8.453 11.812 1 98.75 145 GLN B C 1
ATOM 3669 O O . GLN B 1 145 ? -5.824 9.312 12.508 1 98.75 145 GLN B O 1
ATOM 3674 N N . ASP B 1 146 ? -5.785 7.961 10.805 1 98.38 146 ASP B N 1
ATOM 3675 C CA . ASP B 1 146 ? -7.129 8.258 10.312 1 98.38 146 ASP B CA 1
ATOM 3676 C C . ASP B 1 146 ? -8.094 7.105 10.617 1 98.38 146 ASP B C 1
ATOM 3678 O O . ASP B 1 146 ? -7.906 5.992 10.117 1 98.38 146 ASP B O 1
ATOM 3682 N N . ILE B 1 147 ? -9.07 7.336 11.383 1 97.88 147 ILE B N 1
ATOM 3683 C CA . ILE B 1 147 ? -10.047 6.344 11.828 1 97.88 147 ILE B CA 1
ATOM 3684 C C . ILE B 1 147 ? -11.422 6.699 11.281 1 97.88 147 ILE B C 1
ATOM 3686 O O . ILE B 1 147 ? -11.93 7.797 11.516 1 97.88 147 ILE B O 1
ATOM 3690 N N . SER B 1 148 ? -12 5.91 10.539 1 96.5 148 SER B N 1
ATOM 3691 C CA . SER B 1 148 ? -13.344 6.051 9.977 1 96.5 148 SER B CA 1
ATOM 3692 C C . SER B 1 148 ? -14.273 4.965 10.508 1 96.5 148 SER B C 1
ATOM 3694 O O . SER B 1 148 ? -13.992 3.773 10.367 1 96.5 148 SER B O 1
ATOM 3696 N N . ASP B 1 149 ? -15.383 5.383 11.109 1 94.75 149 ASP B N 1
ATOM 3697 C CA . ASP B 1 149 ? -16.344 4.457 11.688 1 94.75 149 ASP B CA 1
ATOM 3698 C C . ASP B 1 149 ? -15.648 3.414 12.562 1 94.75 149 ASP B C 1
ATOM 3700 O O . ASP B 1 149 ? -15.828 2.211 12.359 1 94.75 149 ASP B O 1
ATOM 3704 N N . ASP B 1 150 ? -14.719 3.861 13.297 1 94.88 150 ASP B N 1
ATOM 3705 C CA . ASP B 1 150 ? -14.008 3.15 14.359 1 94.88 150 ASP B CA 1
ATOM 3706 C C . ASP B 1 150 ? -12.992 2.168 13.773 1 94.88 150 ASP B C 1
ATOM 3708 O O . ASP B 1 150 ? -12.477 1.302 14.484 1 94.88 150 ASP B O 1
ATOM 3712 N N . ALA B 1 151 ? -12.711 2.279 12.492 1 96.19 151 ALA B N 1
ATOM 3713 C CA . ALA B 1 151 ? -11.695 1.449 11.859 1 96.19 151 ALA B CA 1
ATOM 3714 C C . ALA B 1 151 ? -10.547 2.305 11.32 1 96.19 151 ALA B C 1
ATOM 3716 O O . ALA B 1 151 ? -10.781 3.346 10.703 1 96.19 151 ALA B O 1
ATOM 3717 N N . LEU B 1 152 ? -9.367 1.851 11.602 1 97.19 152 LEU B N 1
ATOM 3718 C CA . LEU B 1 152 ? -8.203 2.527 11.031 1 97.19 152 LEU B CA 1
ATOM 3719 C C . LEU B 1 152 ? -8.203 2.408 9.516 1 97.19 152 LEU B C 1
ATOM 3721 O O . LEU B 1 152 ? -8.188 1.299 8.969 1 97.19 152 LEU B O 1
ATOM 3725 N N . VAL B 1 153 ? -8.172 3.502 8.82 1 97 153 VAL B N 1
ATOM 3726 C CA . VAL B 1 153 ? -8.234 3.43 7.367 1 97 153 VAL B CA 1
ATOM 3727 C C . VAL B 1 153 ? -6.914 3.92 6.773 1 97 153 VAL B C 1
ATOM 3729 O O . VAL B 1 153 ? -6.582 3.596 5.629 1 97 153 VAL B O 1
ATOM 3732 N N . GLU B 1 154 ? -6.199 4.711 7.586 1 98 154 GLU B N 1
ATOM 3733 C CA . GLU B 1 154 ? -4.891 5.199 7.156 1 98 154 GLU B CA 1
ATOM 3734 C C . GLU B 1 154 ? -3.986 5.48 8.352 1 98 154 GLU B C 1
ATOM 3736 O O . GLU B 1 154 ? -4.449 5.957 9.391 1 98 154 GLU B O 1
ATOM 3741 N N . ALA B 1 155 ? -2.744 5.188 8.211 1 98.38 155 ALA B N 1
ATOM 3742 C CA . ALA B 1 155 ? -1.68 5.609 9.117 1 98.38 155 ALA B CA 1
ATOM 3743 C C . ALA B 1 155 ? -0.486 6.164 8.344 1 98.38 155 ALA B C 1
ATOM 3745 O O . ALA B 1 155 ? -0.086 5.598 7.32 1 98.38 155 ALA B O 1
ATOM 3746 N N . GLU B 1 156 ? 0.042 7.223 8.836 1 98.62 156 GLU B N 1
ATOM 3747 C CA . GLU B 1 156 ? 1.05 7.922 8.039 1 98.62 156 GLU B CA 1
ATOM 3748 C C . GLU B 1 156 ? 2.195 8.422 8.922 1 98.62 156 GLU B C 1
ATOM 3750 O O . GLU B 1 156 ? 1.965 8.938 10.016 1 98.62 156 GLU B O 1
ATOM 3755 N N . LEU B 1 157 ? 3.393 8.172 8.461 1 98.88 157 LEU B N 1
ATOM 3756 C CA . LEU B 1 157 ? 4.555 8.906 8.945 1 98.88 157 LEU B CA 1
ATOM 3757 C C . LEU B 1 157 ? 4.82 10.133 8.086 1 98.88 157 LEU B C 1
ATOM 3759 O O . LEU B 1 157 ? 5.031 10.016 6.871 1 98.88 157 LEU B O 1
ATOM 3763 N N . THR B 1 158 ? 4.773 11.242 8.656 1 98.88 158 THR B N 1
ATOM 3764 C CA . THR B 1 158 ? 5.055 12.492 7.957 1 98.88 158 THR B CA 1
ATOM 3765 C C . THR B 1 158 ? 6.309 13.156 8.516 1 98.88 158 THR B C 1
ATOM 3767 O O . THR B 1 158 ? 6.578 13.078 9.719 1 98.88 158 THR B O 1
ATOM 3770 N N . PHE B 1 159 ? 7.023 13.898 7.684 1 98.88 159 PHE B N 1
ATOM 3771 C CA . PHE B 1 159 ? 8.328 14.43 8.062 1 98.88 159 PHE B CA 1
ATOM 3772 C C . PHE B 1 159 ? 8.352 15.945 7.902 1 98.88 159 PHE B C 1
ATOM 3774 O O . PHE B 1 159 ? 8.281 16.453 6.781 1 98.88 159 PHE B O 1
ATOM 3781 N N . PHE B 1 160 ? 8.508 16.641 9.023 1 98.94 160 PHE B N 1
ATOM 3782 C CA . PHE B 1 160 ? 8.516 18.109 9.016 1 98.94 160 PHE B CA 1
ATOM 3783 C C . PHE B 1 160 ? 9.836 18.641 9.539 1 98.94 160 PHE B C 1
ATOM 3785 O O . PHE B 1 160 ? 10.477 18.016 10.398 1 98.94 160 PHE B O 1
ATOM 3792 N N . ALA B 1 161 ? 10.195 19.781 9.078 1 98.94 161 ALA B N 1
ATOM 3793 C CA . ALA B 1 161 ? 11.344 20.547 9.562 1 98.94 161 ALA B CA 1
ATOM 3794 C C . ALA B 1 161 ? 11.094 22.047 9.453 1 98.94 161 ALA B C 1
ATOM 3796 O O . ALA B 1 161 ? 10.32 22.5 8.602 1 98.94 161 ALA B O 1
ATOM 3797 N N . GLN B 1 162 ? 11.711 22.766 10.336 1 98.94 162 GLN B N 1
ATOM 3798 C CA . GLN B 1 162 ? 11.633 24.219 10.258 1 98.94 162 GLN B CA 1
ATOM 3799 C C . GLN B 1 162 ? 12.938 24.828 9.758 1 98.94 162 GLN B C 1
ATOM 3801 O O . GLN B 1 162 ? 14.016 24.453 10.234 1 98.94 162 GLN B O 1
ATOM 3806 N N . ASP B 1 163 ? 12.852 25.703 8.789 1 98.88 163 ASP B N 1
ATOM 3807 C CA . ASP B 1 163 ? 14.062 26.328 8.281 1 98.88 163 ASP B CA 1
ATOM 3808 C C . ASP B 1 163 ? 14.453 27.531 9.133 1 98.88 163 ASP B C 1
ATOM 3810 O O . ASP B 1 163 ? 13.758 27.875 10.094 1 98.88 163 ASP B O 1
ATOM 3814 N N . ASN B 1 164 ? 15.531 28.172 8.828 1 98.81 164 ASN B N 1
ATOM 3815 C CA . ASN B 1 164 ? 16.094 29.266 9.602 1 98.81 164 ASN B CA 1
ATOM 3816 C C . ASN B 1 164 ? 15.18 30.5 9.555 1 98.81 164 ASN B C 1
ATOM 3818 O O . ASN B 1 164 ? 15.25 31.359 10.438 1 98.81 164 ASN B O 1
ATOM 3822 N N . GLU B 1 165 ? 14.344 30.625 8.523 1 98.62 165 GLU B N 1
ATOM 3823 C CA . GLU B 1 165 ? 13.43 31.75 8.406 1 98.62 165 GLU B CA 1
ATOM 3824 C C . GLU B 1 165 ? 12.156 31.516 9.211 1 98.62 165 GLU B C 1
ATOM 3826 O O . GLU B 1 165 ? 11.359 32.438 9.398 1 98.62 165 GLU B O 1
ATOM 3831 N N . GLY B 1 166 ? 11.906 30.312 9.586 1 98.81 166 GLY B N 1
ATOM 3832 C CA . GLY B 1 166 ? 10.758 30 10.422 1 98.81 166 GLY B CA 1
ATOM 3833 C C . GLY B 1 166 ? 9.656 29.266 9.68 1 98.81 166 GLY B C 1
ATOM 3834 O O . GLY B 1 166 ? 8.586 29.016 10.234 1 98.81 166 GLY B O 1
ATOM 3835 N N . ASN B 1 167 ? 9.867 28.922 8.383 1 98.88 167 ASN B N 1
ATOM 3836 C CA . ASN B 1 167 ? 8.898 28.125 7.641 1 98.88 167 ASN B CA 1
ATOM 3837 C C . ASN B 1 167 ? 8.938 26.656 8.062 1 98.88 167 ASN B C 1
ATOM 3839 O O . ASN B 1 167 ? 10.008 26.094 8.273 1 98.88 167 ASN B O 1
ATOM 3843 N N . VAL B 1 168 ? 7.797 26.078 8.18 1 98.94 168 VAL B N 1
ATOM 3844 C CA . VAL B 1 168 ? 7.711 24.625 8.398 1 98.94 168 VAL B CA 1
ATOM 3845 C C . VAL B 1 168 ? 7.586 23.906 7.066 1 98.94 168 VAL B C 1
ATOM 3847 O O . VAL B 1 168 ? 6.641 24.141 6.309 1 98.94 168 VAL B O 1
ATOM 3850 N N . TRP B 1 169 ? 8.531 23.047 6.812 1 98.94 169 TRP B N 1
ATOM 3851 C CA . TRP B 1 169 ? 8.594 22.328 5.547 1 98.94 169 TRP B CA 1
ATOM 3852 C C . TRP B 1 169 ? 8.062 20.906 5.707 1 98.94 169 TRP B C 1
ATOM 3854 O O . TRP B 1 169 ? 8.289 20.266 6.738 1 98.94 169 TRP B O 1
ATOM 3864 N N . HIS B 1 170 ? 7.336 20.469 4.703 1 98.88 170 HIS B N 1
ATOM 3865 C CA . HIS B 1 170 ? 6.938 19.078 4.496 1 98.88 170 HIS B CA 1
ATOM 3866 C C . HIS B 1 170 ? 7.887 18.375 3.537 1 98.88 170 HIS B C 1
ATOM 3868 O O . HIS B 1 170 ? 7.945 18.703 2.352 1 98.88 170 HIS B O 1
ATOM 3874 N N . LEU B 1 171 ? 8.641 17.391 4.008 1 98.81 171 LEU B N 1
ATOM 3875 C CA . LEU B 1 171 ? 9.688 16.812 3.178 1 98.81 171 LEU B CA 1
ATOM 3876 C C . LEU B 1 171 ? 9.266 15.445 2.635 1 98.81 171 LEU B C 1
ATOM 3878 O O . LEU B 1 171 ? 10.031 14.789 1.93 1 98.81 171 LEU B O 1
ATOM 3882 N N . GLY B 1 172 ? 8.094 15.008 2.998 1 98.25 172 GLY B N 1
ATOM 3883 C CA . GLY B 1 172 ? 7.574 13.75 2.477 1 98.25 172 GLY B CA 1
ATOM 3884 C C . GLY B 1 172 ? 6.824 12.938 3.514 1 98.25 172 GLY B C 1
ATOM 3885 O O . GLY B 1 172 ? 6.605 13.406 4.637 1 98.25 172 GLY B O 1
ATOM 3886 N N . GLN B 1 173 ? 6.406 11.742 3.1 1 98.5 173 GLN B N 1
ATOM 3887 C CA . GLN B 1 173 ? 5.602 10.891 3.971 1 98.5 173 GLN B CA 1
ATOM 3888 C C . GLN B 1 173 ? 5.625 9.445 3.498 1 98.5 173 GLN B C 1
ATOM 3890 O O . GLN B 1 173 ? 5.918 9.164 2.332 1 98.5 173 GLN B O 1
ATOM 3895 N N . TYR B 1 174 ? 5.504 8.555 4.453 1 98.19 174 TYR B N 1
ATOM 3896 C CA . TYR B 1 174 ? 5.113 7.168 4.246 1 98.19 174 TYR B CA 1
ATOM 3897 C C . TYR B 1 174 ? 3.697 6.918 4.758 1 98.19 174 TYR B C 1
ATOM 3899 O O . TYR B 1 174 ? 3.424 7.082 5.949 1 98.19 174 TYR B O 1
ATOM 3907 N N . ARG B 1 175 ? 2.805 6.453 3.83 1 98.25 175 ARG B N 1
ATOM 3908 C CA . ARG B 1 175 ? 1.396 6.273 4.164 1 98.25 175 ARG B CA 1
ATOM 3909 C C . ARG B 1 175 ? 0.962 4.828 3.949 1 98.25 175 ARG B C 1
ATOM 3911 O O . ARG B 1 175 ? 1.248 4.234 2.906 1 98.25 175 ARG B O 1
ATOM 3918 N N . GLU B 1 176 ? 0.294 4.289 4.941 1 97.69 176 GLU B N 1
ATOM 3919 C CA . GLU B 1 176 ? -0.347 2.98 4.828 1 97.69 176 GLU B CA 1
ATOM 3920 C C . GLU B 1 176 ? -1.863 3.117 4.727 1 97.69 176 GLU B C 1
ATOM 3922 O O . GLU B 1 176 ? -2.465 3.951 5.406 1 97.69 176 GLU B O 1
ATOM 3927 N N . THR B 1 177 ? -2.418 2.299 3.914 1 97.75 177 THR B N 1
ATOM 3928 C CA . THR B 1 177 ? -3.865 2.223 3.756 1 97.75 177 THR B CA 1
ATOM 3929 C C . THR B 1 177 ? -4.391 0.879 4.254 1 97.75 177 THR B C 1
ATOM 3931 O O . THR B 1 177 ? -3.768 -0.16 4.031 1 97.75 177 THR B O 1
ATOM 3934 N N . TYR B 1 178 ? -5.551 0.967 4.875 1 95.94 178 TYR B N 1
ATOM 3935 C CA . TYR B 1 178 ? -6.188 -0.224 5.422 1 95.94 178 TYR B CA 1
ATOM 3936 C C . TYR B 1 178 ? -7.637 -0.327 4.957 1 95.94 178 TYR B C 1
ATOM 3938 O O . TYR B 1 178 ? -8.305 0.69 4.754 1 95.94 178 TYR B O 1
ATOM 3946 N N . ASP B 1 179 ? -8.109 -1.459 4.766 1 91.31 179 ASP B N 1
ATOM 3947 C CA . ASP B 1 179 ? -9.508 -1.804 4.539 1 91.31 179 ASP B CA 1
ATOM 3948 C C . ASP B 1 179 ? -9.992 -2.834 5.559 1 91.31 179 ASP B C 1
ATOM 3950 O O . ASP B 1 179 ? -9.633 -4.012 5.473 1 91.31 179 ASP B O 1
ATOM 3954 N N . GLU B 1 180 ? -10.812 -2.242 6.477 1 82.19 180 GLU B N 1
ATOM 3955 C CA . GLU B 1 180 ? -11.203 -3.072 7.613 1 82.19 180 GLU B CA 1
ATOM 3956 C C . GLU B 1 180 ? -9.977 -3.619 8.344 1 82.19 180 GLU B C 1
ATOM 3958 O O . GLU B 1 180 ? -9.102 -2.855 8.758 1 82.19 180 GLU B O 1
ATOM 3963 N N . THR B 1 181 ? -9.742 -4.93 8.172 1 79.06 181 THR B N 1
ATOM 3964 C CA . THR B 1 181 ? -8.625 -5.496 8.93 1 79.06 181 THR B CA 1
ATOM 3965 C C . THR B 1 181 ? -7.449 -5.805 8 1 79.06 181 THR B C 1
ATOM 3967 O O . THR B 1 181 ? -6.398 -6.258 8.453 1 79.06 181 THR B O 1
ATOM 3970 N N . GLU B 1 182 ? -7.57 -5.414 6.816 1 86.88 182 GLU B N 1
ATOM 3971 C CA . GLU B 1 182 ? -6.527 -5.77 5.859 1 86.88 182 GLU B CA 1
ATOM 3972 C C . GLU B 1 182 ? -5.59 -4.594 5.609 1 86.88 182 GLU B C 1
ATOM 3974 O O . GLU B 1 182 ? -6.039 -3.469 5.395 1 86.88 182 GLU B O 1
ATOM 3979 N N . PHE B 1 183 ? -4.363 -4.852 5.703 1 95.12 183 PHE B N 1
ATOM 3980 C CA . PHE B 1 183 ? -3.332 -3.936 5.227 1 95.12 183 PHE B CA 1
ATOM 3981 C C . PHE B 1 183 ? -3.268 -3.939 3.703 1 95.12 183 PHE B C 1
ATOM 3983 O O . PHE B 1 183 ? -2.777 -4.898 3.1 1 95.12 183 PHE B O 1
ATOM 3990 N N . VAL B 1 184 ? -3.699 -2.873 3.084 1 95.5 184 VAL B N 1
ATOM 3991 C CA . VAL B 1 184 ? -3.779 -2.783 1.63 1 95.5 184 VAL B CA 1
ATOM 3992 C C . VAL B 1 184 ? -2.389 -2.543 1.05 1 95.5 184 VAL B C 1
ATOM 3994 O O . VAL B 1 184 ? -1.998 -3.18 0.068 1 95.5 184 VAL B O 1
ATOM 3997 N N . GLY B 1 185 ? -1.71 -1.534 1.674 1 96.81 185 GLY B N 1
ATOM 3998 C CA . GLY B 1 185 ? -0.357 -1.267 1.212 1 96.81 185 GLY B CA 1
ATOM 3999 C C . GLY B 1 185 ? 0.167 0.087 1.651 1 96.81 185 GLY B C 1
ATOM 4000 O O . GLY B 1 185 ? -0.599 0.935 2.113 1 96.81 185 GLY B O 1
ATOM 4001 N N . GLY B 1 186 ? 1.44 0.182 1.487 1 97.31 186 GLY B N 1
ATOM 4002 C CA . GLY B 1 186 ? 2.121 1.428 1.804 1 97.31 186 GLY B CA 1
ATOM 4003 C C . GLY B 1 186 ? 2.645 2.15 0.577 1 97.31 186 GLY B C 1
ATOM 4004 O O . GLY B 1 186 ? 2.992 1.517 -0.422 1 97.31 186 GLY B O 1
ATOM 4005 N N . ARG B 1 187 ? 2.711 3.457 0.657 1 96.25 187 ARG B N 1
ATOM 4006 C CA . ARG B 1 187 ? 3.338 4.27 -0.38 1 96.25 187 ARG B CA 1
ATOM 4007 C C . ARG B 1 187 ? 4.191 5.375 0.231 1 96.25 187 ARG B C 1
ATOM 4009 O O . ARG B 1 187 ? 3.883 5.879 1.312 1 96.25 187 ARG B O 1
ATOM 4016 N N . VAL B 1 188 ? 5.234 5.691 -0.508 1 96 188 VAL B N 1
ATOM 4017 C CA . VAL B 1 188 ? 6.152 6.699 0.016 1 96 188 VAL B CA 1
ATOM 4018 C C . VAL B 1 188 ? 6.418 7.762 -1.049 1 96 188 VAL B C 1
ATOM 4020 O O . VAL B 1 188 ? 6.543 7.445 -2.234 1 96 188 VAL B O 1
ATOM 4023 N N . TRP B 1 189 ? 6.426 8.953 -0.678 1 95.44 189 TRP B N 1
ATOM 4024 C CA . TRP B 1 189 ? 7.176 9.977 -1.408 1 95.44 189 TRP B CA 1
ATOM 4025 C C . TRP B 1 189 ? 7.977 10.852 -0.452 1 95.44 189 TRP B C 1
ATOM 4027 O O . TRP B 1 189 ? 7.512 11.172 0.645 1 95.44 189 TRP B O 1
ATOM 4037 N N . LEU B 1 190 ? 9.156 11.133 -0.745 1 97.81 190 LEU B N 1
ATOM 4038 C CA . LEU B 1 190 ? 10.094 12.039 -0.095 1 97.81 190 LEU B CA 1
ATOM 4039 C C . LEU B 1 190 ? 10.719 12.992 -1.108 1 97.81 190 LEU B C 1
ATOM 4041 O O . LEU B 1 190 ? 10.711 12.719 -2.311 1 97.81 190 LEU B O 1
ATOM 4045 N N . VAL B 1 191 ? 11.172 14.078 -0.577 1 97.69 191 VAL B N 1
ATOM 4046 C CA . VAL B 1 191 ? 11.898 14.969 -1.471 1 97.69 191 VAL B CA 1
ATOM 4047 C C . VAL B 1 191 ? 12.969 14.188 -2.23 1 97.69 191 VAL B C 1
ATOM 4049 O O . VAL B 1 191 ? 13.758 13.453 -1.627 1 97.69 191 VAL B O 1
ATOM 4052 N N . ASP B 1 192 ? 12.836 14.258 -3.535 1 94.81 192 ASP B N 1
ATOM 4053 C CA . ASP B 1 192 ? 13.727 13.664 -4.527 1 94.81 192 ASP B CA 1
ATOM 4054 C C . ASP B 1 192 ? 13.492 12.156 -4.637 1 94.81 192 ASP B C 1
ATOM 4056 O O . ASP B 1 192 ? 14.203 11.469 -5.375 1 94.81 192 ASP B O 1
ATOM 4060 N N . LEU B 1 193 ? 12.555 11.648 -3.844 1 95.06 193 LEU B N 1
ATOM 4061 C CA . LEU B 1 193 ? 12.18 10.242 -3.914 1 95.06 193 LEU B CA 1
ATOM 4062 C C . LEU B 1 193 ? 10.664 10.094 -4.012 1 95.06 193 LEU B C 1
ATOM 4064 O O . LEU B 1 193 ? 9.953 10.258 -3.014 1 95.06 193 LEU B O 1
ATOM 4068 N N . PRO B 1 194 ? 10.156 9.727 -5.203 1 94.44 194 PRO B N 1
ATOM 4069 C CA . PRO B 1 194 ? 10.859 9.352 -6.43 1 94.44 194 PRO B CA 1
ATOM 4070 C C . PRO B 1 194 ? 11.523 10.539 -7.117 1 94.44 194 PRO B C 1
ATOM 4072 O O . PRO B 1 194 ? 11.391 11.68 -6.66 1 94.44 194 PRO B O 1
ATOM 4075 N N . GLU B 1 195 ? 12.242 10.227 -8.164 1 93.25 195 GLU B N 1
ATOM 4076 C CA . GLU B 1 195 ? 12.844 11.305 -8.938 1 93.25 195 GLU B CA 1
ATOM 4077 C C . GLU B 1 195 ? 11.812 12.367 -9.312 1 93.25 195 GLU B C 1
ATOM 4079 O O . GLU B 1 195 ? 10.703 12.031 -9.742 1 93.25 195 GLU B O 1
ATOM 4084 N N . GLY B 1 196 ? 12.102 13.617 -9.023 1 94.5 196 GLY B N 1
ATOM 4085 C CA . GLY B 1 196 ? 11.219 14.727 -9.359 1 94.5 196 GLY B CA 1
ATOM 4086 C C . GLY B 1 196 ? 10.352 15.172 -8.195 1 94.5 196 GLY B C 1
ATOM 4087 O O . GLY B 1 196 ? 9.773 16.266 -8.227 1 94.5 196 GLY B O 1
ATOM 4088 N N . ALA B 1 197 ? 10.266 14.406 -7.188 1 96.81 197 ALA B N 1
ATOM 4089 C CA . ALA B 1 197 ? 9.492 14.789 -6.004 1 96.81 197 ALA B CA 1
ATOM 4090 C C . ALA B 1 197 ? 10.148 15.969 -5.281 1 96.81 197 ALA B C 1
ATOM 4092 O O . ALA B 1 197 ? 11.383 16.062 -5.238 1 96.81 197 ALA B O 1
ATOM 4093 N N . LYS B 1 198 ? 9.312 16.844 -4.715 1 98.06 198 LYS B N 1
ATOM 4094 C CA . LYS B 1 198 ? 9.789 18.062 -4.07 1 98.06 198 LYS B CA 1
ATOM 4095 C C . LYS B 1 198 ? 9.117 18.266 -2.713 1 98.06 198 LYS B C 1
ATOM 4097 O O . LYS B 1 198 ? 7.949 17.922 -2.537 1 98.06 198 LYS B O 1
ATOM 4102 N N . ALA B 1 199 ? 9.938 18.781 -1.843 1 98.38 199 ALA B N 1
ATOM 4103 C CA . ALA B 1 199 ? 9.383 19.25 -0.58 1 98.38 199 ALA B CA 1
ATOM 4104 C C . ALA B 1 199 ? 8.555 20.516 -0.79 1 98.38 199 ALA B C 1
ATOM 4106 O O . ALA B 1 199 ? 8.594 21.125 -1.864 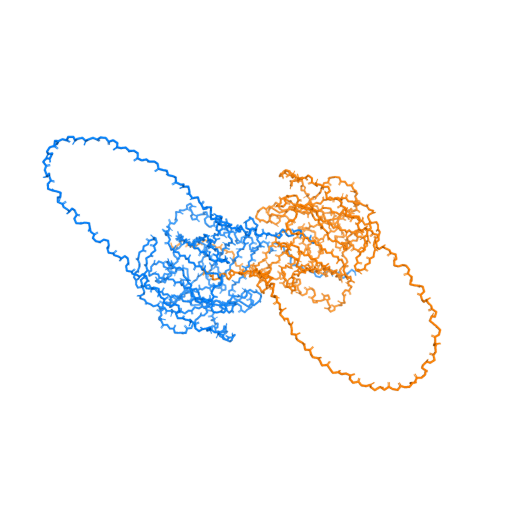1 98.38 199 ALA B O 1
ATOM 4107 N N . GLY B 1 200 ? 7.805 20.859 0.224 1 98.44 200 GLY B N 1
ATOM 4108 C CA . GLY B 1 200 ? 6.996 22.062 0.2 1 98.44 200 GLY B CA 1
ATOM 4109 C C . GLY B 1 200 ? 6.836 22.703 1.566 1 98.44 200 GLY B C 1
ATOM 4110 O O . GLY B 1 200 ? 7.41 22.219 2.549 1 98.44 200 GLY B O 1
ATOM 4111 N N . ILE B 1 201 ? 6.109 23.828 1.596 1 98.44 201 ILE B N 1
ATOM 4112 C CA . ILE B 1 201 ? 5.875 24.562 2.834 1 98.44 201 ILE B CA 1
ATOM 4113 C C . ILE B 1 201 ? 4.5 24.203 3.395 1 98.44 201 ILE B C 1
ATOM 4115 O O . ILE B 1 201 ? 3.482 24.359 2.711 1 98.44 201 ILE B O 1
ATOM 4119 N N . MET B 1 202 ? 4.473 23.75 4.594 1 98.62 202 MET B N 1
ATOM 4120 C CA . MET B 1 202 ? 3.211 23.453 5.266 1 98.62 202 MET B CA 1
ATOM 4121 C C . MET B 1 202 ? 2.676 24.688 5.98 1 98.62 202 MET B C 1
ATOM 4123 O O . MET B 1 202 ? 1.465 24.922 6.012 1 98.62 202 MET B O 1
ATOM 4127 N N . MET B 1 203 ? 3.588 25.469 6.512 1 98.81 203 MET B N 1
ATOM 4128 C CA . MET B 1 203 ? 3.234 26.719 7.191 1 98.81 203 MET B CA 1
ATOM 4129 C C . MET B 1 203 ? 4.348 27.75 7.047 1 98.81 203 MET B C 1
ATOM 4131 O O . MET B 1 203 ? 5.5 27.484 7.379 1 98.81 203 MET B O 1
ATOM 4135 N N . LYS B 1 204 ? 3.943 28.906 6.629 1 98.12 204 LYS B N 1
ATOM 4136 C CA . LYS B 1 204 ? 4.891 30 6.484 1 98.12 204 LYS B CA 1
ATOM 4137 C C . LYS B 1 204 ? 5.238 30.609 7.844 1 98.12 204 LYS B C 1
ATOM 4139 O O . LYS B 1 204 ? 4.414 30.609 8.758 1 98.12 204 LYS B O 1
ATOM 4144 N N . ALA B 1 205 ? 6.367 31.203 7.844 1 98.38 205 ALA B N 1
ATOM 4145 C CA . ALA B 1 205 ? 6.805 31.922 9.047 1 98.38 205 ALA B CA 1
ATOM 4146 C C . ALA B 1 205 ? 5.875 33.094 9.359 1 98.38 205 ALA B C 1
ATOM 4148 O O . ALA B 1 205 ? 5.574 33.344 10.523 1 98.38 205 ALA B O 1
ATOM 4149 N N . HIS B 1 206 ? 5.504 33.75 8.297 1 96.88 206 HIS B N 1
ATOM 4150 C CA . HIS B 1 206 ? 4.621 34.906 8.406 1 96.88 206 HIS B CA 1
ATOM 4151 C C . HIS B 1 206 ? 3.506 34.875 7.367 1 96.88 206 HIS B C 1
ATOM 4153 O O . HIS B 1 206 ? 3.533 35.594 6.375 1 96.88 206 HIS B O 1
ATOM 4159 N N . PRO B 1 207 ? 2.51 34.031 7.699 1 97.12 207 PRO B N 1
ATOM 4160 C CA . PRO B 1 207 ? 1.425 33.938 6.723 1 97.12 207 PRO B CA 1
ATOM 4161 C C . PRO B 1 207 ? 0.591 35.219 6.621 1 97.12 207 PRO B C 1
ATOM 4163 O O . PRO B 1 207 ? 0.158 35.75 7.645 1 97.12 207 PRO B O 1
ATOM 4166 N N . GLU B 1 208 ? 0.427 35.688 5.41 1 94.94 208 GLU B N 1
ATOM 4167 C CA . GLU B 1 208 ? -0.414 36.844 5.086 1 94.94 208 GLU B CA 1
ATOM 4168 C C . GLU B 1 208 ? -1.427 36.5 4 1 94.94 208 GLU B C 1
ATOM 4170 O O . GLU B 1 208 ? -1.15 35.656 3.125 1 94.94 208 GLU B O 1
ATOM 4175 N N . GLN B 1 209 ? -2.508 37.094 4.238 1 91.19 209 GLN B N 1
ATOM 4176 C CA . GLN B 1 209 ? -3.512 36.844 3.213 1 91.19 209 GLN B CA 1
ATOM 4177 C C . GLN B 1 209 ? -2.994 37.219 1.831 1 91.19 209 GLN B C 1
ATOM 4179 O O . GLN B 1 209 ? -2.482 38.312 1.644 1 91.19 209 GLN B O 1
ATOM 4184 N N . ASP B 1 210 ? -3.025 36.219 1.018 1 82.56 210 ASP B N 1
ATOM 4185 C CA . ASP B 1 210 ? -2.525 36.406 -0.345 1 82.56 210 ASP B CA 1
ATOM 4186 C C . ASP B 1 210 ? -3.26 35.469 -1.31 1 82.56 210 ASP B C 1
ATOM 4188 O O . ASP B 1 210 ? -3.701 34.375 -0.921 1 82.56 210 ASP B O 1
ATOM 4192 N N . SER B 1 211 ? -3.457 35.969 -2.551 1 82.94 211 SER B N 1
ATOM 4193 C CA . SER B 1 211 ? -4.102 35.156 -3.561 1 82.94 211 SER B CA 1
ATOM 4194 C C . SER B 1 211 ? -3.127 34.125 -4.137 1 82.94 211 SER B C 1
ATOM 4196 O O . SER B 1 211 ? -3.543 33.125 -4.742 1 82.94 211 SER B O 1
ATOM 4198 N N . SER B 1 212 ? -1.916 34.406 -3.891 1 89.75 212 SER B N 1
ATOM 4199 C CA . SER B 1 212 ? -0.93 33.469 -4.426 1 89.75 212 SER B CA 1
ATOM 4200 C C . SER B 1 212 ? -0.859 32.188 -3.59 1 89.75 212 SER B C 1
ATOM 4202 O O . SER B 1 212 ? -0.981 32.25 -2.363 1 89.75 212 SER B O 1
ATOM 4204 N N . ASP B 1 213 ? -0.696 31.094 -4.309 1 93.94 213 ASP B N 1
ATOM 4205 C CA . ASP B 1 213 ? -0.593 29.828 -3.607 1 93.94 213 ASP B CA 1
ATOM 4206 C C . ASP B 1 213 ? 0.857 29.344 -3.541 1 93.94 213 ASP B C 1
ATOM 4208 O O . ASP B 1 213 ? 1.76 30.016 -4.039 1 93.94 213 ASP B O 1
ATOM 4212 N N . TYR B 1 214 ? 1.125 28.375 -2.811 1 95.19 214 TYR B N 1
ATOM 4213 C CA . TYR B 1 214 ? 2.424 27.719 -2.668 1 95.19 214 TYR B CA 1
ATOM 4214 C C . TYR B 1 214 ? 2.271 26.203 -2.562 1 95.19 214 TYR B C 1
ATOM 4216 O O . TYR B 1 214 ? 1.214 25.703 -2.166 1 95.19 214 TYR B O 1
ATOM 4224 N N . SER B 1 215 ? 3.344 25.469 -2.988 1 97.5 215 SER B N 1
ATOM 4225 C CA . SER B 1 215 ? 3.338 24.016 -2.934 1 97.5 215 SER B CA 1
ATOM 4226 C C . SER B 1 215 ? 3.57 23.516 -1.512 1 97.5 215 SER B C 1
ATOM 4228 O O . SER B 1 215 ? 4.434 24.031 -0.8 1 97.5 215 SER B O 1
ATOM 4230 N N . GLN B 1 216 ? 2.809 22.516 -1.118 1 97.94 216 GLN B N 1
ATOM 4231 C CA . GLN B 1 216 ? 3.037 21.828 0.148 1 97.94 216 GLN B CA 1
ATOM 4232 C C . GLN B 1 216 ? 3.832 20.547 -0.061 1 97.94 216 GLN B C 1
ATOM 4234 O O . GLN B 1 216 ? 4.023 19.766 0.877 1 97.94 216 GLN B O 1
ATOM 4239 N N . GLY B 1 217 ? 4.305 20.328 -1.271 1 97.31 217 GLY B N 1
ATOM 4240 C CA . GLY B 1 217 ? 5 19.156 -1.756 1 97.31 217 GLY B CA 1
ATOM 4241 C C . GLY B 1 217 ? 4.562 18.734 -3.146 1 97.31 217 GLY B C 1
ATOM 4242 O O . GLY B 1 217 ? 3.578 19.25 -3.678 1 97.31 217 GLY B O 1
ATOM 4243 N N . TYR B 1 218 ? 5.328 17.859 -3.674 1 96.62 218 TYR B N 1
ATOM 4244 C CA . TYR B 1 218 ? 5.02 17.375 -5.016 1 96.62 218 TYR B CA 1
ATOM 4245 C C . TYR B 1 218 ? 5.613 15.992 -5.242 1 96.62 218 TYR B C 1
ATOM 4247 O O . TYR B 1 218 ? 6.754 15.734 -4.859 1 96.62 218 TYR B O 1
ATOM 4255 N N . ALA B 1 219 ? 4.855 15.133 -5.781 1 94.88 219 ALA B N 1
ATOM 4256 C CA . ALA B 1 219 ? 5.332 13.867 -6.324 1 94.88 219 ALA B CA 1
ATOM 4257 C C . ALA B 1 219 ? 4.641 13.539 -7.645 1 94.88 219 ALA B C 1
ATOM 4259 O O . ALA B 1 219 ? 3.414 13.625 -7.746 1 94.88 219 ALA B O 1
ATOM 4260 N N . PRO B 1 220 ? 5.363 13.18 -8.688 1 92.25 220 PRO B N 1
ATOM 4261 C CA . PRO B 1 220 ? 4.762 12.859 -9.984 1 92.25 220 PRO B CA 1
ATOM 4262 C C . PRO B 1 220 ? 4.031 11.516 -9.977 1 92.25 220 PRO B C 1
ATOM 4264 O O . PRO B 1 220 ? 4.016 10.828 -8.961 1 92.25 220 PRO B O 1
ATOM 4267 N N . ALA B 1 221 ? 3.365 11.258 -11.055 1 89.5 221 ALA B N 1
ATOM 4268 C CA . ALA B 1 221 ? 2.736 9.953 -11.242 1 89.5 221 ALA B CA 1
ATOM 4269 C C . ALA B 1 221 ? 3.738 8.828 -11.023 1 89.5 221 ALA B C 1
ATOM 4271 O O . ALA B 1 221 ? 4.91 8.945 -11.383 1 89.5 221 ALA B O 1
ATOM 4272 N N . PRO B 1 222 ? 3.301 7.727 -10.453 1 90.38 222 PRO B N 1
ATOM 4273 C CA . PRO B 1 222 ? 1.904 7.426 -10.133 1 90.38 222 PRO B CA 1
ATOM 4274 C C . PRO B 1 222 ? 1.517 7.875 -8.727 1 90.38 222 PRO B C 1
ATOM 4276 O O . PRO B 1 222 ? 0.417 7.566 -8.25 1 90.38 222 PRO B O 1
ATOM 4279 N N . PHE B 1 223 ? 2.32 8.578 -8.039 1 90.19 223 PHE B N 1
ATOM 4280 C CA . PHE B 1 223 ? 2.059 9 -6.668 1 90.19 223 PHE B CA 1
ATOM 4281 C C . PHE B 1 223 ? 1.051 10.148 -6.641 1 90.19 223 PHE B C 1
ATOM 4283 O O . PHE B 1 223 ? 0.218 10.227 -5.734 1 90.19 223 PHE B O 1
ATOM 4290 N N . ASN B 1 224 ? 1.188 11.055 -7.57 1 90 224 ASN B N 1
ATOM 4291 C CA . ASN B 1 224 ? 0.244 12.148 -7.777 1 90 224 ASN B CA 1
ATOM 4292 C C . ASN B 1 224 ? 0.001 12.93 -6.488 1 90 224 ASN B C 1
ATOM 4294 O O . ASN B 1 224 ? -1.134 13.023 -6.02 1 90 224 ASN B O 1
ATOM 4298 N N . TRP B 1 225 ? 0.949 13.469 -5.922 1 92.81 225 TRP B N 1
ATOM 4299 C CA . TRP B 1 225 ? 0.863 14.383 -4.785 1 92.81 225 TRP B CA 1
ATOM 4300 C C . TRP B 1 225 ? 1.131 15.82 -5.219 1 92.81 225 TRP B C 1
ATOM 4302 O O . TRP B 1 225 ? 2.268 16.172 -5.535 1 92.81 225 TRP B O 1
ATOM 4312 N N . THR B 1 226 ? 0.083 16.641 -5.23 1 95.31 226 THR B N 1
ATOM 4313 C 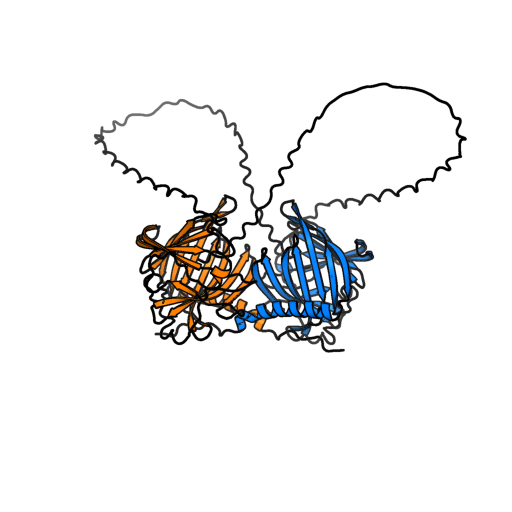CA . THR B 1 226 ? 0.226 17.969 -5.809 1 95.31 226 THR B CA 1
ATOM 4314 C C . THR B 1 226 ? -0.387 19.031 -4.895 1 95.31 226 THR B C 1
ATOM 4316 O O . THR B 1 226 ? -0.842 20.062 -5.363 1 95.31 226 THR B O 1
ATOM 4319 N N . ASP B 1 227 ? -0.404 18.781 -3.652 1 95.81 227 ASP B N 1
ATOM 4320 C CA . ASP B 1 227 ? -1.098 19.641 -2.711 1 95.81 227 ASP B CA 1
ATOM 4321 C C . ASP B 1 227 ? -0.493 21.047 -2.715 1 95.81 227 ASP B C 1
ATOM 4323 O O . ASP B 1 227 ? 0.73 21.203 -2.691 1 95.81 227 ASP B O 1
ATOM 4327 N N . ARG B 1 228 ? -1.367 22 -2.666 1 96.81 228 ARG B N 1
ATOM 4328 C CA . ARG B 1 228 ? -1.039 23.422 -2.58 1 96.81 228 ARG B CA 1
ATOM 4329 C C . ARG B 1 228 ? -1.897 24.109 -1.531 1 96.81 228 ARG B C 1
ATOM 4331 O O . ARG B 1 228 ? -2.936 23.594 -1.12 1 96.81 228 ARG B O 1
ATOM 4338 N N . ALA B 1 229 ? -1.393 25.25 -1.197 1 96.56 229 ALA B N 1
ATOM 4339 C CA . ALA B 1 229 ? -2.111 26.016 -0.176 1 96.56 229 ALA B CA 1
ATOM 4340 C C . ALA B 1 229 ? -2.055 27.516 -0.464 1 96.56 229 ALA B C 1
ATOM 4342 O O . ALA B 1 229 ? -1.173 27.984 -1.188 1 96.56 229 ALA B O 1
ATOM 4343 N N . ARG B 1 230 ? -2.988 28.219 0.088 1 95.75 230 ARG B N 1
ATOM 4344 C CA . ARG B 1 230 ? -2.955 29.672 0.152 1 95.75 230 ARG B CA 1
ATOM 4345 C C . ARG B 1 230 ? -3.641 30.188 1.416 1 95.75 230 ARG B C 1
ATOM 4347 O O . ARG B 1 230 ? -4.5 29.5 1.978 1 95.75 230 ARG B O 1
ATOM 4354 N N . VAL B 1 231 ? -3.176 31.344 1.85 1 97.81 231 VAL B N 1
ATOM 4355 C CA . VAL B 1 231 ? -3.82 31.984 2.984 1 97.81 231 VAL B CA 1
ATOM 4356 C C . VAL B 1 231 ? -5.16 32.562 2.551 1 97.81 231 VAL B C 1
ATOM 4358 O O . VAL B 1 231 ? -5.207 33.594 1.868 1 97.81 231 VAL B O 1
ATOM 4361 N N . TYR B 1 232 ? -6.184 32 3.039 1 97.38 232 TYR B N 1
ATOM 4362 C CA . TYR B 1 232 ? -7.531 32.312 2.566 1 97.38 232 TYR B CA 1
ATOM 4363 C C . TYR B 1 232 ? -8.156 33.438 3.387 1 97.38 232 TYR B C 1
ATOM 4365 O O . TYR B 1 232 ? -8.719 34.375 2.83 1 97.38 232 TYR B O 1
ATOM 4373 N N . GLU B 1 233 ? -8.117 33.312 4.688 1 97.38 233 GLU B N 1
ATOM 4374 C CA . GLU B 1 233 ? -8.625 34.344 5.602 1 97.38 233 GLU B CA 1
ATOM 4375 C C . GLU B 1 233 ? -7.711 34.5 6.812 1 97.38 233 GLU B C 1
ATOM 4377 O O . GLU B 1 233 ? -6.996 33.562 7.184 1 97.38 233 GLU B O 1
ATOM 4382 N N . VAL B 1 234 ? -7.777 35.656 7.363 1 97.69 234 VAL B N 1
ATOM 4383 C CA . VAL B 1 234 ? -7.062 35.938 8.602 1 97.69 234 VAL B CA 1
ATOM 4384 C C . VAL B 1 234 ? -8 36.625 9.594 1 97.69 234 VAL B C 1
ATOM 4386 O O . VAL B 1 234 ? -9.031 37.156 9.211 1 97.69 234 VAL B O 1
ATOM 4389 N N . GLY B 1 235 ? -7.648 36.469 10.875 1 97.5 235 GLY B N 1
ATOM 4390 C CA . GLY B 1 235 ? -8.375 37.188 11.906 1 97.5 235 GLY B CA 1
ATOM 4391 C C . GLY B 1 235 ? -9.758 36.625 12.172 1 97.5 235 GLY B C 1
ATOM 4392 O O . GLY B 1 235 ? -10.656 37.344 12.602 1 97.5 235 GLY B O 1
ATOM 4393 N N . GLN B 1 236 ? -9.922 35.438 11.867 1 98.06 236 GLN B N 1
ATOM 4394 C CA . GLN B 1 236 ? -11.219 34.781 12.086 1 98.06 236 GLN B CA 1
ATOM 4395 C C . GLN B 1 236 ? -11.367 34.344 13.539 1 98.06 236 GLN B C 1
ATOM 4397 O O . GLN B 1 236 ? -10.445 34.5 14.344 1 98.06 236 GLN B O 1
ATOM 4402 N N . GLN B 1 237 ? -12.609 33.875 13.875 1 98.62 237 GLN B N 1
ATOM 4403 C CA . GLN B 1 237 ? -12.898 33.281 15.172 1 98.62 237 GLN B CA 1
ATOM 4404 C C . GLN B 1 237 ? -13.57 31.906 15.008 1 98.62 237 GLN B C 1
ATOM 4406 O O . GLN B 1 237 ? -14.305 31.688 14.039 1 98.62 237 GLN B O 1
ATOM 4411 N N . THR B 1 238 ? -13.25 31.062 15.891 1 98.56 238 THR B N 1
ATOM 4412 C CA . THR B 1 238 ? -13.93 29.781 15.891 1 98.56 238 THR B CA 1
ATOM 4413 C C . THR B 1 238 ? -13.938 29.172 17.281 1 98.56 238 THR B C 1
ATOM 4415 O O . THR B 1 238 ? -13.047 29.438 18.094 1 98.56 238 THR B O 1
ATOM 4418 N N . CYS B 1 239 ? -15.039 28.375 17.578 1 98.81 239 CYS B N 1
ATOM 4419 C CA . CYS B 1 239 ? -15.125 27.594 18.812 1 98.81 239 CYS B CA 1
ATOM 4420 C C . CYS B 1 239 ? -15.242 26.109 18.5 1 98.81 239 CYS B C 1
ATOM 4422 O O . CYS B 1 239 ? -16.047 25.703 17.656 1 98.81 239 CYS B O 1
ATOM 4424 N N . VAL B 1 240 ? -14.391 25.344 19.094 1 98.88 240 VAL B N 1
ATOM 4425 C CA . VAL B 1 240 ? -14.43 23.891 19.016 1 98.88 240 VAL B CA 1
ATOM 4426 C C . VAL B 1 240 ? -14.492 23.297 20.422 1 98.88 240 VAL B C 1
ATOM 4428 O O . VAL B 1 240 ? -14.359 24.016 21.422 1 98.88 240 VAL B O 1
ATOM 4431 N N . PRO B 1 241 ? -14.688 21.969 20.531 1 98.81 241 PRO B N 1
ATOM 4432 C CA . PRO B 1 241 ? -14.812 21.391 21.859 1 98.81 241 PRO B CA 1
ATOM 4433 C C . PRO B 1 241 ? -13.602 21.688 22.75 1 98.81 241 PRO B C 1
ATOM 4435 O O . PRO B 1 241 ? -13.75 21.844 23.969 1 98.81 241 PRO B O 1
ATOM 4438 N N . TYR B 1 242 ? -12.484 21.828 22.281 1 98.81 242 TYR B N 1
ATOM 4439 C CA . TYR B 1 242 ? -11.266 22.047 23.047 1 98.81 242 TYR B CA 1
ATOM 4440 C C . TYR B 1 242 ? -11.227 23.453 23.609 1 98.81 242 TYR B C 1
ATOM 4442 O O . TYR B 1 242 ? -10.781 23.672 24.75 1 98.81 242 TYR B O 1
ATOM 4450 N N . ASP B 1 243 ? -11.625 24.438 22.828 1 98.62 243 ASP B N 1
ATOM 4451 C CA . ASP B 1 243 ? -11.547 25.828 23.25 1 98.62 243 ASP B CA 1
ATOM 4452 C C . ASP B 1 243 ? -12.148 26.75 22.203 1 98.62 243 ASP B C 1
ATOM 4454 O O . ASP B 1 243 ? -12.641 26.297 21.172 1 98.62 243 ASP B O 1
ATOM 4458 N N . CYS B 1 244 ? -12.164 28.031 22.484 1 98.81 244 CYS B N 1
ATOM 4459 C CA . CYS B 1 244 ? -12.484 29.078 21.531 1 98.81 244 CYS B CA 1
ATOM 4460 C C . CYS B 1 244 ? -11.25 29.906 21.188 1 98.81 244 CYS B C 1
ATOM 4462 O O . CYS B 1 244 ? -10.422 30.188 22.062 1 98.81 244 CYS B O 1
ATOM 4464 N N . PHE B 1 245 ? -11.203 30.312 19.969 1 98.75 245 PHE B N 1
ATOM 4465 C CA . PHE B 1 245 ? -9.992 30.984 19.516 1 98.75 245 PHE B CA 1
ATOM 4466 C C . PHE B 1 245 ? -10.336 32.25 18.719 1 98.75 245 PHE B C 1
ATOM 4468 O O . PHE B 1 245 ? -11.297 32.25 17.938 1 98.75 245 PHE B O 1
ATOM 4475 N N . ASP B 1 246 ? -9.516 33.219 18.984 1 98.06 246 ASP B N 1
ATOM 4476 C CA . ASP B 1 246 ? -9.531 34.438 18.188 1 98.06 246 ASP B CA 1
ATOM 4477 C C . ASP B 1 246 ? -8.297 34.531 17.297 1 98.06 246 ASP B C 1
ATOM 4479 O O . ASP B 1 246 ? -7.371 33.719 17.422 1 98.06 246 ASP B O 1
ATOM 4483 N N . ASN B 1 247 ? -8.383 35.406 16.266 1 97.75 247 ASN B N 1
ATOM 4484 C CA . ASN B 1 247 ? -7.27 35.625 15.359 1 97.75 247 ASN B CA 1
ATOM 4485 C C . ASN B 1 247 ? -6.859 34.344 14.641 1 97.75 247 ASN B C 1
ATOM 4487 O O . ASN B 1 247 ? -5.676 34.031 14.578 1 97.75 247 ASN B O 1
ATOM 4491 N N . VAL B 1 248 ? -7.863 33.656 14.242 1 98.62 248 VAL B N 1
ATOM 4492 C CA . VAL B 1 248 ? -7.664 32.375 13.57 1 98.62 248 VAL B CA 1
ATOM 4493 C C . VAL B 1 248 ? -7.27 32.625 12.109 1 98.62 248 VAL B C 1
ATOM 4495 O O . VAL B 1 248 ? -7.84 33.469 11.438 1 98.62 248 VAL B O 1
ATOM 4498 N N . LEU B 1 249 ? -6.219 31.844 11.68 1 98.5 249 LEU B N 1
ATOM 4499 C CA . LEU B 1 249 ? -5.762 31.812 10.289 1 98.5 249 LEU B CA 1
ATOM 4500 C C . LEU B 1 249 ? -6.434 30.672 9.531 1 98.5 249 LEU B C 1
ATOM 4502 O O . LEU B 1 249 ? -6.461 29.531 10 1 98.5 249 LEU B O 1
ATOM 4506 N N . VAL B 1 250 ? -7.047 30.953 8.344 1 98.56 250 VAL B N 1
ATOM 4507 C CA . VAL B 1 250 ? -7.66 29.906 7.531 1 98.56 250 VAL B CA 1
ATOM 4508 C C . VAL B 1 250 ? -6.828 29.688 6.27 1 98.56 250 VAL B C 1
ATOM 4510 O O . VAL B 1 250 ? -6.664 30.594 5.453 1 98.56 250 VAL B O 1
ATOM 4513 N N . ILE B 1 251 ? -6.309 28.5 6.113 1 98.44 251 ILE B N 1
ATOM 4514 C CA . ILE B 1 251 ? -5.57 28.078 4.93 1 98.44 251 ILE B CA 1
ATOM 4515 C C . ILE B 1 251 ? -6.48 27.234 4.031 1 98.44 251 ILE B C 1
ATOM 4517 O O . ILE B 1 251 ? -7.176 26.344 4.504 1 98.44 251 ILE B O 1
ATOM 4521 N N . GLU B 1 252 ? -6.52 27.578 2.781 1 97.31 252 GLU B N 1
ATOM 4522 C CA . GLU B 1 252 ? -7.199 26.781 1.769 1 97.31 252 GLU B CA 1
ATOM 4523 C C . GLU B 1 252 ? -6.227 25.844 1.05 1 97.31 252 GLU B C 1
ATOM 4525 O O . GLU B 1 252 ? -5.191 26.297 0.545 1 97.31 252 GLU B O 1
ATOM 4530 N N . GLU B 1 253 ? -6.547 24.594 1.077 1 96.94 253 GLU B N 1
ATOM 4531 C CA . GLU B 1 253 ? -5.715 23.578 0.429 1 96.94 253 GLU B CA 1
ATOM 4532 C C . GLU B 1 253 ? -6.457 22.922 -0.728 1 96.94 253 GLU B C 1
ATOM 4534 O O . GLU B 1 253 ? -7.664 22.688 -0.646 1 96.94 253 GLU B O 1
ATOM 4539 N N . TYR B 1 254 ? -5.699 22.641 -1.779 1 95 254 TYR B N 1
ATOM 4540 C CA . TYR B 1 254 ? -6.273 21.984 -2.955 1 95 254 TYR B CA 1
ATOM 4541 C C . TYR B 1 254 ? -5.203 21.25 -3.744 1 95 254 TYR B C 1
ATOM 4543 O O . TYR B 1 254 ? -4.02 21.297 -3.395 1 95 254 TYR B O 1
ATOM 4551 N N . ASN B 1 255 ? -5.621 20.453 -4.699 1 93.81 255 ASN B N 1
ATOM 4552 C CA . ASN B 1 255 ? -4.688 19.672 -5.512 1 93.81 255 ASN B CA 1
ATOM 4553 C C . ASN B 1 255 ? -5.172 19.547 -6.953 1 93.81 255 ASN B C 1
ATOM 4555 O O . ASN B 1 255 ? -6.289 19.953 -7.277 1 93.81 255 ASN B O 1
ATOM 4559 N N . GLN B 1 256 ? -4.309 19.047 -7.824 1 90.88 256 GLN B N 1
ATOM 4560 C CA . GLN B 1 256 ? -4.59 18.906 -9.25 1 90.88 256 GLN B CA 1
ATOM 4561 C C . GLN B 1 256 ? -5.59 17.781 -9.508 1 90.88 256 GLN B C 1
ATOM 4563 O O . GLN B 1 256 ? -6.387 17.859 -10.445 1 90.88 256 GLN B O 1
ATOM 4568 N N . GLU B 1 257 ? -5.637 16.781 -8.695 1 87.94 257 GLU B N 1
ATOM 4569 C CA . GLU B 1 257 ? -6.402 15.562 -8.906 1 87.94 257 GLU B CA 1
ATOM 4570 C C . GLU B 1 257 ? -7.883 15.789 -8.617 1 87.94 257 GLU B C 1
ATOM 4572 O O . GLU B 1 257 ? -8.734 15.031 -9.094 1 87.94 257 GLU B O 1
ATOM 4577 N N . GLU B 1 258 ? -8.148 16.766 -7.828 1 89 258 GLU B N 1
ATOM 4578 C CA . GLU B 1 258 ? -9.523 17.078 -7.461 1 89 258 GLU B CA 1
ATOM 4579 C C . GLU B 1 258 ? -9.844 18.547 -7.73 1 89 258 GLU B C 1
ATOM 4581 O O . GLU B 1 258 ? -10.109 19.312 -6.801 1 89 258 GLU B O 1
ATOM 4586 N N . PRO B 1 259 ? -10.07 18.844 -8.93 1 89.38 259 PRO B N 1
ATOM 4587 C CA . PRO B 1 259 ? -10.312 20.25 -9.273 1 89.38 259 PRO B CA 1
ATOM 4588 C C . PRO B 1 259 ? -11.602 20.797 -8.656 1 89.38 259 PRO B C 1
ATOM 4590 O O . PRO B 1 259 ? -12.633 20.125 -8.688 1 89.38 259 PRO B O 1
ATOM 4593 N N . GLY B 1 260 ? -11.469 21.938 -8.008 1 92 260 GLY B N 1
ATOM 4594 C CA . GLY B 1 260 ? -12.633 22.625 -7.457 1 92 260 GLY B CA 1
ATOM 4595 C C . GLY B 1 260 ? -12.922 22.234 -6.02 1 92 260 GLY B C 1
ATOM 4596 O O . GLY B 1 260 ? -13.781 22.828 -5.367 1 92 260 GLY B O 1
ATOM 4597 N N . ALA B 1 261 ? -12.242 21.203 -5.594 1 94.06 261 ALA B N 1
ATOM 4598 C CA . ALA B 1 261 ? -12.383 20.812 -4.195 1 94.06 261 ALA B CA 1
ATOM 4599 C C . ALA B 1 261 ? -11.352 21.531 -3.318 1 94.06 261 ALA B C 1
ATOM 4601 O O . ALA B 1 261 ? -10.156 21.531 -3.627 1 94.06 261 ALA B O 1
ATOM 4602 N N . PHE B 1 262 ? -11.852 22.141 -2.191 1 96.12 262 PHE B N 1
ATOM 4603 C CA . PHE B 1 262 ? -10.969 22.859 -1.283 1 96.12 262 PHE B CA 1
ATOM 4604 C C . PHE B 1 262 ? -11.172 22.406 0.154 1 96.12 262 PHE B C 1
ATOM 4606 O O . PHE B 1 262 ? -12.305 22.297 0.621 1 96.12 262 PHE B O 1
ATOM 4613 N N . GLN B 1 263 ? -10.102 22.125 0.775 1 97.62 263 GLN B N 1
ATOM 4614 C CA . GLN B 1 263 ? -10.117 21.891 2.217 1 97.62 263 GLN B CA 1
ATOM 4615 C C . GLN B 1 263 ? -9.688 23.141 2.979 1 97.62 263 GLN B C 1
ATOM 4617 O O . GLN B 1 263 ? -8.742 23.828 2.576 1 97.62 263 GLN B O 1
ATOM 4622 N N . LEU B 1 264 ? -10.43 23.438 4.016 1 98.25 264 LEU B N 1
ATOM 4623 C CA . LEU B 1 264 ? -10.109 24.594 4.859 1 98.25 264 LEU B CA 1
ATOM 4624 C C . LEU B 1 264 ? -9.531 24.141 6.195 1 98.25 264 LEU B C 1
ATOM 4626 O O . LEU B 1 264 ? -10.164 23.375 6.926 1 98.25 264 LEU B O 1
ATOM 4630 N N . LYS B 1 265 ? -8.375 24.641 6.496 1 98.81 265 LYS B N 1
ATOM 4631 C CA . LYS B 1 265 ? -7.75 24.375 7.785 1 98.81 265 LYS B CA 1
ATOM 4632 C C . LYS B 1 265 ? -7.668 25.641 8.633 1 98.81 265 LYS B C 1
ATOM 4634 O O . LYS B 1 265 ? -7.117 26.641 8.195 1 98.81 265 LYS B O 1
ATOM 4639 N N . TYR B 1 266 ? -8.219 25.547 9.789 1 98.88 266 TYR B N 1
ATOM 4640 C CA . TYR B 1 266 ? -8.211 26.656 10.742 1 98.88 266 TYR B CA 1
ATOM 4641 C C . TYR B 1 266 ? -7.066 26.5 11.742 1 98.88 266 TYR B C 1
ATOM 4643 O O . TYR B 1 266 ? -6.996 25.5 12.461 1 98.88 266 TYR B O 1
ATOM 4651 N N . TYR B 1 267 ? -6.242 27.5 11.758 1 98.88 267 TYR B N 1
ATOM 4652 C CA . TYR B 1 267 ? -5.07 27.469 12.625 1 98.88 267 TYR B CA 1
ATOM 4653 C C . TYR B 1 267 ? -5.199 28.484 13.75 1 98.88 267 TYR B C 1
ATOM 4655 O O . TYR B 1 267 ? -5.48 29.656 13.508 1 98.88 267 TYR B O 1
ATOM 4663 N N . ALA B 1 268 ? -4.941 28.047 14.961 1 98.81 268 ALA B N 1
ATOM 4664 C CA . ALA B 1 268 ? -4.832 28.938 16.125 1 98.81 268 ALA B CA 1
ATOM 4665 C C . ALA B 1 268 ? -3.383 29.062 16.578 1 98.81 268 ALA B C 1
ATOM 4667 O O . ALA B 1 268 ? -2.652 28.078 16.641 1 98.81 268 ALA B O 1
ATOM 4668 N N . GLN B 1 269 ? -3.006 30.266 16.875 1 98.25 269 GLN B N 1
ATOM 4669 C CA . GLN B 1 269 ? -1.644 30.5 17.344 1 98.25 269 GLN B CA 1
ATOM 4670 C C . GLN B 1 269 ? -1.35 29.688 18.594 1 98.25 269 GLN B C 1
ATOM 4672 O O . GLN B 1 269 ? -2.156 29.672 19.531 1 98.25 269 GLN B O 1
ATOM 4677 N N . GLY B 1 270 ? -0.187 29.062 18.562 1 98.06 270 GLY B N 1
ATOM 4678 C CA . GLY B 1 270 ? 0.267 28.297 19.703 1 98.06 270 GLY B CA 1
ATOM 4679 C C . GLY B 1 270 ? -0.283 26.875 19.734 1 98.06 270 GLY B C 1
ATOM 4680 O O . GLY B 1 270 ? 0.152 26.047 20.547 1 98.06 270 GLY B O 1
ATOM 4681 N N . VAL B 1 271 ? -1.206 26.562 18.859 1 98.62 271 VAL B N 1
ATOM 4682 C CA . VAL B 1 271 ? -1.849 25.25 18.875 1 98.62 271 VAL B CA 1
ATOM 4683 C C . VAL B 1 271 ? -1.635 24.547 17.531 1 98.62 271 VAL B C 1
ATOM 4685 O O . VAL B 1 271 ? -1.154 23.406 17.484 1 98.62 271 VAL B O 1
ATOM 4688 N N . GLY B 1 272 ? -1.931 25.141 16.484 1 98.81 272 GLY B N 1
ATOM 4689 C CA . GLY B 1 272 ? -1.972 24.516 15.164 1 98.81 272 GLY B CA 1
ATOM 4690 C C . GLY B 1 272 ? -3.375 24.422 14.602 1 98.81 272 GLY B C 1
ATOM 4691 O O . GLY B 1 272 ? -4.18 25.344 14.742 1 98.81 272 GLY B O 1
ATOM 4692 N N . VAL B 1 273 ? -3.646 23.391 13.914 1 98.94 273 VAL B N 1
ATOM 4693 C CA . VAL B 1 273 ? -4.961 23.172 13.32 1 98.94 273 VAL B CA 1
ATOM 4694 C C . VAL B 1 273 ? -5.992 22.922 14.422 1 98.94 273 VAL B C 1
ATOM 4696 O O . VAL B 1 273 ? -5.785 22.094 15.305 1 98.94 273 VAL B O 1
ATOM 4699 N N . VAL B 1 274 ? -7.145 23.641 14.344 1 98.94 274 VAL B N 1
ATOM 4700 C CA . VAL B 1 274 ? -8.164 23.438 15.375 1 98.94 274 VAL B CA 1
ATOM 4701 C C . VAL B 1 274 ? -9.484 23.016 14.719 1 98.94 274 VAL B C 1
ATOM 4703 O O . VAL B 1 274 ? -10.391 22.531 15.391 1 98.94 274 VAL B O 1
ATOM 4706 N N . ARG B 1 275 ? -9.602 23.203 13.469 1 98.88 275 ARG B N 1
ATOM 4707 C CA . ARG B 1 275 ? -10.789 22.859 12.703 1 98.88 275 ARG B CA 1
ATOM 4708 C C . ARG B 1 275 ? -10.445 22.578 11.242 1 98.88 275 ARG B C 1
ATOM 4710 O O . ARG B 1 275 ? -9.555 23.219 10.68 1 98.88 275 ARG B O 1
ATOM 4717 N N . VAL B 1 276 ? -11.109 21.609 10.664 1 98.75 276 VAL B N 1
ATOM 4718 C CA . VAL B 1 276 ? -11.055 21.344 9.227 1 98.75 276 VAL B CA 1
ATOM 4719 C C . VAL B 1 276 ? -12.453 21.469 8.625 1 98.75 276 VAL B C 1
ATOM 4721 O O . VAL B 1 276 ? -13.422 20.953 9.188 1 98.75 276 VAL B O 1
ATOM 4724 N N . GLY B 1 277 ? -12.555 22.203 7.602 1 98.12 277 GLY B N 1
ATOM 4725 C CA . GLY B 1 277 ? -13.773 22.328 6.812 1 98.12 277 GLY B CA 1
ATOM 4726 C C . GLY B 1 277 ? -13.531 22.172 5.32 1 98.12 277 GLY B C 1
ATOM 4727 O O . GLY B 1 277 ? -12.492 21.656 4.902 1 98.12 277 GLY B O 1
ATOM 4728 N N . TRP B 1 278 ? -14.562 22.562 4.539 1 96.5 278 TRP B N 1
ATOM 4729 C CA . TRP B 1 278 ? -14.461 22.391 3.094 1 96.5 278 TRP B CA 1
ATOM 4730 C C . TRP B 1 278 ? -15.266 23.469 2.363 1 96.5 278 TRP B C 1
ATOM 4732 O O . TRP B 1 278 ? -16.109 24.141 2.965 1 96.5 278 TRP B O 1
ATOM 4742 N N . ARG B 1 279 ? -14.922 23.641 1.14 1 94.88 279 ARG B N 1
ATOM 4743 C CA . ARG B 1 279 ? -15.719 24.438 0.219 1 94.88 279 ARG B CA 1
ATOM 4744 C C . ARG B 1 279 ? -15.602 23.906 -1.207 1 94.88 279 ARG B C 1
ATOM 4746 O O . ARG B 1 279 ? -14.734 23.094 -1.504 1 94.88 279 ARG B O 1
ATOM 4753 N N . GLY B 1 280 ? -16.5 24.25 -2.045 1 93.56 280 GLY B N 1
ATOM 4754 C CA . GLY B 1 280 ? -16.5 23.859 -3.447 1 93.56 280 GLY B CA 1
ATOM 4755 C C . GLY B 1 280 ? -17.078 22.484 -3.689 1 93.56 280 GLY B C 1
ATOM 4756 O O . GLY B 1 280 ? -17.953 22.031 -2.947 1 93.56 280 GLY B O 1
ATOM 4757 N N . ASP B 1 281 ? -16.688 21.875 -4.836 1 87.19 281 ASP B N 1
ATOM 4758 C CA . ASP B 1 281 ? -17.188 20.578 -5.258 1 87.19 281 ASP B CA 1
ATOM 4759 C C . ASP B 1 281 ? -16.328 19.453 -4.66 1 87.19 281 ASP B C 1
ATOM 4761 O O . ASP B 1 281 ? -15.641 18.734 -5.391 1 87.19 281 ASP B O 1
ATOM 4765 N N . ASP B 1 282 ? -16.484 19.328 -3.418 1 83.56 282 ASP B N 1
ATOM 4766 C CA . ASP B 1 282 ? -15.719 18.312 -2.717 1 83.56 282 ASP B CA 1
ATOM 4767 C C . ASP B 1 282 ? -16.547 17.047 -2.5 1 83.56 282 ASP B C 1
ATOM 4769 O O . ASP B 1 282 ? -17.5 17.047 -1.706 1 83.56 282 ASP B O 1
ATOM 4773 N N . SER B 1 283 ? -16.172 15.992 -3.201 1 81.31 283 SER B N 1
ATOM 4774 C CA . SER B 1 283 ? -16.922 14.742 -3.092 1 81.31 283 SER B CA 1
ATOM 4775 C C . SER B 1 283 ? -16.625 14.031 -1.772 1 81.31 283 SER B C 1
ATOM 4777 O O . SER B 1 283 ? -17.328 13.109 -1.385 1 81.31 283 SER B O 1
ATOM 4779 N N . GLN B 1 284 ? -15.656 14.453 -1.096 1 82.06 284 GLN B N 1
ATOM 4780 C CA . GLN B 1 284 ? -15.281 13.914 0.208 1 82.06 284 GLN B CA 1
ATOM 4781 C C . GLN B 1 284 ? -15.312 15 1.279 1 82.06 284 GLN B C 1
ATOM 4783 O O . GLN B 1 284 ? -14.328 15.195 2 1 82.06 284 GLN B O 1
ATOM 4788 N N . GLN B 1 285 ? -16.391 15.523 1.427 1 92.06 285 GLN B N 1
ATOM 4789 C CA . GLN B 1 285 ? -16.562 16.594 2.406 1 92.06 285 GLN B CA 1
ATOM 4790 C C . GLN B 1 285 ? -16.188 16.125 3.807 1 92.06 285 GLN B C 1
ATOM 4792 O O . GLN B 1 285 ? -16.719 15.117 4.293 1 92.06 285 GLN B O 1
ATOM 4797 N N . GLU B 1 286 ? -15.281 16.781 4.363 1 96.56 286 GLU B N 1
ATOM 4798 C CA . GLU B 1 286 ? -14.781 16.438 5.691 1 96.56 286 GLU B CA 1
ATOM 4799 C C . GLU B 1 286 ? -14.875 17.625 6.645 1 96.56 286 GLU B C 1
ATOM 4801 O O . GLU B 1 286 ? -14.539 18.75 6.27 1 96.56 286 GLU B O 1
ATOM 4806 N N . THR B 1 287 ? -15.375 17.391 7.793 1 98.19 287 THR B N 1
ATOM 4807 C CA . THR B 1 287 ? -15.32 18.344 8.898 1 98.19 287 THR B CA 1
ATOM 4808 C C . THR B 1 287 ? -14.695 17.703 10.133 1 98.19 287 THR B C 1
ATOM 4810 O O . THR B 1 287 ? -15.039 16.578 10.5 1 98.19 287 THR B O 1
ATOM 4813 N N . LEU B 1 288 ? -13.781 18.391 10.703 1 98.88 288 LEU B N 1
ATOM 4814 C CA . LEU B 1 288 ? -13.125 17.953 11.93 1 98.88 288 LEU B CA 1
ATOM 4815 C C . LEU B 1 288 ? -12.992 19.125 12.906 1 98.88 288 LEU B C 1
ATOM 4817 O O . LEU B 1 288 ? -12.82 20.266 12.5 1 98.88 288 LEU B O 1
ATOM 4821 N N . GLU B 1 289 ? -13.023 18.812 14.148 1 98.94 289 GLU B N 1
ATOM 4822 C CA . GLU B 1 289 ? -12.781 19.766 15.219 1 98.94 289 GLU B CA 1
ATOM 4823 C C . GLU B 1 289 ? -11.828 19.188 16.266 1 98.94 289 GLU B C 1
ATOM 4825 O O . GLU B 1 289 ? -11.914 18.016 16.609 1 98.94 289 GLU B O 1
ATOM 4830 N N . LEU B 1 290 ? -10.969 19.984 16.734 1 98.94 290 LEU B N 1
ATOM 4831 C CA . LEU B 1 290 ? -10.07 19.594 17.812 1 98.94 290 LEU B CA 1
ATOM 4832 C C . LEU B 1 290 ? -10.844 19.328 19.109 1 98.94 290 LEU B C 1
ATOM 4834 O O . LEU B 1 290 ? -11.586 20.188 19.578 1 98.94 290 LEU B O 1
ATOM 4838 N N . VAL B 1 291 ? -10.602 18.188 19.672 1 98.94 291 VAL B N 1
ATOM 4839 C CA . VAL B 1 291 ? -11.359 17.844 20.875 1 98.94 291 VAL B CA 1
ATOM 4840 C C . VAL B 1 291 ? -10.414 17.75 22.078 1 98.94 291 VAL B C 1
ATOM 4842 O O . VAL B 1 291 ? -10.812 18.016 23.203 1 98.94 291 VAL B O 1
ATOM 4845 N N . GLU B 1 292 ? -9.188 17.328 21.812 1 98.81 292 GLU B N 1
ATOM 4846 C CA . GLU B 1 292 ? -8.242 17.172 22.906 1 98.81 292 GLU B CA 1
ATOM 4847 C C . GLU B 1 292 ? -6.805 17.422 22.438 1 98.81 292 GLU B C 1
ATOM 4849 O O . GLU B 1 292 ? -6.453 17.094 21.297 1 98.81 292 GLU B O 1
ATOM 4854 N N . VAL B 1 293 ? -6.02 18 23.297 1 98.88 293 VAL B N 1
ATOM 4855 C CA . VAL B 1 293 ? -4.566 18.078 23.203 1 98.88 293 VAL B CA 1
ATOM 4856 C C . VAL B 1 293 ? -3.932 17.406 24.422 1 98.88 293 VAL B C 1
ATOM 4858 O O . VAL B 1 293 ? -4.215 17.797 25.547 1 98.88 293 VAL B O 1
ATOM 4861 N N . ILE B 1 294 ? -3.086 16.438 24.125 1 98.81 294 ILE B N 1
ATOM 4862 C CA . ILE B 1 294 ? -2.539 15.633 25.219 1 98.81 294 ILE B CA 1
ATOM 4863 C C . ILE B 1 294 ? -1.015 15.711 25.203 1 98.81 294 ILE B C 1
ATOM 4865 O O . ILE B 1 294 ? -0.388 15.531 24.156 1 98.81 294 ILE B O 1
ATOM 4869 N N . GLU B 1 295 ? -0.449 16.016 26.281 1 98.75 295 GLU B N 1
ATOM 4870 C CA . GLU B 1 295 ? 0.975 15.773 26.484 1 98.75 295 GLU B CA 1
ATOM 4871 C C . GLU B 1 295 ? 1.223 14.344 26.953 1 98.75 295 GLU B C 1
ATOM 4873 O O . GLU B 1 295 ? 0.934 14 28.109 1 98.75 295 GLU B O 1
ATOM 4878 N N . LEU B 1 296 ? 1.799 13.609 26.109 1 98.75 296 LEU B N 1
ATOM 4879 C CA . LEU B 1 296 ? 1.948 12.188 26.391 1 98.75 296 LEU B CA 1
ATOM 4880 C C . LEU B 1 296 ? 2.986 11.969 27.484 1 98.75 296 LEU B C 1
ATOM 4882 O O . LEU B 1 296 ? 4.023 12.633 27.516 1 98.75 296 LEU B O 1
ATOM 4886 N N . ASP B 1 297 ? 2.703 11.031 28.359 1 98.31 297 ASP B N 1
ATOM 4887 C CA . ASP B 1 297 ? 3.736 10.617 29.312 1 98.31 297 ASP B CA 1
ATOM 4888 C C . ASP B 1 297 ? 4.699 9.617 28.672 1 98.31 297 ASP B C 1
ATOM 4890 O O . ASP B 1 297 ? 4.562 9.281 27.484 1 98.31 297 ASP B O 1
ATOM 4894 N N . GLU B 1 298 ? 5.598 9.211 29.438 1 97.56 298 GLU B N 1
ATOM 4895 C CA . GLU B 1 298 ? 6.688 8.391 28.922 1 97.56 298 GLU B CA 1
ATOM 4896 C C . GLU B 1 298 ? 6.164 7.086 28.328 1 97.56 298 GLU B C 1
ATOM 4898 O O . GLU B 1 298 ? 6.602 6.66 27.25 1 97.56 298 GLU B O 1
ATOM 4903 N N . GLU B 1 299 ? 5.27 6.469 29.016 1 98.31 299 GLU B N 1
ATOM 4904 C CA . GLU B 1 299 ? 4.742 5.184 28.578 1 98.31 299 GLU B CA 1
ATOM 4905 C C . GLU B 1 299 ? 3.945 5.328 27.281 1 98.31 299 GLU B C 1
ATOM 4907 O O . GLU B 1 299 ? 4.129 4.551 26.344 1 98.31 299 GLU B O 1
ATOM 4912 N N . ALA B 1 300 ? 3.039 6.324 27.234 1 98.56 300 ALA B N 1
ATOM 4913 C CA . ALA B 1 300 ? 2.234 6.57 26.047 1 98.56 300 ALA B CA 1
ATOM 4914 C C . ALA B 1 300 ? 3.115 6.953 24.859 1 98.56 300 ALA B C 1
ATOM 4916 O O . ALA B 1 300 ? 2.857 6.539 23.734 1 98.56 300 ALA B O 1
ATOM 4917 N N . LEU B 1 301 ? 4.086 7.723 25.141 1 98.31 301 LEU B N 1
ATOM 4918 C CA . LEU B 1 301 ? 5.004 8.125 24.078 1 98.31 301 LEU B CA 1
ATOM 4919 C C . LEU B 1 301 ? 5.773 6.926 23.547 1 98.31 301 LEU B C 1
ATOM 4921 O O . LEU B 1 301 ? 6.012 6.824 22.344 1 98.31 301 LEU B O 1
ATOM 4925 N N . ALA B 1 302 ? 6.168 6.012 24.406 1 98.25 302 ALA B N 1
ATOM 4926 C CA . ALA B 1 302 ? 6.848 4.789 24 1 98.25 302 ALA B CA 1
ATOM 4927 C C . ALA B 1 302 ? 5.953 3.941 23.094 1 98.25 302 ALA B C 1
ATOM 4929 O O . ALA B 1 302 ? 6.43 3.32 22.141 1 98.25 302 ALA B O 1
ATOM 4930 N N . GLU B 1 303 ? 4.695 3.902 23.422 1 98.62 303 GLU B N 1
ATOM 4931 C CA . GLU B 1 303 ? 3.744 3.15 22.609 1 98.62 303 GLU B CA 1
ATOM 4932 C C . GLU B 1 303 ? 3.609 3.76 21.203 1 98.62 303 GLU B C 1
ATOM 4934 O O . GLU B 1 303 ? 3.576 3.037 20.203 1 98.62 303 GLU B O 1
ATOM 4939 N N . VAL B 1 304 ? 3.498 5.082 21.141 1 98.69 304 VAL B N 1
ATOM 4940 C CA . VAL B 1 304 ? 3.41 5.789 19.875 1 98.69 304 VAL B CA 1
ATOM 4941 C C . VAL B 1 304 ? 4.684 5.555 19.062 1 98.69 304 VAL B C 1
ATOM 4943 O O . VAL B 1 304 ? 4.621 5.305 17.859 1 98.69 304 VAL B O 1
ATOM 4946 N N . ARG B 1 305 ? 5.801 5.637 19.719 1 98.62 305 ARG B N 1
ATOM 4947 C CA . ARG B 1 305 ? 7.086 5.379 19.078 1 98.62 305 ARG B CA 1
ATOM 4948 C C . ARG B 1 305 ? 7.133 3.971 18.484 1 98.62 305 ARG B C 1
ATOM 4950 O O . ARG B 1 305 ? 7.566 3.781 17.344 1 98.62 305 ARG B O 1
ATOM 4957 N N . ALA B 1 306 ? 6.707 3.025 19.25 1 98.56 306 ALA B N 1
ATOM 4958 C CA . ALA B 1 306 ? 6.703 1.639 18.797 1 98.56 306 ALA B CA 1
ATOM 4959 C C . ALA B 1 306 ? 5.82 1.47 17.562 1 98.56 306 ALA B C 1
ATOM 4961 O O . ALA B 1 306 ? 6.18 0.756 16.625 1 98.56 306 ALA B O 1
ATOM 4962 N N . HIS B 1 307 ? 4.684 2.137 17.562 1 98.44 307 HIS B N 1
ATOM 4963 C CA . HIS B 1 307 ? 3.773 2.059 16.422 1 98.44 307 HIS B CA 1
ATOM 4964 C C . HIS B 1 307 ? 4.391 2.688 15.188 1 98.44 307 HIS B C 1
ATOM 4966 O O . HIS B 1 307 ? 4.301 2.127 14.086 1 98.44 307 HIS B O 1
ATOM 4972 N N . ALA B 1 308 ? 4.977 3.84 15.336 1 98.81 308 ALA B N 1
ATOM 4973 C CA . ALA B 1 308 ? 5.652 4.5 14.227 1 98.81 308 ALA B CA 1
ATOM 4974 C C . ALA B 1 308 ? 6.754 3.617 13.648 1 98.81 308 ALA B C 1
ATOM 4976 O O . ALA B 1 308 ? 6.883 3.494 12.43 1 98.81 308 ALA B O 1
ATOM 4977 N N . LEU B 1 309 ? 7.477 3 14.492 1 98.56 309 LEU B N 1
ATOM 4978 C CA . LEU B 1 309 ? 8.586 2.158 14.062 1 98.56 309 LEU B CA 1
ATOM 4979 C C . LEU B 1 309 ? 8.078 0.881 13.406 1 98.56 309 LEU B C 1
ATOM 4981 O O . LEU B 1 309 ? 8.742 0.323 12.523 1 98.56 309 LEU B O 1
ATOM 4985 N N . GLU B 1 310 ? 6.949 0.396 13.805 1 97.25 310 GLU B N 1
ATOM 4986 C CA . GLU B 1 310 ? 6.336 -0.741 13.125 1 97.25 310 GLU B CA 1
ATOM 4987 C C . GLU B 1 310 ? 6.02 -0.407 11.672 1 97.25 310 GLU B C 1
ATOM 4989 O O . GLU B 1 310 ? 6.238 -1.229 10.781 1 97.25 310 GLU B O 1
ATOM 4994 N N . LEU B 1 311 ? 5.453 0.807 11.453 1 98.06 311 LEU B N 1
ATOM 4995 C CA . LEU B 1 311 ? 5.211 1.249 10.086 1 98.06 311 LEU B CA 1
ATOM 4996 C C . LEU B 1 311 ? 6.512 1.295 9.297 1 98.06 311 LEU B C 1
ATOM 4998 O O . LEU B 1 311 ? 6.574 0.805 8.164 1 98.06 311 LEU B O 1
ATOM 5002 N N . GLU B 1 312 ? 7.508 1.888 9.914 1 98.12 312 GLU B N 1
ATOM 5003 C CA . GLU B 1 312 ? 8.781 2.012 9.219 1 98.12 312 GLU B CA 1
ATOM 5004 C C . GLU B 1 312 ? 9.375 0.642 8.906 1 98.12 312 GLU B C 1
ATOM 5006 O O . GLU B 1 312 ? 9.945 0.439 7.832 1 98.12 312 GLU B O 1
ATOM 5011 N N . GLU B 1 313 ? 9.281 -0.265 9.805 1 96.31 313 GLU B N 1
ATOM 5012 C CA . GLU B 1 313 ? 9.773 -1.615 9.57 1 96.31 313 GLU B CA 1
ATOM 5013 C C . GLU B 1 313 ? 9.117 -2.234 8.336 1 96.31 313 GLU B C 1
ATOM 5015 O O . GLU B 1 313 ? 9.797 -2.861 7.516 1 96.31 313 GLU B O 1
ATOM 5020 N N . ARG B 1 314 ? 7.84 -2.096 8.211 1 95.81 314 ARG B N 1
ATOM 5021 C CA . ARG B 1 314 ? 7.137 -2.633 7.051 1 95.81 314 ARG B CA 1
ATOM 5022 C C . ARG B 1 314 ? 7.59 -1.942 5.766 1 95.81 314 ARG B C 1
ATOM 5024 O O . ARG B 1 314 ? 7.695 -2.58 4.719 1 95.81 314 ARG B O 1
ATOM 5031 N N . ALA B 1 315 ? 7.859 -0.631 5.887 1 97 315 ALA B N 1
ATOM 5032 C CA . ALA B 1 315 ? 8.328 0.128 4.73 1 97 315 ALA B CA 1
ATOM 5033 C C . ALA B 1 315 ? 9.688 -0.388 4.25 1 97 315 ALA B C 1
ATOM 5035 O O . ALA B 1 315 ? 9.992 -0.318 3.059 1 97 315 ALA B O 1
ATOM 5036 N N . TYR B 1 316 ? 10.508 -0.941 5.148 1 96.69 316 TYR B N 1
ATOM 5037 C CA . TYR B 1 316 ? 11.852 -1.419 4.844 1 96.69 316 TYR B CA 1
ATOM 5038 C C . TYR B 1 316 ? 11.82 -2.879 4.406 1 96.69 316 TYR B C 1
ATOM 5040 O O . TYR B 1 316 ? 12.828 -3.408 3.932 1 96.69 316 TYR B O 1
ATOM 5048 N N . MET B 1 317 ? 10.742 -3.535 4.508 1 95.12 317 MET B N 1
ATOM 5049 C CA . MET B 1 317 ? 10.695 -4.996 4.523 1 95.12 317 MET B CA 1
ATOM 5050 C C . MET B 1 317 ? 11.242 -5.57 3.223 1 95.12 317 MET B C 1
ATOM 5052 O O . MET B 1 317 ? 12.07 -6.48 3.244 1 95.12 317 MET B O 1
ATOM 5056 N N . TYR B 1 318 ? 10.828 -5.043 2.055 1 96.38 318 TYR B N 1
ATOM 5057 C CA . TYR B 1 318 ? 11.242 -5.605 0.774 1 96.38 318 TYR B CA 1
ATOM 5058 C C . TYR B 1 318 ? 12.75 -5.488 0.587 1 96.38 318 TYR B C 1
ATOM 5060 O O . TYR B 1 318 ? 13.359 -6.297 -0.119 1 96.38 318 TYR B O 1
ATOM 5068 N N . SER B 1 319 ? 13.305 -4.551 1.244 1 95.12 319 SER B N 1
ATOM 5069 C CA . SER B 1 319 ? 14.719 -4.262 1.044 1 95.12 319 SER B CA 1
ATOM 5070 C C . SER B 1 319 ? 15.602 -5.309 1.72 1 95.12 319 SER B C 1
ATOM 5072 O O . SER B 1 319 ? 16.828 -5.293 1.562 1 95.12 319 SER B O 1
ATOM 5074 N N . ARG B 1 320 ? 15.016 -6.188 2.406 1 93.94 320 ARG B N 1
ATOM 5075 C CA . ARG B 1 320 ? 15.758 -7.289 3.016 1 93.94 320 ARG B CA 1
ATOM 5076 C C . ARG B 1 320 ? 16.047 -8.391 1.997 1 93.94 320 ARG B C 1
ATOM 5078 O O . ARG B 1 320 ? 16.594 -9.438 2.344 1 93.94 320 ARG B O 1
ATOM 5085 N N . THR B 1 321 ? 15.727 -8.203 0.835 1 95.38 321 THR B N 1
ATOM 5086 C CA . THR B 1 321 ? 16 -9.125 -0.262 1 95.38 321 THR B CA 1
ATOM 5087 C C . THR B 1 321 ? 17 -8.523 -1.237 1 95.38 321 THR B C 1
ATOM 5089 O O . THR B 1 321 ? 17.234 -7.316 -1.235 1 95.38 321 THR B O 1
ATOM 5092 N N . GLN B 1 322 ? 17.578 -9.43 -2.057 1 95 322 GLN B N 1
ATOM 5093 C CA . GLN B 1 322 ? 18.422 -8.977 -3.15 1 95 322 GLN B CA 1
ATOM 5094 C C . GLN B 1 322 ? 17.594 -8.609 -4.379 1 95 322 GLN B C 1
ATOM 5096 O O . GLN B 1 322 ? 16.5 -9.148 -4.578 1 95 322 GLN B O 1
ATOM 5101 N N . PRO B 1 323 ? 18.094 -7.656 -5.188 1 97.31 323 PRO B N 1
ATOM 5102 C CA . PRO B 1 323 ? 17.359 -7.297 -6.406 1 97.31 323 PRO B CA 1
ATOM 5103 C C . PRO B 1 323 ? 17.188 -8.477 -7.363 1 97.31 323 PRO B C 1
ATOM 5105 O O . PRO B 1 323 ? 18 -9.398 -7.359 1 97.31 323 PRO B O 1
ATOM 5108 N N . ALA B 1 324 ? 16.188 -8.406 -8.141 1 98.31 324 ALA B N 1
ATOM 5109 C CA . ALA B 1 324 ? 15.984 -9.375 -9.211 1 98.31 324 ALA B CA 1
ATOM 5110 C C . ALA B 1 324 ? 17.078 -9.266 -10.266 1 98.31 324 ALA B C 1
ATOM 5112 O O . ALA B 1 324 ? 17.641 -8.195 -10.477 1 98.31 324 ALA B O 1
ATOM 5113 N N . GLU B 1 325 ? 17.312 -10.398 -10.859 1 97.56 325 GLU B N 1
ATOM 5114 C CA . GLU B 1 325 ? 18.328 -10.484 -11.906 1 97.56 325 GLU B CA 1
ATOM 5115 C C . GLU B 1 325 ? 17.828 -11.273 -13.109 1 97.56 325 GLU B C 1
ATOM 5117 O O . GLU B 1 325 ? 16.906 -12.094 -12.977 1 97.56 325 GLU B O 1
ATOM 5122 N N . LEU B 1 326 ? 18.406 -11 -14.203 1 96.44 326 LEU B N 1
ATOM 5123 C CA . LEU B 1 326 ? 18.078 -11.758 -15.406 1 96.44 326 LEU B CA 1
ATOM 5124 C C . LEU B 1 326 ? 18.422 -13.227 -15.234 1 96.44 326 LEU B C 1
ATOM 5126 O O . LEU B 1 326 ? 19.438 -13.562 -14.609 1 96.44 326 LEU B O 1
ATOM 5130 N N . LEU B 1 327 ? 17.516 -14 -15.75 1 89.75 327 LEU B N 1
ATOM 5131 C CA . LEU B 1 327 ? 17.797 -15.43 -15.797 1 89.75 327 LEU B CA 1
ATOM 5132 C C . LEU B 1 327 ? 19.109 -15.695 -16.531 1 89.75 327 LEU B C 1
ATOM 5134 O O . LEU B 1 327 ? 19.312 -15.18 -17.641 1 89.75 327 LEU B O 1
ATOM 5138 N N . PRO B 1 328 ? 19.953 -16.344 -15.836 1 77.19 328 PRO B N 1
ATOM 5139 C CA . PRO B 1 328 ? 21.203 -16.656 -16.531 1 77.19 328 PRO B CA 1
ATOM 5140 C C . PRO B 1 328 ? 20.984 -17.469 -17.812 1 77.19 328 PRO B C 1
ATOM 5142 O O . PRO B 1 328 ? 20.078 -18.297 -17.859 1 77.19 328 PRO B O 1
ATOM 5145 N N . ALA B 1 329 ? 21.562 -17 -18.906 1 63.5 329 ALA B N 1
ATOM 5146 C CA . ALA B 1 329 ? 21.531 -17.766 -20.156 1 63.5 329 ALA B CA 1
ATOM 5147 C C . ALA B 1 329 ? 21.859 -19.234 -19.906 1 63.5 329 ALA B C 1
ATOM 5149 O O . ALA B 1 329 ? 22.75 -19.547 -19.125 1 63.5 329 ALA B O 1
ATOM 5150 N N . GLN B 1 330 ? 20.797 -20.172 -20 1 49.88 330 GLN B N 1
ATOM 5151 C CA . GLN B 1 330 ? 21.141 -21.594 -19.906 1 49.88 330 GLN B CA 1
ATOM 5152 C C . GLN B 1 330 ? 22.188 -21.969 -20.953 1 49.88 330 GLN B C 1
ATOM 5154 O O . GLN B 1 330 ? 22.25 -21.375 -22.031 1 49.88 330 GLN B O 1
#

Radius of gyration: 32.65 Å; Cα contacts (8 Å, |Δi|>4): 1437; chains: 2; bounding box: 83×74×119 Å